Protein 8DVN (pdb70)

Radius of gyration: 29.34 Å; Cα contacts (8 Å, |Δi|>4): 1764; chains: 2; bounding box: 73×78×69 Å

Structure (mmCIF, N/CA/C/O backbone):
data_8DVN
#
_entry.id   8DVN
#
_cell.length_a   68.097
_cell.length_b   116.783
_cell.length_c   127.164
_cell.angle_alpha   90.000
_cell.angle_beta   90.000
_cell.angle_gamma   90.000
#
_symmetry.space_group_name_H-M   'P 21 21 21'
#
loop_
_entity.id
_entity.type
_entity.pdbx_description
1 polymer 'Low-density lipoprotein receptor-related protein 6'
2 polymer 'E3.10 Disulfide constrained peptide'
3 branched beta-D-mannopyranose-(1-4)-2-acetamido-2-deoxy-beta-D-glucopyranose-(1-4)-2-acetamido-2-deoxy-beta-D-glucopyranose
4 branched 2-acetamido-2-deoxy-beta-D-glucopyranose-(1-4)-[alpha-L-fucopyranose-(1-6)]2-acetamido-2-deoxy-beta-D-glucopyranose
5 branched 2-acetamido-2-deoxy-beta-D-glucopyranose-(1-4)-2-acetamido-2-deoxy-beta-D-glucopyranose
6 branched 2-acetamido-2-deoxy-beta-D-glucopyranose-(1-6)-2-acetamido-2-deoxy-beta-D-glucopyranose
7 non-polymer 2-acetamido-2-deoxy-beta-D-glucopyranose
8 non-polymer 'CALCIUM ION'
9 water water
#
loop_
_atom_site.group_PDB
_atom_site.id
_atom_site.type_symbol
_atom_site.label_atom_id
_atom_site.label_alt_id
_atom_site.label_comp_id
_atom_site.label_asym_id
_atom_site.label_entity_id
_atom_site.label_seq_id
_atom_site.pdbx_PDB_ins_code
_atom_site.Cartn_x
_atom_site.Cartn_y
_atom_site.Cartn_z
_atom_site.occupancy
_atom_site.B_iso_or_equiv
_atom_site.auth_seq_id
_atom_site.auth_comp_id
_atom_site.auth_asym_id
_atom_site.auth_atom_id
_atom_site.pdbx_PDB_model_num
ATOM 1 N N . SER A 1 1 ? 14.214 29.764 39.041 1.00 111.42 630 SER A N 1
ATOM 2 C CA . SER A 1 1 ? 15.414 29.906 38.222 1.00 128.66 630 SER A CA 1
ATOM 3 C C . SER A 1 1 ? 15.219 30.958 37.128 1.00 123.77 630 SER A C 1
ATOM 4 O O . SER A 1 1 ? 14.104 31.186 36.655 1.00 114.23 630 SER A O 1
ATOM 7 N N . GLU A 1 2 ? 16.325 31.582 36.730 1.00 123.55 631 GLU A N 1
ATOM 8 C CA . GLU A 1 2 ? 16.284 32.726 35.830 1.00 111.29 631 GLU A CA 1
ATOM 9 C C . GLU A 1 2 ? 15.944 32.297 34.405 1.00 114.60 631 GLU A C 1
ATOM 10 O O . GLU A 1 2 ? 16.310 31.208 33.952 1.00 116.78 631 GLU A O 1
ATOM 16 N N . ALA A 1 3 ? 15.235 33.174 33.696 1.00 110.03 632 ALA A N 1
ATOM 17 C CA . ALA A 1 3 ? 14.830 32.931 32.319 1.00 99.19 632 ALA A CA 1
ATOM 18 C C . ALA A 1 3 ? 15.715 33.726 31.376 1.00 91.71 632 ALA A C 1
ATOM 19 O O . ALA A 1 3 ? 15.935 34.924 31.577 1.00 99.77 632 ALA A O 1
ATOM 21 N N . PHE A 1 4 ? 16.201 33.057 30.340 1.00 89.57 633 PHE A N 1
ATOM 22 C CA . PHE A 1 4 ? 17.113 33.649 29.378 1.00 91.55 633 PHE A CA 1
ATOM 23 C C . PHE A 1 4 ? 16.595 33.477 27.963 1.00 87.98 633 PHE A C 1
ATOM 24 O O . PHE A 1 4 ? 15.933 32.490 27.644 1.00 85.49 633 PHE A O 1
ATOM 32 N N . LEU A 1 5 ? 16.900 34.456 27.119 1.00 81.54 634 LEU A N 1
ATOM 33 C CA . LEU A 1 5 ? 16.543 34.405 25.714 1.00 81.36 634 LEU A CA 1
ATOM 34 C C . LEU A 1 5 ? 17.813 34.200 24.904 1.00 82.92 634 LEU A C 1
ATOM 35 O O . LEU A 1 5 ? 18.794 34.929 25.085 1.00 85.15 634 LEU A O 1
ATOM 40 N N . LEU A 1 6 ? 17.800 33.195 24.036 1.00 79.13 635 LEU A N 1
ATOM 41 C CA . LEU A 1 6 ? 18.902 32.926 23.126 1.00 83.81 635 LEU A CA 1
ATOM 42 C C . LEU A 1 6 ? 18.457 33.236 21.706 1.00 72.10 635 LEU A C 1
ATOM 43 O O . LEU A 1 6 ? 17.395 32.779 21.267 1.00 66.72 635 LEU A O 1
ATOM 48 N N . PHE A 1 7 ? 19.259 34.019 20.997 1.00 69.07 636 PHE A N 1
ATOM 49 C CA . PHE A 1 7 ? 19.011 34.285 19.593 1.00 76.27 636 PHE A CA 1
ATOM 50 C C . PHE A 1 7 ? 20.287 34.020 18.811 1.00 74.21 636 PHE A C 1
ATOM 51 O O . PHE A 1 7 ? 21.397 34.242 19.310 1.00 72.69 636 PHE A O 1
ATOM 59 N N . SER A 1 8 ? 20.114 33.509 17.591 1.00 62.45 637 SER A N 1
ATOM 60 C CA . SER A 1 8 ? 21.209 33.316 16.651 1.00 69.87 637 SER A CA 1
ATOM 61 C C . SER A 1 8 ? 21.201 34.438 15.623 1.00 64.93 637 SER A C 1
ATOM 62 O O . SER A 1 8 ? 20.139 34.894 15.190 1.00 63.13 637 SER A O 1
ATOM 65 N N . ARG A 1 9 ? 22.393 34.888 15.247 1.00 61.53 638 ARG A N 1
ATOM 66 C CA . ARG A 1 9 ? 22.526 35.943 14.255 1.00 65.76 638 ARG A CA 1
ATOM 67 C C . ARG A 1 9 ? 23.895 35.801 13.623 1.00 74.50 638 ARG A C 1
ATOM 68 O O . ARG A 1 9 ? 24.898 35.725 14.341 1.00 70.50 638 ARG A O 1
ATOM 76 N N . ARG A 1 10 ? 23.929 35.753 12.291 1.00 73.80 639 ARG A N 1
ATOM 77 C CA . ARG A 1 10 ? 25.167 35.497 11.568 1.00 77.31 639 ARG A CA 1
ATOM 78 C C . ARG A 1 10 ? 25.859 34.258 12.120 1.00 81.92 639 ARG A C 1
ATOM 79 O O . ARG A 1 10 ? 25.312 33.150 12.061 1.00 80.41 639 ARG A O 1
ATOM 87 N N . ALA A 1 11 ? 27.052 34.448 12.686 1.00 79.13 640 ALA A N 1
ATOM 88 C CA . ALA A 1 11 ? 27.863 33.357 13.208 1.00 81.89 640 ALA A CA 1
ATOM 89 C C . ALA A 1 11 ? 27.992 33.398 14.727 1.00 82.71 640 ALA A C 1
ATOM 90 O O . ALA A 1 11 ? 28.952 32.848 15.277 1.00 86.93 640 ALA A O 1
ATOM 92 N N . ASP A 1 12 ? 27.052 34.039 15.418 1.00 81.84 641 ASP A N 1
ATOM 93 C CA . ASP A 1 12 ? 27.107 34.152 16.867 1.00 79.74 641 ASP A CA 1
ATOM 94 C C . ASP A 1 12 ? 25.802 33.676 17.484 1.00 81.41 641 ASP A C 1
ATOM 95 O O . ASP A 1 12 ? 24.740 33.703 16.854 1.00 79.66 641 ASP A O 1
ATOM 100 N N . ILE A 1 13 ? 25.904 33.229 18.730 1.00 83.46 642 ILE A N 1
ATOM 101 C CA . ILE A 1 13 ? 24.755 32.866 19.547 1.00 81.12 642 ILE A CA 1
ATOM 102 C C . ILE A 1 13 ? 24.831 33.699 20.816 1.00 79.44 642 ILE A C 1
ATOM 103 O O . ILE A 1 13 ? 25.830 33.638 21.547 1.00 74.99 642 ILE A O 1
ATOM 108 N N . ARG A 1 14 ? 23.787 34.477 21.073 1.00 75.68 643 ARG A N 1
ATOM 109 C CA . ARG A 1 14 ? 23.810 35.454 22.146 1.00 83.59 643 ARG A CA 1
ATOM 110 C C . ARG A 1 14 ? 22.699 35.173 23.147 1.00 81.99 643 ARG A C 1
ATOM 111 O O . ARG A 1 14 ? 21.660 34.594 22.813 1.00 71.96 643 ARG A O 1
ATOM 119 N N . ARG A 1 15 ? 22.941 35.584 24.387 1.00 87.51 644 ARG A N 1
ATOM 120 C CA . ARG A 1 15 ? 22.042 35.331 25.504 1.00 87.08 644 ARG A CA 1
ATOM 121 C C . ARG A 1 15 ? 21.631 36.655 26.129 1.00 87.69 644 ARG A C 1
ATOM 122 O O . ARG A 1 15 ? 22.486 37.494 26.429 1.00 93.52 644 ARG A O 1
ATOM 130 N N . ILE A 1 16 ? 20.324 36.850 26.295 1.00 83.60 645 ILE A N 1
ATOM 131 C CA . ILE A 1 16 ? 19.764 38.087 26.833 1.00 94.82 645 ILE A CA 1
ATOM 132 C C . ILE A 1 16 ? 19.029 37.756 28.125 1.00 101.48 645 ILE A C 1
ATOM 133 O O . ILE A 1 16 ? 18.047 37.004 28.109 1.00 97.15 645 ILE A O 1
ATOM 138 N N . SER A 1 17 ? 19.492 38.325 29.236 1.00 100.41 646 SER A N 1
ATOM 139 C CA . SER A 1 17 ? 18.857 38.087 30.525 1.00 100.88 646 SER A CA 1
ATOM 140 C C . SER A 1 17 ? 17.580 38.911 30.607 1.00 103.72 646 SER A C 1
ATOM 141 O O . SER A 1 17 ? 17.626 40.143 30.544 1.00 116.14 646 SER A O 1
ATOM 144 N N . LEU A 1 18 ? 16.442 38.230 30.733 1.00 103.71 647 LEU A N 1
ATOM 145 C CA . LEU A 1 18 ? 15.160 38.924 30.777 1.00 99.28 647 LEU A CA 1
ATOM 146 C C . LEU A 1 18 ? 14.860 39.461 32.169 1.00 109.06 647 LEU A C 1
ATOM 147 O O . LEU A 1 18 ? 14.389 40.594 32.309 1.00 113.93 647 LEU A O 1
ATOM 152 N N . GLU A 1 19 ? 15.125 38.664 33.206 1.00 113.04 648 GLU A N 1
ATOM 153 C CA . GLU A 1 19 ? 14.685 39.023 34.550 1.00 117.93 648 GLU A CA 1
ATOM 154 C C . GLU A 1 19 ? 15.549 40.113 35.172 1.00 123.06 648 GLU A C 1
ATOM 155 O O . GLU A 1 19 ? 15.071 40.854 36.038 1.00 136.06 648 GLU A O 1
ATOM 161 N N . THR A 1 20 ? 16.809 40.225 34.762 1.00 126.33 649 THR A N 1
ATOM 162 C CA . THR A 1 20 ? 17.641 41.353 35.151 1.00 135.06 649 THR A CA 1
ATOM 163 C C . THR A 1 20 ? 17.527 42.440 34.081 1.00 124.64 649 THR A C 1
ATOM 164 O O . THR A 1 20 ? 16.639 42.407 33.225 1.00 117.35 649 THR A O 1
ATOM 168 N N . ASN A 1 21 ? 18.406 43.435 34.133 1.00 128.94 650 ASN A N 1
ATOM 169 C CA . ASN A 1 21 ? 18.515 44.368 33.022 1.00 134.09 650 ASN A CA 1
ATOM 170 C C . ASN A 1 21 ? 18.933 43.608 31.770 1.00 136.44 650 ASN A C 1
ATOM 171 O O . ASN A 1 21 ? 19.686 42.633 31.848 1.00 141.66 650 ASN A O 1
ATOM 176 N N . ASN A 1 22 ? 18.421 44.034 30.612 1.00 137.16 651 ASN A N 1
ATOM 177 C CA . ASN A 1 22 ? 18.784 43.365 29.367 1.00 127.30 651 ASN A CA 1
ATOM 178 C C . ASN A 1 22 ? 20.296 43.416 29.194 1.00 135.55 651 ASN A C 1
ATOM 179 O O . ASN A 1 22 ? 20.867 44.484 28.942 1.00 136.74 651 ASN A O 1
ATOM 184 N N . ASN A 1 23 ? 20.949 42.264 29.334 1.00 132.79 652 ASN A N 1
ATOM 185 C CA . ASN A 1 23 ? 22.405 42.165 29.314 1.00 133.34 652 ASN A CA 1
ATOM 186 C C . ASN A 1 23 ? 22.790 41.185 28.217 1.00 121.27 652 ASN A C 1
ATOM 187 O O . ASN A 1 23 ? 22.526 39.983 28.329 1.00 105.09 652 ASN A O 1
ATOM 192 N N . ASN A 1 24 ? 23.418 41.702 27.167 1.00 122.49 653 ASN A N 1
ATOM 193 C CA . ASN A 1 24 ? 23.766 40.912 25.996 1.00 109.76 653 ASN A CA 1
ATOM 194 C C . ASN A 1 24 ? 25.164 40.330 26.168 1.00 114.95 653 ASN A C 1
ATOM 195 O O . ASN A 1 24 ? 26.144 41.075 26.284 1.00 119.12 653 ASN A O 1
ATOM 200 N N . VAL A 1 25 ? 25.252 39.003 26.192 1.00 115.79 654 VAL A N 1
ATOM 201 C CA . VAL A 1 25 ? 26.521 38.294 26.298 1.00 107.71 654 VAL A CA 1
ATOM 202 C C . VAL A 1 25 ? 26.481 37.111 25.339 1.00 102.18 654 VAL A C 1
ATOM 203 O O . VAL A 1 25 ? 25.469 36.407 25.244 1.00 97.38 654 VAL A O 1
ATOM 207 N N . ALA A 1 26 ? 27.570 36.914 24.603 1.00 101.44 655 ALA A N 1
ATOM 208 C CA . ALA A 1 26 ? 27.635 35.847 23.619 1.00 88.29 655 ALA A CA 1
ATOM 209 C C . ALA A 1 26 ? 28.027 34.532 24.276 1.00 90.99 655 ALA A C 1
ATOM 210 O O . ALA A 1 26 ? 28.804 34.499 25.236 1.00 98.81 655 ALA A O 1
ATOM 212 N N . ILE A 1 27 ? 27.484 33.440 23.748 1.00 85.49 656 ILE A N 1
ATOM 213 C CA . ILE A 1 27 ? 27.873 32.112 24.207 1.00 88.12 656 ILE A CA 1
ATOM 214 C C . ILE A 1 27 ? 29.276 31.835 23.682 1.00 90.25 656 ILE A C 1
ATOM 215 O O . ILE A 1 27 ? 29.488 31.850 22.460 1.00 94.95 656 ILE A O 1
ATOM 220 N N . PRO A 1 28 ? 30.258 31.559 24.554 1.00 91.29 657 PRO A N 1
ATOM 221 C CA . PRO A 1 28 ? 31.654 31.482 24.094 1.00 86.97 657 PRO A CA 1
ATOM 222 C C . PRO A 1 28 ? 31.950 30.263 23.230 1.00 91.41 657 PRO A C 1
ATOM 223 O O . PRO A 1 28 ? 32.766 29.413 23.600 1.00 97.00 657 PRO A O 1
ATOM 227 N N . LEU A 1 29 ? 31.298 30.175 22.072 1.00 91.56 658 LEU A N 1
ATOM 228 C CA . LEU A 1 29 ? 31.560 29.119 21.107 1.00 81.61 658 LEU A CA 1
ATOM 229 C C . LEU A 1 29 ? 32.680 29.529 20.156 1.00 90.18 658 LEU A C 1
ATOM 230 O O . LEU A 1 29 ? 33.099 30.687 20.096 1.00 94.47 658 LEU A O 1
ATOM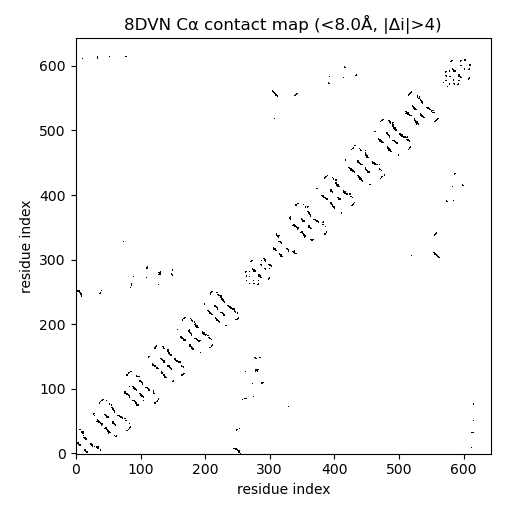 235 N N . THR A 1 30 ? 33.117 28.559 19.368 1.00 94.19 659 THR A N 1
ATOM 236 C CA . THR A 1 30 ? 34.152 28.797 18.384 1.00 92.61 659 THR A CA 1
ATOM 237 C C . THR A 1 30 ? 33.837 28.012 17.145 1.00 83.35 659 THR A C 1
ATOM 238 O O . THR A 1 30 ? 33.195 26.993 17.218 1.00 85.11 659 THR A O 1
ATOM 242 N N . GLY A 1 31 ? 34.290 28.478 16.002 1.00 85.80 660 GLY A N 1
ATOM 243 C CA . GLY A 1 31 ? 34.116 27.750 14.761 1.00 82.03 660 GLY A CA 1
ATOM 244 C C . GLY A 1 31 ? 32.705 27.697 14.223 1.00 79.66 660 GLY A C 1
ATOM 245 O O . GLY A 1 31 ? 32.397 26.818 13.416 1.00 84.09 660 GLY A O 1
ATOM 246 N N . VAL A 1 32 ? 31.834 28.605 14.645 1.00 83.52 661 VAL A N 1
ATOM 247 C CA . VAL A 1 32 ? 30.493 28.715 14.080 1.00 78.88 661 VAL A CA 1
ATOM 248 C C . VAL A 1 32 ? 30.558 29.624 12.860 1.00 81.81 661 VAL A C 1
ATOM 249 O O . VAL A 1 32 ? 31.096 30.735 12.933 1.00 85.73 661 VAL A O 1
ATOM 253 N N . LYS A 1 33 ? 30.014 29.158 11.735 1.00 78.39 662 LYS A N 1
ATOM 254 C CA . LYS A 1 33 ? 30.004 29.948 10.511 1.00 75.46 662 LYS A CA 1
ATOM 255 C C . LYS A 1 33 ? 28.648 30.552 10.169 1.00 82.34 662 LYS A C 1
ATOM 256 O O . LYS A 1 33 ? 28.605 31.647 9.605 1.00 92.67 662 LYS A O 1
ATOM 262 N N . GLU A 1 34 ? 27.538 29.880 10.477 1.00 73.32 663 GLU A N 1
ATOM 263 C CA . GLU A 1 34 ? 26.227 30.511 10.326 1.00 74.79 663 GLU A CA 1
ATOM 264 C C . GLU A 1 34 ? 25.246 29.779 11.243 1.00 74.53 663 GLU A C 1
ATOM 265 O O . GLU A 1 34 ? 24.704 28.739 10.863 1.00 77.14 663 GLU A O 1
ATOM 271 N N . ALA A 1 35 ? 25.003 30.344 12.421 1.00 68.60 664 ALA A N 1
ATOM 272 C CA . ALA A 1 35 ? 24.130 29.711 13.402 1.00 65.18 664 ALA A CA 1
ATOM 273 C C . ALA A 1 35 ? 22.679 29.973 13.028 1.00 67.25 664 ALA A C 1
ATOM 274 O O . ALA A 1 35 ? 22.281 31.133 12.872 1.00 72.42 664 ALA A O 1
ATOM 276 N N . SER A 1 36 ? 21.885 28.905 12.872 1.00 68.89 665 SER A N 1
ATOM 277 C CA . SER A 1 36 ? 20.493 29.065 12.457 1.00 69.63 665 SER A CA 1
ATOM 278 C C . SER A 1 36 ? 19.495 28.602 13.514 1.00 67.01 665 SER A C 1
ATOM 279 O O . SER A 1 36 ? 18.878 29.444 14.168 1.00 67.62 665 SER A O 1
ATOM 282 N N . ALA A 1 37 ? 19.393 27.305 13.785 1.00 68.41 666 ALA A N 1
ATOM 283 C CA . ALA A 1 37 ? 18.303 26.775 14.594 1.00 63.09 666 ALA A CA 1
ATOM 284 C C . ALA A 1 37 ? 18.825 26.448 15.982 1.00 70.00 666 ALA A C 1
ATOM 285 O O . ALA A 1 37 ? 19.956 25.980 16.132 1.00 65.56 666 ALA A O 1
ATOM 287 N N . LEU A 1 38 ? 18.001 26.701 16.995 1.00 68.82 667 LEU A N 1
ATOM 288 C CA . LEU A 1 38 ? 18.444 26.616 18.378 1.00 61.16 667 LEU A CA 1
ATOM 289 C C . LEU A 1 38 ? 17.508 25.742 19.197 1.00 59.25 667 LEU A C 1
ATOM 290 O O . LEU A 1 38 ? 16.295 25.712 18.969 1.00 63.01 667 LEU A O 1
ATOM 295 N N . ASP A 1 39 ? 18.091 25.026 20.151 1.00 63.90 668 ASP A N 1
ATOM 296 C CA . ASP A 1 39 ? 17.330 24.401 21.223 1.00 64.63 668 ASP A CA 1
ATOM 297 C C . ASP A 1 39 ? 18.264 24.203 22.407 1.00 60.14 668 ASP A C 1
ATOM 298 O O . ASP A 1 39 ? 19.430 24.605 22.376 1.00 62.43 668 ASP A O 1
ATOM 303 N N . PHE A 1 40 ? 17.743 23.586 23.465 1.00 64.56 669 PHE A N 1
ATOM 304 C CA . PHE A 1 40 ? 18.553 23.367 24.653 1.00 73.59 669 PHE A CA 1
ATOM 305 C C . PHE A 1 40 ? 18.078 22.122 25.386 1.00 72.32 669 PHE A C 1
ATOM 306 O O . PHE A 1 40 ? 16.958 21.641 25.192 1.00 70.83 669 PHE A O 1
ATOM 314 N N . ASP A 1 41 ? 18.967 21.595 26.219 1.00 72.70 670 ASP A N 1
ATOM 315 C CA . ASP A 1 41 ? 18.695 20.461 27.093 1.00 82.41 670 ASP A CA 1
ATOM 316 C C . ASP A 1 41 ? 18.760 20.993 28.517 1.00 85.49 670 ASP A C 1
ATOM 317 O O . ASP A 1 41 ? 19.841 21.337 29.006 1.00 85.57 670 ASP A O 1
ATOM 322 N N . VAL A 1 42 ? 17.604 21.076 29.177 1.00 86.16 671 VAL A N 1
ATOM 323 C CA . VAL A 1 42 ? 17.565 21.696 30.499 1.00 95.75 671 VAL A CA 1
ATOM 324 C C . VAL A 1 42 ? 18.378 20.880 31.497 1.00 93.59 671 VAL A C 1
ATOM 325 O O . VAL A 1 42 ? 19.036 21.437 32.382 1.00 86.31 671 VAL A O 1
ATOM 329 N N . THR A 1 43 ? 18.357 19.552 31.360 1.00 101.70 672 THR A N 1
ATOM 330 C CA . THR A 1 43 ? 19.156 18.684 32.220 1.00 98.50 672 THR A CA 1
ATOM 331 C C . THR A 1 43 ? 20.632 19.040 32.137 1.00 99.47 672 THR A C 1
ATOM 332 O O . THR A 1 43 ? 21.292 19.278 33.154 1.00 102.29 672 THR A O 1
ATOM 336 N N . ASP A 1 44 ? 21.215 19.059 30.965 1.00 102.33 673 ASP A N 1
ATOM 337 C CA . ASP A 1 44 ? 22.650 19.231 30.872 1.00 103.69 673 ASP A CA 1
ATOM 338 C C . ASP A 1 44 ? 23.154 20.612 30.771 1.00 93.03 673 ASP A C 1
ATOM 339 O O . ASP A 1 44 ? 24.334 20.790 30.594 1.00 92.23 673 ASP A O 1
ATOM 344 N N . ASN A 1 45 ? 22.297 21.594 30.864 1.00 93.12 674 ASN A N 1
ATOM 345 C CA . ASN A 1 45 ? 22.725 22.970 30.612 1.00 90.30 674 ASN A CA 1
ATOM 346 C C . ASN A 1 45 ? 23.432 23.052 29.260 1.00 90.79 674 ASN A C 1
ATOM 347 O O . ASN A 1 45 ? 24.434 23.749 29.092 1.00 87.05 674 ASN A O 1
ATOM 352 N N . ARG A 1 46 ? 22.906 22.313 28.286 1.00 82.05 675 ARG A N 1
ATOM 353 C CA . ARG A 1 46 ? 23.528 22.171 26.980 1.00 83.33 675 ARG A CA 1
ATOM 354 C C . ARG A 1 46 ? 22.716 22.912 25.926 1.00 71.43 675 ARG A C 1
ATOM 355 O O . ARG A 1 46 ? 21.483 22.835 25.905 1.00 71.99 675 ARG A O 1
ATOM 363 N N . ILE A 1 47 ? 23.414 23.630 25.055 1.00 72.50 676 ILE A N 1
ATOM 364 C CA . ILE A 1 47 ? 22.800 24.331 23.935 1.00 73.29 676 ILE A CA 1
ATOM 365 C C . ILE A 1 47 ? 23.055 23.535 22.660 1.00 61.90 676 ILE A C 1
ATOM 366 O O . ILE A 1 47 ? 24.102 22.891 22.512 1.00 63.23 676 ILE A O 1
ATOM 371 N N . TYR A 1 48 ? 22.079 23.547 21.751 1.00 69.02 677 TYR A N 1
ATOM 372 C CA . TYR A 1 48 ? 22.149 22.838 20.476 1.00 61.07 677 TYR A CA 1
ATOM 373 C C . TYR A 1 48 ? 21.858 23.811 19.338 1.00 64.33 677 TYR A C 1
ATOM 374 O O . TYR A 1 48 ? 20.940 24.633 19.437 1.00 64.06 677 TYR A O 1
ATOM 383 N N . TRP A 1 49 ? 22.630 23.717 18.254 1.00 62.40 678 TRP A N 1
ATOM 384 C CA . TRP A 1 49 ? 22.366 24.557 17.093 1.00 65.48 678 TRP A CA 1
ATOM 385 C C . TRP A 1 49 ? 22.749 23.856 15.797 1.00 66.76 678 TRP A C 1
ATOM 386 O O . TRP A 1 49 ? 23.664 23.027 15.765 1.00 65.77 678 TRP A O 1
ATOM 397 N N . THR A 1 50 ? 22.041 24.215 14.724 1.00 65.54 679 THR A N 1
ATOM 398 C CA . THR A 1 50 ? 22.407 23.839 13.367 1.00 66.33 679 THR A CA 1
ATOM 399 C C . THR A 1 50 ? 23.171 24.979 12.704 1.00 64.83 679 THR A C 1
ATOM 400 O O . THR A 1 50 ? 23.051 26.147 13.082 1.00 65.90 679 THR A O 1
ATOM 404 N N . ASP A 1 51 ? 23.967 24.620 11.703 1.00 64.10 680 ASP A N 1
ATOM 405 C CA . ASP A 1 51 ? 24.838 25.558 10.996 1.00 63.89 680 ASP A CA 1
ATOM 406 C C . ASP A 1 51 ? 24.661 25.295 9.503 1.00 70.27 680 ASP A C 1
ATOM 407 O O . ASP A 1 51 ? 25.194 24.313 8.977 1.00 71.98 680 ASP A O 1
ATOM 412 N N . ILE A 1 52 ? 23.922 26.182 8.826 1.00 69.23 681 ILE A N 1
ATOM 413 C CA . ILE A 1 52 ? 23.578 25.981 7.423 1.00 68.77 681 ILE A CA 1
ATOM 414 C C . ILE A 1 52 ? 24.780 26.137 6.501 1.00 67.00 681 ILE A C 1
ATOM 415 O O . ILE A 1 52 ? 24.759 25.630 5.373 1.00 70.19 681 ILE A O 1
ATOM 420 N N . SER A 1 53 ? 25.831 26.827 6.931 1.00 61.87 682 SER A N 1
ATOM 421 C CA . SER A 1 53 ? 26.978 26.977 6.047 1.00 66.86 682 SER A CA 1
ATOM 422 C C . SER A 1 53 ? 27.920 25.785 6.133 1.00 64.37 682 SER A C 1
ATOM 423 O O . SER A 1 53 ? 28.582 25.454 5.144 1.00 71.45 682 SER A O 1
ATOM 426 N N . LEU A 1 54 ? 27.993 25.131 7.291 1.00 66.57 683 LEU A N 1
ATOM 427 C CA . LEU A 1 54 ? 28.776 23.915 7.451 1.00 67.78 683 LEU A CA 1
ATOM 428 C C . LEU A 1 54 ? 27.947 22.646 7.305 1.00 67.72 683 LEU A C 1
ATOM 429 O O . LEU A 1 54 ? 28.521 21.551 7.273 1.00 65.70 683 LEU A O 1
ATOM 434 N N . LYS A 1 55 ? 26.624 22.766 7.208 1.00 61.58 684 LYS A N 1
ATOM 435 C CA . LYS A 1 55 ? 25.733 21.613 7.132 1.00 72.60 684 LYS A CA 1
ATOM 436 C C . LYS A 1 55 ? 25.987 20.650 8.292 1.00 75.51 684 LYS A C 1
ATOM 437 O O . LYS A 1 55 ? 26.163 19.443 8.108 1.00 78.31 684 LYS A O 1
ATOM 443 N N . THR A 1 56 ? 26.032 21.199 9.504 1.00 72.28 685 THR A N 1
ATOM 444 C CA . THR A 1 56 ? 26.230 20.398 10.702 1.00 68.34 685 THR A CA 1
ATOM 445 C C . THR A 1 56 ? 25.236 20.806 11.775 1.00 65.63 685 THR A C 1
ATOM 446 O O . THR A 1 56 ? 24.630 21.879 11.722 1.00 68.40 685 THR A O 1
ATOM 450 N N . ILE A 1 57 ? 25.076 19.921 12.752 1.00 61.37 686 ILE A N 1
ATOM 451 C CA . ILE A 1 57 ? 24.356 20.214 13.982 1.00 66.10 686 ILE A CA 1
ATOM 452 C C . ILE A 1 57 ? 25.310 19.971 15.142 1.00 68.64 686 ILE A C 1
ATOM 453 O O . ILE A 1 57 ? 25.919 18.897 15.236 1.00 69.33 686 ILE A O 1
ATOM 458 N N . SER A 1 58 ? 25.455 20.966 16.014 1.00 62.12 687 SER A N 1
ATOM 459 C CA . SER A 1 58 ? 26.430 20.877 17.087 1.00 65.74 687 SER A CA 1
ATOM 460 C C . SER A 1 58 ? 25.771 21.158 18.427 1.00 66.59 687 SER A C 1
ATOM 461 O O . SER A 1 58 ? 24.600 21.536 18.509 1.00 68.88 687 SER A O 1
ATOM 464 N N . ARG A 1 59 ? 26.544 20.944 19.488 1.00 67.59 688 ARG A N 1
ATOM 465 C CA . ARG A 1 59 ? 26.076 21.170 20.845 1.00 68.62 688 ARG A CA 1
ATOM 466 C C . ARG A 1 59 ? 27.267 21.540 21.715 1.00 74.51 688 ARG A C 1
ATOM 467 O O . ARG A 1 59 ? 28.405 21.147 21.434 1.00 76.00 688 ARG A O 1
ATOM 475 N N . ALA A 1 60 ? 26.998 22.310 22.768 1.00 73.25 689 ALA A N 1
ATOM 476 C CA . ALA A 1 60 ? 28.021 22.612 23.759 1.00 74.43 689 ALA A CA 1
ATOM 477 C C . ALA A 1 60 ? 27.330 23.021 25.044 1.00 81.46 689 ALA A C 1
ATOM 478 O O . ALA A 1 60 ? 26.129 23.304 25.056 1.00 84.74 689 ALA A O 1
ATOM 480 N N . PHE A 1 61 ? 28.100 23.031 26.128 1.00 86.19 690 PHE A N 1
ATOM 481 C CA . PHE A 1 61 ? 27.616 23.615 27.368 1.00 83.96 690 PHE A CA 1
ATOM 482 C C . PHE A 1 61 ? 27.544 25.130 27.237 1.00 87.22 690 PHE A C 1
ATOM 483 O O . PHE A 1 61 ? 28.225 25.739 26.409 1.00 96.94 690 PHE A O 1
ATOM 491 N N . MET A 1 62 ? 26.716 25.743 28.083 1.00 86.73 691 MET A N 1
ATOM 492 C CA . MET A 1 62 ? 26.485 27.178 27.987 1.00 89.61 691 MET A CA 1
ATOM 493 C C . MET A 1 62 ? 27.772 27.982 28.137 1.00 95.55 691 MET A C 1
ATOM 494 O O . MET A 1 62 ? 27.828 29.136 27.693 1.00 91.52 691 MET A O 1
ATOM 499 N N . ASN A 1 63 ? 28.807 27.328 28.657 1.00 92.53 692 ASN A N 1
ATOM 500 C CA . ASN A 1 63 ? 30.096 27.974 28.871 1.00 100.81 692 ASN A CA 1
ATOM 501 C C . ASN A 1 63 ? 31.078 27.672 27.786 1.00 106.92 692 ASN A C 1
ATOM 502 O O . ASN A 1 63 ? 32.261 27.934 27.924 1.00 107.27 692 ASN A O 1
ATOM 507 N N . GLY A 1 64 ? 30.605 27.074 26.724 1.00 97.86 693 GLY A N 1
ATOM 508 C CA . GLY A 1 64 ? 31.424 26.793 25.570 1.00 98.05 693 GLY A CA 1
ATOM 509 C C . GLY A 1 64 ? 32.185 25.485 25.616 1.00 98.51 693 GLY A C 1
ATOM 510 O O . GLY A 1 64 ? 32.672 25.035 24.574 1.00 101.49 693 GLY A O 1
ATOM 511 N N . SER A 1 65 ? 32.300 24.857 26.782 1.00 96.76 694 SER A N 1
ATOM 512 C CA . SER A 1 65 ? 33.036 23.606 26.878 1.00 98.93 694 SER A CA 1
ATOM 513 C C . SER A 1 65 ? 32.246 22.459 26.246 1.00 98.86 694 SER A C 1
ATOM 514 O O . SER A 1 65 ? 31.028 22.540 26.043 1.00 91.30 694 SER A O 1
ATOM 517 N N . ALA A 1 66 ? 32.971 21.381 25.929 1.00 90.49 695 ALA A N 1
ATOM 518 C CA . ALA A 1 66 ? 32.399 20.173 25.329 1.00 86.27 695 ALA A CA 1
ATOM 519 C C . ALA A 1 66 ? 31.705 20.468 24.001 1.00 88.05 695 ALA A C 1
ATOM 520 O O . ALA A 1 66 ? 30.602 19.980 23.736 1.00 84.90 695 ALA A O 1
ATOM 522 N N . LEU A 1 67 ? 32.356 21.279 23.164 1.00 92.12 696 LEU A N 1
ATOM 523 C CA . LEU A 1 67 ? 31.881 21.518 21.804 1.00 84.67 696 LEU A CA 1
ATOM 524 C C . LEU A 1 67 ? 31.856 20.200 21.040 1.00 86.09 696 LEU A C 1
ATOM 525 O O . LEU A 1 67 ? 32.888 19.536 20.903 1.00 87.13 696 LEU A O 1
ATOM 530 N N . GLU A 1 68 ? 30.679 19.817 20.548 1.00 80.32 697 GLU A N 1
ATOM 531 C CA . GLU A 1 68 ? 30.509 18.533 19.880 1.00 74.85 697 GLU A CA 1
ATOM 532 C C . GLU A 1 68 ? 29.637 18.696 18.645 1.00 77.13 697 GLU A C 1
ATOM 533 O O . GLU A 1 68 ? 28.523 19.220 18.730 1.00 72.78 697 GLU A O 1
ATOM 539 N N . HIS A 1 69 ? 30.136 18.232 17.505 1.00 77.21 698 HIS A N 1
ATOM 540 C CA . HIS A 1 69 ? 29.339 18.155 16.286 1.00 75.56 698 HIS A CA 1
ATOM 541 C C . HIS A 1 69 ? 28.658 16.796 16.267 1.00 69.31 698 HIS A C 1
ATOM 542 O O . HIS A 1 69 ? 29.318 15.769 16.096 1.00 75.42 698 HIS A O 1
ATOM 549 N N . VAL A 1 70 ? 27.339 16.788 16.457 1.00 69.53 699 VAL A N 1
ATOM 550 C CA . VAL A 1 70 ? 26.620 15.530 16.624 1.00 69.33 699 VAL A CA 1
ATOM 551 C C . VAL A 1 70 ? 26.038 14.998 15.319 1.00 67.82 699 VAL A C 1
ATOM 552 O O . VAL A 1 70 ? 25.775 13.793 15.220 1.00 66.00 699 VAL A O 1
ATOM 556 N N . VAL A 1 71 ? 25.808 15.857 14.328 1.00 71.38 700 VAL A N 1
ATOM 557 C CA . VAL A 1 71 ? 25.443 15.436 12.978 1.00 65.70 700 VAL A CA 1
ATOM 558 C C . VAL A 1 71 ? 26.319 16.211 12.005 1.00 65.65 700 VAL A C 1
ATOM 559 O O . VAL A 1 71 ? 26.352 17.445 12.041 1.00 68.33 700 VAL A O 1
ATOM 563 N N . GLU A 1 72 ? 27.010 15.506 11.133 1.00 71.56 701 GLU A N 1
ATOM 564 C CA . GLU A 1 72 ? 27.908 16.143 10.197 1.00 75.11 701 GLU A CA 1
ATOM 565 C C . GLU A 1 72 ? 27.866 15.580 8.781 1.00 75.50 701 GLU A C 1
ATOM 566 O O . GLU A 1 72 ? 28.585 16.045 7.922 1.00 72.07 701 GLU A O 1
ATOM 572 N N . PHE A 1 73 ? 27.022 14.597 8.537 1.00 70.14 702 PHE A N 1
ATOM 573 C CA . PHE A 1 73 ? 26.933 13.965 7.232 1.00 66.88 702 PHE A CA 1
ATOM 574 C C . PHE A 1 73 ? 25.502 14.033 6.727 1.00 71.02 702 PHE A C 1
ATOM 575 O O . PHE A 1 73 ? 24.549 13.894 7.504 1.00 60.53 702 PHE A O 1
ATOM 583 N N . GLY A 1 74 ? 25.364 14.228 5.418 1.00 67.04 703 GLY A N 1
ATOM 584 C CA . GLY A 1 74 ? 24.069 14.147 4.779 1.00 52.53 703 GLY A CA 1
ATOM 585 C C . GLY A 1 74 ? 23.084 15.211 5.189 1.00 56.58 703 GLY A C 1
ATOM 586 O O . GLY A 1 74 ? 21.877 14.952 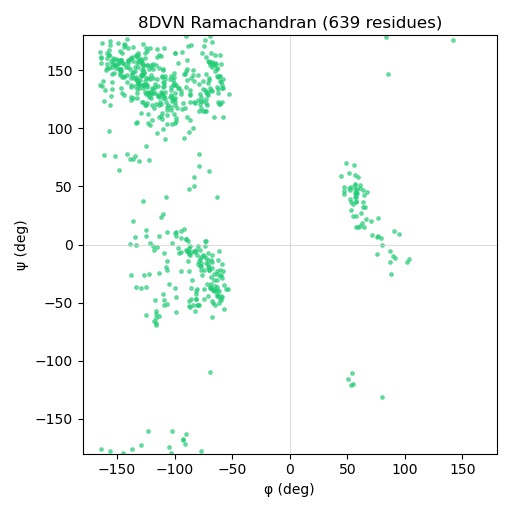5.205 1.00 65.07 703 GLY A O 1
ATOM 587 N N . LEU A 1 75 ? 23.554 16.409 5.510 1.00 54.54 704 LEU A N 1
ATOM 588 C CA . LEU A 1 75 ? 22.667 17.544 5.704 1.00 60.36 704 LEU A CA 1
ATOM 589 C C . LEU A 1 75 ? 22.838 18.494 4.532 1.00 61.85 704 LEU A C 1
ATOM 590 O O . LEU A 1 75 ? 23.950 18.668 4.024 1.00 65.63 704 LEU A O 1
ATOM 595 N N . ASP A 1 76 ? 21.733 19.091 4.094 1.00 61.33 705 ASP A N 1
ATOM 596 C CA . ASP A 1 76 ? 21.777 20.132 3.081 1.00 62.79 705 ASP A CA 1
ATOM 597 C C . ASP A 1 76 ? 21.348 21.487 3.634 1.00 61.48 705 ASP A C 1
ATOM 598 O O . ASP A 1 76 ? 22.157 22.418 3.683 1.00 60.61 705 ASP A O 1
ATOM 603 N N . TYR A 1 77 ? 20.109 21.603 4.111 1.00 59.82 706 TYR A N 1
ATOM 604 C CA . TYR A 1 77 ? 19.584 22.836 4.700 1.00 61.36 706 TYR A CA 1
ATOM 605 C C . TYR A 1 77 ? 18.853 22.470 5.981 1.00 58.78 706 TYR A C 1
ATOM 606 O O . TYR A 1 77 ? 17.615 22.435 6.017 1.00 58.13 706 TYR A O 1
ATOM 615 N N . PRO A 1 78 ? 19.590 22.174 7.054 1.00 62.46 707 PRO A N 1
ATOM 616 C CA . PRO A 1 78 ? 18.960 21.804 8.343 1.00 59.36 707 PRO A CA 1
ATOM 617 C C . PRO A 1 78 ? 18.460 23.029 9.105 1.00 61.41 707 PRO A C 1
ATOM 618 O O . PRO A 1 78 ? 19.068 23.529 10.057 1.00 63.03 707 PRO A O 1
ATOM 622 N N . GLU A 1 79 ? 17.317 23.550 8.668 1.00 54.80 708 GLU A N 1
ATOM 623 C CA . GLU A 1 79 ? 16.785 24.775 9.242 1.00 62.66 708 GLU A CA 1
ATOM 624 C C . GLU A 1 79 ? 15.783 24.525 10.364 1.00 59.11 708 GLU A C 1
ATOM 625 O O . GLU A 1 79 ? 15.352 25.483 11.021 1.00 57.11 708 GLU A O 1
ATOM 631 N N . GLY A 1 80 ? 15.414 23.277 10.598 1.00 49.90 709 GLY A N 1
ATOM 632 C CA . GLY A 1 80 ? 14.552 22.913 11.713 1.00 58.98 709 GLY A CA 1
ATOM 633 C C . GLY A 1 80 ? 15.218 21.874 12.593 1.00 61.19 709 GLY A C 1
ATOM 634 O O . GLY A 1 80 ? 15.800 20.912 12.092 1.00 57.67 709 GLY A O 1
ATOM 635 N N . MET A 1 81 ? 15.124 22.076 13.904 1.00 55.38 710 MET A N 1
ATOM 636 C CA . MET A 1 81 ? 15.804 21.213 14.856 1.00 56.41 710 MET A CA 1
ATOM 637 C C . MET A 1 81 ? 15.193 21.416 16.235 1.00 58.53 710 MET A C 1
ATOM 638 O O . MET A 1 81 ? 14.956 22.551 16.647 1.00 71.23 710 MET A O 1
ATOM 643 N N . ALA A 1 82 ? 14.957 20.318 16.949 1.00 58.05 711 ALA A N 1
ATOM 644 C CA . ALA A 1 82 ? 14.399 20.400 18.293 1.00 63.58 711 ALA A CA 1
ATOM 645 C C . ALA A 1 82 ? 14.953 19.275 19.161 1.00 62.11 711 ALA A C 1
ATOM 646 O O . ALA A 1 82 ? 15.281 18.189 18.667 1.00 60.26 711 ALA A O 1
ATOM 648 N N . VAL A 1 83 ? 15.038 19.542 20.463 1.00 57.30 712 VAL A N 1
ATOM 649 C CA . VAL A 1 83 ? 15.577 18.596 21.437 1.00 58.74 712 VAL A CA 1
ATOM 650 C C . VAL A 1 83 ? 14.412 17.904 22.137 1.00 58.22 712 VAL A C 1
ATOM 651 O O . VAL A 1 83 ? 13.551 18.566 22.728 1.00 63.30 712 VAL A O 1
ATOM 655 N N . ASP A 1 84 ? 14.380 16.573 22.069 1.00 55.07 713 ASP A N 1
ATOM 656 C CA . ASP A 1 84 ? 13.432 15.768 22.840 1.00 69.07 713 ASP A CA 1
ATOM 657 C C . ASP A 1 84 ? 14.069 15.492 24.201 1.00 71.96 713 ASP A C 1
ATOM 658 O O . ASP A 1 84 ? 14.879 14.571 24.346 1.00 65.89 713 ASP A O 1
ATOM 663 N N . TRP A 1 85 ? 13.704 16.298 25.204 1.00 59.32 714 TRP A N 1
ATOM 664 C CA . TRP A 1 85 ? 14.386 16.261 26.490 1.00 72.74 714 TRP A CA 1
ATOM 665 C C . TRP A 1 85 ? 13.951 15.087 27.358 1.00 75.74 714 TRP A C 1
ATOM 666 O O . TRP A 1 85 ? 14.674 14.729 28.295 1.00 80.24 714 TRP A O 1
ATOM 677 N N . LEU A 1 86 ? 12.800 14.476 27.074 1.00 72.88 715 LEU A N 1
ATOM 678 C CA . LEU A 1 86 ? 12.397 13.302 27.842 1.00 71.68 715 LEU A CA 1
ATOM 679 C C . LEU A 1 86 ? 13.137 12.059 27.371 1.00 69.06 715 LEU A C 1
ATOM 680 O O . LEU A 1 86 ? 13.745 11.349 28.181 1.00 77.07 715 LEU A O 1
ATOM 685 N N . GLY A 1 87 ? 13.108 11.792 26.061 1.00 76.54 716 GLY A N 1
ATOM 686 C CA . GLY A 1 87 ? 13.814 10.661 25.482 1.00 72.02 716 GLY A CA 1
ATOM 687 C C . GLY A 1 87 ? 15.289 10.886 25.216 1.00 68.58 716 GLY A C 1
ATOM 688 O O . GLY A 1 87 ? 15.985 9.936 24.850 1.00 67.33 716 GLY A O 1
ATOM 689 N N . LYS A 1 88 ? 15.776 12.114 25.410 1.00 79.93 717 LYS A N 1
ATOM 690 C CA . LYS A 1 88 ? 17.148 12.499 25.077 1.00 71.69 717 LYS A CA 1
ATOM 691 C C . LYS A 1 88 ? 17.450 12.253 23.596 1.00 70.92 717 LYS A C 1
ATOM 692 O O . LYS A 1 88 ? 18.502 11.727 23.229 1.00 74.14 717 LYS A O 1
ATOM 698 N N . ASN A 1 89 ? 16.516 12.661 22.739 1.00 73.49 718 ASN A N 1
ATOM 699 C CA . ASN A 1 89 ? 16.634 12.509 21.295 1.00 69.59 718 ASN A CA 1
ATOM 700 C C . ASN A 1 89 ? 16.815 13.863 20.623 1.00 66.48 718 ASN A C 1
ATOM 701 O O . ASN A 1 89 ? 16.238 14.866 21.055 1.00 68.42 718 ASN A O 1
ATOM 706 N N . LEU A 1 90 ? 17.618 13.886 19.561 1.00 65.13 719 LEU A N 1
ATOM 707 C CA . LEU A 1 90 ? 17.761 15.058 18.710 1.00 60.04 719 LEU A CA 1
ATOM 708 C C . LEU A 1 90 ? 16.906 14.846 17.471 1.00 57.49 719 LEU A C 1
ATOM 709 O O . LEU A 1 90 ? 17.044 13.825 16.791 1.00 60.45 719 LEU A O 1
ATOM 714 N N . TYR A 1 91 ? 16.011 15.792 17.196 1.00 60.98 720 TYR A N 1
ATOM 715 C CA . TYR A 1 91 ? 15.180 15.786 15.999 1.00 54.13 720 TYR A CA 1
ATOM 716 C C . TYR A 1 91 ? 15.614 16.924 15.089 1.00 61.92 720 TYR A C 1
ATOM 717 O O . TYR A 1 91 ? 15.990 17.998 15.569 1.00 62.07 720 TYR A O 1
ATOM 726 N N . TRP A 1 92 ? 15.551 16.706 13.777 1.00 59.58 721 TRP A N 1
ATOM 727 C CA . TRP A 1 92 ? 15.786 17.824 12.878 1.00 57.50 721 TRP A CA 1
ATOM 728 C C . TRP A 1 92 ? 15.048 17.620 11.569 1.00 58.13 721 TRP A C 1
ATOM 729 O O . TRP A 1 92 ? 14.738 16.491 11.177 1.00 56.24 721 TRP A O 1
ATOM 740 N N . ALA A 1 93 ? 14.754 18.742 10.912 1.00 56.71 722 ALA A N 1
ATOM 741 C CA . ALA A 1 93 ? 14.115 18.772 9.605 1.00 58.09 722 ALA A CA 1
ATOM 742 C C . ALA A 1 93 ? 15.076 19.417 8.621 1.00 59.02 722 ALA A C 1
ATOM 743 O O . ALA A 1 93 ? 15.631 20.483 8.908 1.00 56.35 722 ALA A O 1
ATOM 745 N N . ASP A 1 94 ? 15.291 18.769 7.474 1.00 53.68 723 ASP A N 1
ATOM 746 C CA . ASP A 1 94 ? 16.209 19.280 6.460 1.00 56.80 723 ASP A CA 1
ATOM 747 C C . ASP A 1 94 ? 15.408 19.712 5.237 1.00 59.58 723 ASP A C 1
ATOM 748 O O . ASP A 1 94 ? 14.856 18.877 4.514 1.00 63.59 723 ASP A O 1
ATOM 753 N N . THR A 1 95 ? 15.356 21.023 5.011 1.00 64.84 724 THR A N 1
ATOM 754 C CA . THR A 1 95 ? 14.567 21.577 3.922 1.00 66.01 724 THR A CA 1
ATOM 755 C C . THR A 1 95 ? 15.107 21.172 2.563 1.00 60.23 724 THR A C 1
ATOM 756 O O . THR A 1 95 ? 14.346 21.133 1.595 1.00 66.42 724 THR A O 1
ATOM 760 N N . GLY A 1 96 ? 16.396 20.868 2.476 1.00 67.11 725 GLY A N 1
ATOM 761 C CA . GLY A 1 96 ? 17.015 20.468 1.230 1.00 59.78 725 GLY A CA 1
ATOM 762 C C . GLY A 1 96 ? 16.756 19.017 0.892 1.00 66.05 725 GLY A C 1
ATOM 763 O O . GLY A 1 96 ? 16.276 18.719 -0.205 1.00 72.39 725 GLY A O 1
ATOM 764 N N . THR A 1 97 ? 17.043 18.106 1.828 1.00 65.84 726 THR A N 1
ATOM 765 C CA . THR A 1 97 ? 16.869 16.677 1.587 1.00 55.65 726 THR A CA 1
ATOM 766 C C . THR A 1 97 ? 15.433 16.199 1.773 1.00 57.33 726 THR A C 1
ATOM 767 O O . THR A 1 97 ? 15.158 15.025 1.512 1.00 61.84 726 THR A O 1
ATOM 771 N N . ASN A 1 98 ? 14.517 17.061 2.212 1.00 60.11 727 ASN A N 1
ATOM 772 C CA . ASN A 1 98 ? 13.118 16.681 2.424 1.00 64.19 727 ASN A CA 1
ATOM 773 C C . ASN A 1 98 ? 12.992 15.504 3.396 1.00 65.26 727 ASN A C 1
ATOM 774 O O . ASN A 1 98 ? 12.270 14.535 3.150 1.00 65.05 727 ASN A O 1
ATOM 779 N N . ARG A 1 99 ? 13.699 15.596 4.519 1.00 59.70 728 ARG A N 1
ATOM 780 C CA . ARG A 1 99 ? 13.698 14.548 5.528 1.00 63.84 728 ARG A CA 1
ATOM 781 C C . ARG A 1 99 ? 13.505 15.139 6.918 1.00 60.10 728 ARG A C 1
ATOM 782 O O . ARG A 1 99 ? 14.001 16.232 7.216 1.00 52.59 728 ARG A O 1
ATOM 790 N N . ILE A 1 100 ? 12.782 14.409 7.765 1.00 58.91 729 ILE A N 1
ATOM 791 C CA . ILE A 1 100 ? 12.741 14.649 9.202 1.00 56.30 729 ILE A CA 1
ATOM 792 C C . ILE A 1 100 ? 13.434 13.470 9.865 1.00 50.41 729 ILE A C 1
ATOM 793 O O . ILE A 1 100 ? 13.019 12.319 9.684 1.00 63.07 729 ILE A O 1
ATOM 798 N N . GLU A 1 101 ? 14.491 13.747 10.618 1.00 50.44 730 GLU A N 1
ATOM 799 C CA . GLU A 1 101 ? 15.340 12.706 11.183 1.00 57.87 730 GLU A CA 1
ATOM 800 C C . GLU A 1 101 ? 15.392 12.798 12.707 1.00 55.34 730 GLU A C 1
ATOM 801 O O . GLU A 1 101 ? 14.948 13.773 13.316 1.00 57.11 730 GLU A O 1
ATOM 807 N N . VAL A 1 102 ? 15.953 11.757 13.323 1.00 60.32 731 VAL A N 1
ATOM 808 C CA . VAL A 1 102 ? 16.110 11.704 14.771 1.00 58.24 731 VAL A CA 1
ATOM 809 C C . VAL A 1 102 ? 17.375 10.926 15.107 1.00 61.78 731 VAL A C 1
ATOM 810 O O . VAL A 1 102 ? 17.800 10.039 14.363 1.00 61.66 731 VAL A O 1
ATOM 814 N N . SER A 1 103 ? 17.985 11.275 16.236 1.00 63.65 732 SER A N 1
ATOM 815 C CA . SER A 1 103 ? 19.083 10.498 16.796 1.00 64.64 732 SER A CA 1
ATOM 816 C C . SER A 1 103 ? 19.143 10.786 18.286 1.00 64.54 732 SER A C 1
ATOM 817 O O . SER A 1 103 ? 18.405 11.625 18.803 1.00 65.91 732 SER A O 1
ATOM 820 N N . LYS A 1 104 ? 20.032 10.075 18.978 1.00 71.35 733 LYS A N 1
ATOM 821 C CA . LYS A 1 104 ? 20.332 10.449 20.352 1.00 68.08 733 LYS A CA 1
ATOM 822 C C . LYS A 1 104 ? 20.988 11.825 20.368 1.00 71.04 733 LYS A C 1
ATOM 823 O O . LYS A 1 104 ? 21.579 12.270 19.380 1.00 68.80 733 LYS A O 1
ATOM 829 N N . LEU A 1 105 ? 20.876 12.510 21.510 1.00 67.41 734 LEU A N 1
ATOM 830 C CA . LEU A 1 105 ? 21.443 13.851 21.618 1.00 65.17 734 LEU A CA 1
ATOM 831 C C . LEU A 1 105 ? 22.947 13.868 21.392 1.00 67.42 734 LEU A C 1
ATOM 832 O O . LEU A 1 105 ? 23.498 14.922 21.060 1.00 69.16 734 LEU A O 1
ATOM 837 N N . ASP A 1 106 ? 23.625 12.738 21.565 1.00 72.63 735 ASP A N 1
ATOM 838 C CA . ASP A 1 106 ? 25.041 12.646 21.248 1.00 78.30 735 ASP A CA 1
ATOM 839 C C . ASP A 1 106 ? 25.292 12.271 19.793 1.00 76.50 735 ASP A C 1
ATOM 840 O O . ASP A 1 106 ? 26.455 12.215 19.377 1.00 80.21 735 ASP A O 1
ATOM 845 N N . GLY A 1 107 ? 24.236 12.010 19.016 1.00 79.14 736 GLY A N 1
ATOM 846 C CA . GLY A 1 107 ? 24.346 11.720 17.598 1.00 74.40 736 GLY A CA 1
ATOM 847 C C . GLY A 1 107 ? 24.198 10.260 17.211 1.00 79.16 736 GLY A C 1
ATOM 848 O O . GLY A 1 107 ? 24.045 9.967 16.016 1.00 79.47 736 GLY A O 1
ATOM 849 N N . GLN A 1 108 ? 24.234 9.341 18.174 1.00 78.93 737 GLN A N 1
ATOM 850 C CA . GLN A 1 108 ? 24.182 7.918 17.863 1.00 68.89 737 GLN A CA 1
ATOM 851 C C . GLN A 1 108 ? 22.806 7.511 17.340 1.00 74.97 737 GLN A C 1
ATOM 852 O O . GLN A 1 108 ? 21.791 8.166 17.612 1.00 72.71 737 GLN A O 1
ATOM 858 N N . HIS A 1 109 ? 22.792 6.425 16.557 1.00 73.44 738 HIS A N 1
ATOM 859 C CA . HIS A 1 109 ? 21.565 5.744 16.130 1.00 68.60 738 HIS A CA 1
ATOM 860 C C . HIS A 1 109 ? 20.684 6.621 15.239 1.00 62.05 738 HIS A C 1
ATOM 861 O O . HIS A 1 109 ? 19.458 6.622 15.365 1.00 61.90 738 HIS A O 1
ATOM 868 N N . ARG A 1 110 ? 21.311 7.338 14.305 1.00 57.96 739 ARG A N 1
ATOM 869 C CA . ARG A 1 110 ? 20.583 8.204 13.381 1.00 54.80 739 ARG A CA 1
ATOM 870 C C . ARG A 1 110 ? 19.553 7.424 12.564 1.00 58.61 739 ARG A C 1
ATOM 871 O O . ARG A 1 110 ? 19.848 6.352 12.020 1.00 63.56 739 ARG A O 1
ATOM 879 N N . GLN A 1 111 ? 18.348 7.988 12.455 1.00 58.49 740 GLN A N 1
ATOM 880 C CA . GLN A 1 111 ? 17.232 7.341 11.774 1.00 57.09 740 GLN A CA 1
ATOM 881 C C . GLN A 1 111 ? 16.375 8.409 11.097 1.00 61.84 740 GLN A C 1
ATOM 882 O O . GLN A 1 111 ? 16.292 9.550 11.566 1.00 54.86 740 GLN A O 1
ATOM 888 N N . VAL A 1 112 ? 15.754 8.034 9.977 1.00 59.12 741 VAL A N 1
ATOM 889 C CA . VAL A 1 112 ? 14.853 8.907 9.231 1.00 57.66 741 VAL A CA 1
ATOM 890 C C . VAL A 1 112 ? 13.419 8.550 9.597 1.00 57.96 741 VAL A C 1
ATOM 891 O O . VAL A 1 112 ? 13.012 7.389 9.478 1.00 61.07 741 VAL A O 1
ATOM 895 N N . LEU A 1 113 ? 12.642 9.542 10.026 1.00 61.52 742 LEU A N 1
ATOM 896 C CA . LEU A 1 113 ? 11.267 9.284 10.440 1.00 64.42 742 LEU A CA 1
ATOM 897 C C . LEU A 1 113 ? 10.254 9.608 9.352 1.00 70.96 742 LEU A C 1
ATOM 898 O O . LEU A 1 113 ? 9.340 8.814 9.110 1.00 70.41 742 LEU A O 1
ATOM 903 N N . VAL A 1 114 ? 10.392 10.758 8.692 1.00 65.41 743 VAL A N 1
ATOM 904 C CA . VAL A 1 114 ? 9.480 11.181 7.633 1.00 68.32 743 VAL A CA 1
ATOM 905 C C . VAL A 1 114 ? 10.302 11.469 6.381 1.00 67.75 743 VAL A C 1
ATOM 906 O O . VAL A 1 114 ? 11.209 12.309 6.409 1.00 72.39 743 VAL A O 1
ATOM 910 N N . TRP A 1 115 ? 10.022 10.747 5.299 1.00 65.37 744 TRP A N 1
ATOM 911 C CA . TRP A 1 115 ? 10.656 11.085 4.028 1.00 63.84 744 TRP A CA 1
ATOM 912 C C . TRP A 1 115 ? 9.730 11.028 2.817 1.00 68.69 744 TRP A C 1
ATOM 913 O O . TRP A 1 115 ? 9.983 11.743 1.843 1.00 70.61 744 TRP A O 1
ATOM 924 N N . LYS A 1 116 ? 8.666 10.236 2.838 1.00 60.32 745 LYS A N 1
ATOM 925 C CA . LYS A 1 116 ? 7.772 10.150 1.699 1.00 60.19 745 LYS A CA 1
ATOM 926 C C . LYS A 1 116 ? 6.816 11.329 1.686 1.00 71.51 745 LYS A C 1
ATOM 927 O O . LYS A 1 116 ? 6.384 11.814 2.737 1.00 70.74 745 LYS A O 1
ATOM 933 N N . ASP A 1 117 ? 6.482 11.777 0.474 1.00 78.32 746 ASP A N 1
ATOM 934 C CA . ASP A 1 117 ? 5.500 12.835 0.255 1.00 65.87 746 ASP A CA 1
ATOM 935 C C . ASP A 1 117 ? 5.758 14.008 1.187 1.00 68.16 746 ASP A C 1
ATOM 936 O O . ASP A 1 117 ? 4.850 14.527 1.839 1.00 74.58 746 ASP A O 1
ATOM 941 N N . LEU A 1 118 ? 7.028 14.405 1.266 1.00 64.39 747 LEU A N 1
ATOM 942 C CA . LEU A 1 118 ? 7.472 15.475 2.150 1.00 72.95 747 LEU A CA 1
ATOM 943 C C . LEU A 1 118 ? 8.211 16.515 1.322 1.00 70.66 747 LEU A C 1
ATOM 944 O O . LEU A 1 118 ? 9.229 16.198 0.698 1.00 71.05 747 LEU A O 1
ATOM 949 N N . ASP A 1 119 ? 7.711 17.752 1.330 1.00 69.76 748 ASP A N 1
ATOM 950 C CA . ASP A 1 119 ? 8.266 18.845 0.529 1.00 63.23 748 ASP A CA 1
ATOM 951 C C . ASP A 1 119 ? 8.698 19.988 1.443 1.00 66.51 748 ASP A C 1
ATOM 952 O O . ASP A 1 119 ? 7.860 20.758 1.923 1.00 64.65 748 ASP A O 1
ATOM 957 N N . SER A 1 120 ? 10.009 20.093 1.669 1.00 61.19 749 SER A N 1
ATOM 958 C CA . SER A 1 120 ? 10.663 21.205 2.357 1.00 67.80 749 SER A CA 1
ATOM 959 C C . SER A 1 120 ? 10.106 21.457 3.757 1.00 67.13 749 SER A C 1
ATOM 960 O O . SER A 1 120 ? 9.468 22.495 3.987 1.00 58.79 749 SER A O 1
ATOM 963 N N . PRO A 1 121 ? 10.321 20.548 4.713 1.00 68.60 750 PRO A N 1
ATOM 964 C CA . PRO A 1 121 ? 9.975 20.857 6.109 1.00 61.88 750 PRO A CA 1
ATOM 965 C C . PRO A 1 121 ? 10.936 21.884 6.683 1.00 60.93 750 PRO A C 1
ATOM 966 O O . PRO A 1 121 ? 12.148 21.815 6.463 1.00 59.98 750 PRO A O 1
ATOM 970 N N . ARG A 1 122 ? 10.439 22.826 7.438 1.00 54.30 751 ARG A N 1
ATOM 971 C CA . ARG A 1 122 ? 11.296 23.849 7.965 1.00 61.39 751 ARG A CA 1
ATOM 972 C C . ARG A 1 122 ? 11.260 24.012 9.457 1.00 61.08 751 ARG A C 1
ATOM 973 O O . ARG A 1 122 ? 12.263 23.870 10.079 1.00 58.48 751 ARG A O 1
ATOM 981 N N . ALA A 1 123 ? 10.112 24.330 10.025 1.00 60.11 752 ALA A N 1
ATOM 982 C CA . ALA A 1 123 ? 10.025 24.602 11.453 1.00 56.27 752 ALA A CA 1
ATOM 983 C C . ALA A 1 123 ? 9.525 23.352 12.158 1.00 60.00 752 ALA A C 1
ATOM 984 O O . ALA A 1 123 ? 8.613 22.691 11.664 1.00 61.47 752 ALA A O 1
ATOM 986 N N . LEU A 1 124 ? 10.127 23.022 13.306 1.00 55.43 753 LEU A N 1
ATOM 987 C CA . LEU A 1 124 ? 9.822 21.779 14.013 1.00 48.64 753 LEU A CA 1
ATOM 988 C C . LEU A 1 124 ? 9.563 22.055 15.490 1.00 54.85 753 LEU A C 1
ATOM 989 O O . LEU A 1 124 ? 10.323 22.786 16.132 1.00 54.43 753 LEU A O 1
ATOM 994 N N . ALA A 1 125 ? 8.504 21.461 16.035 1.00 56.35 754 ALA A N 1
ATOM 995 C CA . ALA A 1 125 ? 8.211 21.575 17.458 1.00 62.55 754 ALA A CA 1
ATOM 996 C C . ALA A 1 125 ? 7.839 20.207 18.013 1.00 62.07 754 ALA A C 1
ATOM 997 O O . ALA A 1 125 ? 7.168 19.421 17.337 1.00 61.73 754 ALA A O 1
ATOM 999 N N . LEU A 1 126 ? 8.256 19.930 19.252 1.00 61.61 755 LEU A N 1
ATOM 1000 C CA . LEU A 1 126 ? 8.093 18.608 19.854 1.00 64.39 755 LEU A CA 1
ATOM 1001 C C . LEU A 1 126 ? 7.228 18.662 21.110 1.00 63.00 755 LEU A C 1
ATOM 1002 O O . LEU A 1 126 ? 7.303 19.613 21.895 1.00 65.20 755 LEU A O 1
ATOM 1007 N N . ASP A 1 127 ? 6.410 17.630 21.297 1.00 62.08 756 ASP A N 1
ATOM 1008 C CA . ASP A 1 127 ? 5.610 17.453 22.509 1.00 64.32 756 ASP A CA 1
ATOM 1009 C C . ASP A 1 127 ? 5.798 16.022 23.016 1.00 65.24 756 ASP A C 1
ATOM 1010 O O . ASP A 1 127 ? 4.890 15.186 22.915 1.00 62.56 756 ASP A O 1
ATOM 1015 N N . PRO A 1 128 ? 6.980 15.706 23.562 1.00 64.24 757 PRO A N 1
ATOM 1016 C CA . PRO A 1 128 ? 7.255 14.314 23.976 1.00 71.22 757 PRO A CA 1
ATOM 1017 C C . PRO A 1 128 ? 6.356 13.800 25.086 1.00 70.58 757 PRO A C 1
ATOM 1018 O O . PRO A 1 128 ? 6.208 12.579 25.221 1.00 76.10 757 PRO A O 1
ATOM 1022 N N . ALA A 1 129 ? 5.763 14.674 25.898 1.00 62.57 758 ALA A N 1
ATOM 1023 C CA . ALA A 1 129 ? 4.844 14.185 26.915 1.00 67.71 758 ALA A CA 1
ATOM 1024 C C . ALA A 1 129 ? 3.544 13.682 26.309 1.00 72.13 758 ALA A C 1
ATOM 1025 O O . ALA A 1 129 ? 2.824 12.916 26.958 1.00 88.23 758 ALA A O 1
ATOM 1027 N N . GLU A 1 130 ? 3.232 14.093 25.082 1.00 73.95 759 GLU A N 1
ATOM 1028 C CA . GLU A 1 130 ? 2.025 13.663 24.396 1.00 75.29 759 GLU A CA 1
ATOM 1029 C C . GLU A 1 130 ? 2.281 12.674 23.272 1.00 78.22 759 GLU A C 1
ATOM 1030 O O . GLU A 1 130 ? 1.361 11.939 22.901 1.00 82.77 759 GLU A O 1
ATOM 1036 N N . GLY A 1 131 ? 3.497 12.631 22.733 1.00 70.29 760 GLY A N 1
ATOM 1037 C CA . GLY A 1 131 ? 3.831 11.747 21.636 1.00 73.62 760 GLY A CA 1
ATOM 1038 C C . GLY A 1 131 ? 3.733 12.361 20.255 1.00 76.20 760 GLY A C 1
ATOM 1039 O O . GLY A 1 131 ? 3.854 11.631 19.262 1.00 68.44 760 GLY A O 1
ATOM 1040 N N . PHE A 1 132 ? 3.539 13.674 20.158 1.00 73.10 761 PHE A N 1
ATOM 1041 C CA . PHE A 1 132 ? 3.295 14.346 18.892 1.00 64.28 761 PHE A CA 1
ATOM 1042 C C . PHE A 1 132 ? 4.437 15.299 18.565 1.00 67.91 761 PHE A C 1
ATOM 1043 O O . PHE A 1 132 ? 4.992 15.953 19.453 1.00 70.73 761 PHE A O 1
ATOM 1051 N N . MET A 1 133 ? 4.785 15.378 17.289 1.00 64.90 762 MET A N 1
ATOM 1052 C CA . MET A 1 133 ? 5.652 16.429 16.792 1.00 59.29 762 MET A CA 1
ATOM 1053 C C . MET A 1 133 ? 4.936 17.150 15.663 1.00 61.66 762 MET A C 1
ATOM 1054 O O . MET A 1 133 ? 4.060 16.587 14.999 1.00 61.85 762 MET A O 1
ATOM 1059 N N . TYR A 1 134 ? 5.316 18.409 15.465 1.00 59.19 763 TYR A N 1
ATOM 1060 C CA . TYR A 1 134 ? 4.641 19.313 14.551 1.00 57.33 763 TYR A CA 1
ATOM 1061 C C . TYR A 1 134 ? 5.691 19.995 13.699 1.00 61.53 763 TYR A C 1
ATOM 1062 O O . TYR A 1 134 ? 6.780 20.315 14.188 1.00 63.54 763 TYR A O 1
ATOM 1071 N N . TRP A 1 135 ? 5.377 20.214 12.426 1.00 56.54 764 TRP A N 1
ATOM 1072 C CA . TRP A 1 135 ? 6.346 20.877 11.572 1.00 57.52 764 TRP A CA 1
ATOM 1073 C C . TRP A 1 135 ? 5.638 21.611 10.444 1.00 57.82 764 TRP A C 1
ATOM 1074 O O . TRP A 1 135 ? 4.518 21.268 10.054 1.00 62.44 764 TRP A O 1
ATOM 1085 N N . THR A 1 136 ? 6.311 22.636 9.927 1.00 54.98 765 THR A N 1
ATOM 1086 C CA . THR A 1 136 ? 5.810 23.418 8.804 1.00 61.73 765 THR A CA 1
ATOM 1087 C C . THR A 1 136 ? 6.475 22.944 7.516 1.00 58.03 765 THR A C 1
ATOM 1088 O O . THR A 1 136 ? 7.683 22.677 7.486 1.00 53.96 765 THR A O 1
ATOM 1092 N N . GLU A 1 137 ? 5.673 22.815 6.463 1.00 56.42 766 GLU A N 1
ATOM 1093 C CA . GLU A 1 137 ? 6.146 22.427 5.140 1.00 57.11 766 GLU A CA 1
ATOM 1094 C C . GLU A 1 137 ? 6.017 23.619 4.202 1.00 63.93 766 GLU A C 1
ATOM 1095 O O . GLU A 1 137 ? 4.950 24.237 4.127 1.00 67.76 766 GLU A O 1
ATOM 1101 N N . TRP A 1 138 ? 7.093 23.937 3.480 1.00 66.98 767 TRP A N 1
ATOM 1102 C CA . TRP A 1 138 ? 7.115 25.114 2.611 1.00 65.43 767 TRP A CA 1
ATOM 1103 C C . TRP A 1 138 ? 6.841 24.775 1.149 1.00 73.62 767 TRP A C 1
ATOM 1104 O O . TRP A 1 138 ? 5.898 25.305 0.555 1.00 92.90 767 TRP A O 1
ATOM 1115 N N . GLY A 1 139 ? 7.650 23.902 0.556 1.00 74.46 768 GLY A N 1
ATOM 1116 C CA . GLY A 1 139 ? 7.570 23.693 -0.878 1.00 84.07 768 GLY A CA 1
ATOM 1117 C C . GLY A 1 139 ? 6.232 23.123 -1.309 1.00 86.36 768 GLY A C 1
ATOM 1118 O O . GLY A 1 139 ? 5.612 22.319 -0.608 1.00 86.38 768 GLY A O 1
ATOM 1119 N N . GLY A 1 140 ? 5.789 23.543 -2.488 1.00 84.30 769 GLY A N 1
ATOM 1120 C CA . GLY A 1 140 ? 4.522 23.056 -3.012 1.00 82.89 769 GLY A CA 1
ATOM 1121 C C . GLY A 1 140 ? 3.376 23.794 -2.369 1.00 86.45 769 GLY A C 1
ATOM 1122 O O . GLY A 1 140 ? 3.384 25.022 -2.296 1.00 97.05 769 GLY A O 1
ATOM 1123 N N . LYS A 1 141 ? 2.381 23.046 -1.894 1.00 83.54 770 LYS A N 1
ATOM 1124 C CA . LYS A 1 141 ? 1.286 23.628 -1.132 1.00 78.54 770 LYS A CA 1
ATOM 1125 C C . LYS A 1 141 ? 1.707 23.676 0.329 1.00 81.46 770 LYS A C 1
ATOM 1126 O O . LYS A 1 141 ? 1.763 22.620 0.981 1.00 77.88 770 LYS A O 1
ATOM 1132 N N . PRO A 1 142 ? 2.018 24.848 0.878 1.00 80.64 771 PRO A N 1
ATOM 1133 C CA . PRO A 1 142 ? 2.495 24.911 2.261 1.00 74.26 771 PRO A CA 1
ATOM 1134 C C . PRO A 1 142 ? 1.421 24.475 3.241 1.00 71.42 771 PRO A C 1
ATOM 1135 O O . PRO A 1 142 ? 0.222 24.649 3.008 1.00 74.58 771 PRO A O 1
ATOM 1139 N N . LYS A 1 143 ? 1.873 23.895 4.348 1.00 61.23 772 LYS A N 1
ATOM 1140 C CA . LYS A 1 143 ? 0.968 23.362 5.355 1.00 65.91 772 LYS A CA 1
ATOM 1141 C C . LYS A 1 143 ? 1.756 23.112 6.631 1.00 61.81 772 LYS A C 1
ATOM 1142 O O . LYS A 1 143 ? 2.991 23.112 6.637 1.00 57.88 772 LYS A O 1
ATOM 1148 N N . ILE A 1 144 ? 1.020 22.909 7.720 1.00 63.90 773 ILE A N 1
ATOM 1149 C CA . ILE A 1 144 ? 1.589 22.509 9.004 1.00 67.18 773 ILE A CA 1
ATOM 1150 C C . ILE A 1 144 ? 1.097 21.099 9.305 1.00 70.39 773 ILE A C 1
ATOM 1151 O O . ILE A 1 144 ? -0.115 20.860 9.397 1.00 70.68 773 ILE A O 1
ATOM 1156 N N . ASP A 1 145 ? 2.032 20.166 9.449 1.00 67.54 774 ASP A N 1
ATOM 1157 C CA . ASP A 1 145 ? 1.708 18.758 9.610 1.00 69.30 774 ASP A CA 1
ATOM 1158 C C . ASP A 1 145 ? 2.056 18.281 11.014 1.00 71.60 774 ASP A C 1
ATOM 1159 O O . ASP A 1 145 ? 2.820 18.916 11.750 1.00 69.68 774 ASP A O 1
ATOM 1164 N N . ARG A 1 146 ? 1.468 17.147 11.382 1.00 75.11 775 ARG A N 1
ATOM 1165 C CA . ARG A 1 146 ? 1.702 16.529 12.678 1.00 73.01 775 ARG A CA 1
ATOM 1166 C C . ARG A 1 146 ? 1.857 15.028 12.499 1.00 74.87 775 ARG A C 1
ATOM 1167 O O . ARG A 1 146 ? 1.183 14.421 11.662 1.00 74.87 775 ARG A O 1
ATOM 1175 N N . ALA A 1 147 ? 2.745 14.437 13.295 1.00 68.23 776 ALA A N 1
ATOM 1176 C CA . ALA A 1 147 ? 2.944 12.998 13.308 1.00 71.40 776 ALA A CA 1
ATOM 1177 C C . ALA A 1 147 ? 3.236 12.562 14.737 1.00 71.26 776 ALA A C 1
ATOM 1178 O O . ALA A 1 147 ? 3.445 13.388 15.629 1.00 70.95 776 ALA A O 1
ATOM 1180 N N . ALA A 1 148 ? 3.232 11.253 14.964 1.00 67.24 777 ALA A N 1
ATOM 1181 C CA . ALA A 1 148 ? 3.813 10.754 16.197 1.00 69.55 777 ALA A CA 1
ATOM 1182 C C . ALA A 1 148 ? 5.319 10.990 16.173 1.00 69.39 777 ALA A C 1
ATOM 1183 O O . ALA A 1 148 ? 5.929 11.138 15.112 1.00 64.72 777 ALA A O 1
ATOM 1185 N N . MET A 1 149 ? 5.924 11.042 17.360 1.00 72.45 778 MET A N 1
ATOM 1186 C CA . MET A 1 149 ? 7.355 11.325 17.375 1.00 65.73 778 MET A CA 1
ATOM 1187 C C . MET A 1 149 ? 8.199 10.149 16.902 1.00 67.82 778 MET A C 1
ATOM 1188 O O . MET A 1 149 ? 9.428 10.255 16.944 1.00 64.00 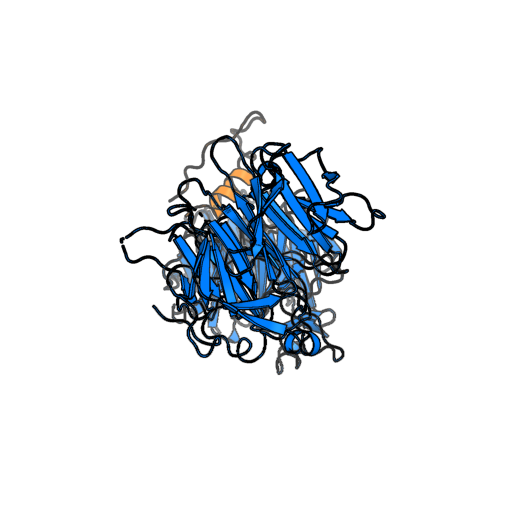778 MET A O 1
ATOM 1193 N N . ASP A 1 150 ? 7.589 9.040 16.480 1.00 66.15 779 ASP A N 1
ATOM 1194 C CA . ASP A 1 150 ? 8.273 8.038 15.671 1.00 66.92 779 ASP A CA 1
ATOM 1195 C C . ASP A 1 150 ? 7.967 8.184 14.182 1.00 66.95 779 ASP A C 1
ATOM 1196 O O . ASP A 1 150 ? 8.355 7.320 13.394 1.00 75.35 779 ASP A O 1
ATOM 1201 N N . GLY A 1 151 ? 7.265 9.249 13.786 1.00 70.42 780 GLY A N 1
ATOM 1202 C CA . GLY A 1 151 ? 6.913 9.484 12.402 1.00 64.85 780 GLY A CA 1
ATOM 1203 C C . GLY A 1 151 ? 5.577 8.918 11.965 1.00 67.61 780 GLY A C 1
ATOM 1204 O O . GLY A 1 151 ? 5.096 9.284 10.885 1.00 76.76 780 GLY A O 1
ATOM 1205 N N . SER A 1 152 ? 4.949 8.063 12.771 1.00 65.25 781 SER A N 1
ATOM 1206 C CA . SER A 1 152 ? 3.739 7.372 12.353 1.00 70.86 781 SER A CA 1
ATOM 1207 C C . SER A 1 152 ? 2.522 8.300 12.394 1.00 68.71 781 SER A C 1
ATOM 1208 O O . SER A 1 152 ? 2.539 9.378 12.990 1.00 72.79 781 SER A O 1
ATOM 1211 N N . GLU A 1 153 ? 1.458 7.850 11.730 1.00 74.86 782 GLU A N 1
ATOM 1212 C CA . GLU A 1 153 ? 0.165 8.536 11.663 1.00 78.53 782 GLU A CA 1
ATOM 1213 C C . GLU A 1 153 ? 0.323 10.026 11.343 1.00 75.23 782 GLU A C 1
ATOM 1214 O O . GLU A 1 153 ? -0.266 10.906 11.976 1.00 79.74 782 GLU A O 1
ATOM 1220 N N . ARG A 1 154 ? 1.104 10.305 10.301 1.00 76.61 783 ARG A N 1
ATOM 1221 C CA . ARG A 1 154 ? 1.227 11.672 9.818 1.00 67.11 783 ARG A CA 1
ATOM 1222 C C . ARG A 1 154 ? -0.131 12.201 9.376 1.00 69.92 783 ARG A C 1
ATOM 1223 O O . ARG A 1 154 ? -0.943 11.477 8.795 1.00 76.12 783 ARG A O 1
ATOM 1231 N N . THR A 1 155 ? -0.384 13.468 9.683 1.00 79.41 784 THR A N 1
ATOM 1232 C CA . THR A 1 155 ? -1.644 14.111 9.348 1.00 78.66 784 THR A CA 1
ATOM 1233 C C . THR A 1 155 ? -1.372 15.590 9.120 1.00 80.64 784 THR A C 1
ATOM 1234 O O . THR A 1 155 ? -0.365 16.135 9.580 1.00 78.93 784 THR A O 1
ATOM 1238 N N . THR A 1 156 ? -2.274 16.238 8.390 1.00 82.72 785 THR A N 1
ATOM 1239 C CA . THR A 1 156 ? -2.159 17.662 8.109 1.00 78.95 785 THR A CA 1
ATOM 1240 C C . THR A 1 156 ? -3.062 18.428 9.067 1.00 72.15 785 THR A C 1
ATOM 1241 O O . THR A 1 156 ? -4.278 18.220 9.086 1.00 76.54 785 THR A O 1
ATOM 1245 N N . LEU A 1 157 ? -2.461 19.308 9.859 1.00 71.45 786 LEU A N 1
ATOM 1246 C CA . LEU A 1 157 ? -3.188 20.065 10.868 1.00 76.61 786 LEU A CA 1
ATOM 1247 C C . LEU A 1 157 ? -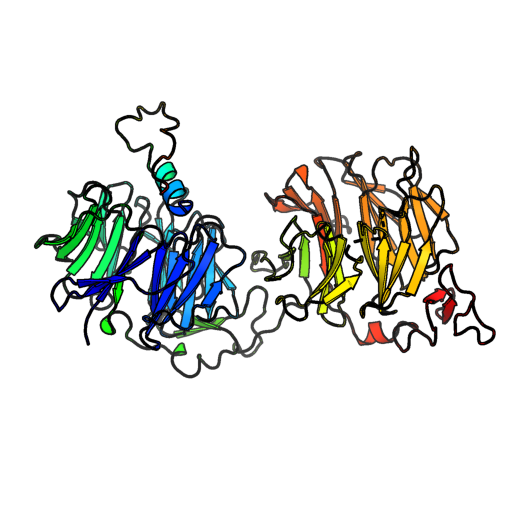3.780 21.350 10.299 1.00 82.54 786 LEU A C 1
ATOM 1248 O O . LEU A 1 157 ? -4.982 21.606 10.448 1.00 77.38 786 LEU A O 1
ATOM 1253 N N . VAL A 1 158 ? -2.950 22.163 9.658 1.00 77.58 787 VAL A N 1
ATOM 1254 C CA . VAL A 1 158 ? -3.365 23.417 9.045 1.00 76.09 787 VAL A CA 1
ATOM 1255 C C . VAL A 1 158 ? -2.993 23.375 7.567 1.00 78.51 787 VAL A C 1
ATOM 1256 O O . VAL A 1 158 ? -1.822 23.507 7.207 1.00 75.44 787 VAL A O 1
ATOM 1260 N N . PRO A 1 159 ? -3.969 23.180 6.678 1.00 78.88 788 PRO A N 1
ATOM 1261 C CA . PRO A 1 159 ? -3.652 23.037 5.251 1.00 79.11 788 PRO A CA 1
ATOM 1262 C C . PRO A 1 159 ? -3.592 24.357 4.500 1.00 78.94 788 PRO A C 1
ATOM 1263 O O . PRO A 1 159 ? -2.945 24.444 3.452 1.00 87.67 788 PRO A O 1
ATOM 1267 N N . ASN A 1 160 ? -4.257 25.386 5.015 1.00 77.58 789 ASN A N 1
ATOM 1268 C CA . ASN A 1 160 ? -4.328 26.686 4.351 1.00 80.93 789 ASN A CA 1
ATOM 1269 C C . ASN A 1 160 ? -3.466 27.670 5.138 1.00 73.01 789 ASN A C 1
ATOM 1270 O O . ASN A 1 160 ? -3.940 28.350 6.047 1.00 72.80 789 ASN A O 1
ATOM 1275 N N . VAL A 1 161 ? -2.221 27.760 4.772 1.00 66.93 790 VAL A N 1
ATOM 1276 C CA . VAL A 1 161 ? -1.346 28.653 5.442 1.00 71.94 790 VAL A CA 1
ATOM 1277 C C . VAL A 1 161 ? -0.230 28.883 4.479 1.00 71.96 790 VAL A C 1
ATOM 1278 O O . VAL A 1 161 ? -0.066 28.152 3.526 1.00 73.66 790 VAL A O 1
ATOM 1282 N N . GLY A 1 162 ? 0.504 29.941 4.677 1.00 65.38 791 GLY A N 1
ATOM 1283 C CA . GLY A 1 162 ? 1.651 30.179 3.868 1.00 58.15 791 GLY A CA 1
ATOM 1284 C C . GLY A 1 162 ? 2.823 29.563 4.535 1.00 67.34 791 GLY A C 1
ATOM 1285 O O . GLY A 1 162 ? 2.698 28.850 5.496 1.00 70.10 791 GLY A O 1
ATOM 1286 N N . ARG A 1 163 ? 3.982 29.829 4.005 1.00 63.09 792 ARG A N 1
ATOM 1287 C CA . ARG A 1 163 ? 5.152 29.268 4.568 1.00 64.26 792 ARG A CA 1
ATOM 1288 C C . ARG A 1 163 ? 5.306 29.777 5.961 1.00 67.24 792 ARG A C 1
ATOM 1289 O O . ARG A 1 163 ? 5.285 30.960 6.183 1.00 65.96 792 ARG A O 1
ATOM 1297 N N . ALA A 1 164 ? 5.535 28.883 6.902 1.00 69.44 793 ALA A N 1
ATOM 1298 C CA . ALA A 1 164 ? 5.564 29.256 8.287 1.00 57.01 793 ALA A CA 1
ATOM 1299 C C . ALA A 1 164 ? 6.804 28.957 9.032 1.00 58.62 793 ALA A C 1
ATOM 1300 O O . ALA A 1 164 ? 7.515 28.038 8.712 1.00 56.57 793 ALA A O 1
ATOM 1302 N N . ASN A 1 165 ? 7.066 29.764 10.032 1.00 54.42 794 ASN A N 1
ATOM 1303 C CA . ASN A 1 165 ? 8.261 29.623 10.810 1.00 56.34 794 ASN A CA 1
ATOM 1304 C C . ASN A 1 165 ? 7.924 29.880 12.256 1.00 57.88 794 ASN A C 1
ATOM 1305 O O . ASN A 1 165 ? 6.840 30.303 12.566 1.00 47.74 794 ASN A O 1
ATOM 1310 N N . GLY A 1 166 ? 8.848 29.585 13.140 1.00 54.07 795 GLY A N 1
ATOM 1311 C CA . GLY A 1 166 ? 8.626 29.751 14.545 1.00 58.38 795 GLY A CA 1
ATOM 1312 C C . GLY A 1 166 ? 7.567 28.925 15.183 1.00 58.28 795 GLY A C 1
ATOM 1313 O O . GLY A 1 166 ? 6.889 29.387 16.059 1.00 62.22 795 GLY A O 1
ATOM 1314 N N . LEU A 1 167 ? 7.422 27.698 14.742 1.00 53.91 796 LEU A N 1
ATOM 1315 C CA . LEU A 1 167 ? 6.456 26.845 15.338 1.00 57.33 796 LEU A CA 1
ATOM 1316 C C . LEU A 1 167 ? 6.858 26.682 16.754 1.00 58.20 796 LEU A C 1
ATOM 1317 O O . LEU A 1 167 ? 7.953 26.253 17.050 1.00 58.26 796 LEU A O 1
ATOM 1322 N N . THR A 1 168 ? 5.961 27.027 17.631 1.00 52.25 797 THR A N 1
ATOM 1323 C CA . THR A 1 168 ? 6.237 27.045 19.058 1.00 61.27 797 THR A CA 1
ATOM 1324 C C . THR A 1 168 ? 5.005 26.547 19.794 1.00 62.14 797 THR A C 1
ATOM 1325 O O . THR A 1 168 ? 3.878 26.892 19.428 1.00 59.56 797 THR A O 1
ATOM 1329 N N . ILE A 1 169 ? 5.219 25.738 20.831 1.00 65.97 798 ILE A N 1
ATOM 1330 C CA . ILE A 1 169 ? 4.134 25.129 21.593 1.00 68.12 798 ILE A CA 1
ATOM 1331 C C . ILE A 1 169 ? 4.052 25.783 22.967 1.00 65.91 798 ILE A C 1
ATOM 1332 O O . ILE A 1 169 ? 5.050 25.841 23.699 1.00 66.20 798 ILE A O 1
ATOM 1337 N N . ASP A 1 170 ? 2.858 26.270 23.314 1.00 62.76 799 ASP A N 1
ATOM 1338 C CA . ASP A 1 170 ? 2.547 26.728 24.667 1.00 70.44 799 ASP A CA 1
ATOM 1339 C C . ASP A 1 170 ? 1.968 25.528 25.398 1.00 72.72 799 ASP A C 1
ATOM 1340 O O . ASP A 1 170 ? 0.763 25.277 25.369 1.00 77.66 799 ASP A O 1
ATOM 1345 N N . TYR A 1 171 ? 2.845 24.771 26.062 1.00 68.65 800 TYR A N 1
ATOM 1346 C CA . TYR A 1 171 ? 2.419 23.523 26.689 1.00 76.11 800 TYR A CA 1
ATOM 1347 C C . TYR A 1 171 ? 1.396 23.770 27.787 1.00 71.82 800 TYR A C 1
ATOM 1348 O O . TYR A 1 171 ? 0.455 22.986 27.951 1.00 71.39 800 TYR A O 1
ATOM 1357 N N . ALA A 1 172 ? 1.556 24.862 28.538 1.00 74.57 801 ALA A N 1
ATOM 1358 C CA . ALA A 1 172 ? 0.632 25.155 29.628 1.00 75.43 801 ALA A CA 1
ATOM 1359 C C . ALA A 1 172 ? -0.780 25.392 29.112 1.00 79.50 801 ALA A C 1
ATOM 1360 O O . ALA A 1 172 ? -1.753 24.912 29.703 1.00 83.11 801 ALA A O 1
ATOM 1362 N N . LYS A 1 173 ? -0.916 26.128 28.013 1.00 82.46 802 LYS A N 1
ATOM 1363 C CA . LYS A 1 173 ? -2.229 26.491 27.499 1.00 87.10 802 LYS A CA 1
ATOM 1364 C C . LYS A 1 173 ? -2.662 25.651 26.303 1.00 83.69 802 LYS A C 1
ATOM 1365 O O . LYS A 1 173 ? -3.756 25.878 25.774 1.00 81.59 802 LYS A O 1
ATOM 1371 N N . ARG A 1 174 ? -1.843 24.685 25.876 1.00 82.22 803 ARG A N 1
ATOM 1372 C CA . ARG A 1 174 ? -2.171 23.778 24.773 1.00 76.28 803 ARG A CA 1
ATOM 1373 C C . ARG A 1 174 ? -2.497 24.551 23.493 1.00 75.76 803 ARG A C 1
ATOM 1374 O O . ARG A 1 174 ? -3.591 24.436 22.936 1.00 78.63 803 ARG A O 1
ATOM 1382 N N . ARG A 1 175 ? -1.525 25.343 23.029 1.00 75.43 804 ARG A N 1
ATOM 1383 C CA . ARG A 1 175 ? -1.711 26.189 21.854 1.00 75.39 804 ARG A CA 1
ATOM 1384 C C . ARG A 1 175 ? -0.451 26.223 20.996 1.00 71.86 804 ARG A C 1
ATOM 1385 O O . ARG A 1 175 ? 0.674 26.196 21.504 1.00 72.94 804 ARG A O 1
ATOM 1393 N N . LEU A 1 176 ? -0.663 26.308 19.684 1.00 71.89 805 LEU A N 1
ATOM 1394 C CA . LEU A 1 176 ? 0.401 26.398 18.693 1.00 67.21 805 LEU A CA 1
ATOM 1395 C C . LEU A 1 176 ? 0.517 27.830 18.196 1.00 69.76 805 LEU A C 1
ATOM 1396 O O . LEU A 1 176 ? -0.496 28.464 17.901 1.00 66.65 805 LEU A O 1
ATOM 1401 N N . TYR A 1 177 ? 1.751 28.330 18.095 1.00 69.37 806 TYR A N 1
ATOM 1402 C CA . TYR A 1 177 ? 2.037 29.658 17.563 1.00 65.31 806 TYR A CA 1
ATOM 1403 C C . TYR A 1 177 ? 2.999 29.552 16.387 1.00 64.36 806 TYR A C 1
ATOM 1404 O O . TYR A 1 177 ? 3.919 28.728 16.396 1.00 63.11 806 TYR A O 1
ATOM 1413 N N . TRP A 1 178 ? 2.798 30.398 15.378 1.00 64.90 807 TRP A N 1
ATOM 1414 C CA . TRP A 1 178 ? 3.726 30.447 14.253 1.00 69.17 807 TRP A CA 1
ATOM 1415 C C . TRP A 1 178 ? 3.652 31.818 13.597 1.00 65.03 807 TRP A C 1
ATOM 1416 O O . TRP A 1 178 ? 2.661 32.541 13.736 1.00 70.84 807 TRP A O 1
ATOM 1427 N N . THR A 1 179 ? 4.722 32.173 12.889 1.00 56.27 808 THR A N 1
ATOM 1428 C CA . THR A 1 179 ? 4.705 33.320 11.992 1.00 62.65 808 THR A CA 1
ATOM 1429 C C . THR A 1 179 ? 4.536 32.825 10.563 1.00 60.05 808 THR A C 1
ATOM 1430 O O . THR A 1 179 ? 5.118 31.807 10.177 1.00 55.13 808 THR A O 1
ATOM 1434 N N . ASP A 1 180 ? 3.716 33.542 9.791 1.00 63.99 809 ASP A N 1
ATOM 1435 C CA . ASP A 1 180 ? 3.456 33.241 8.385 1.00 59.96 809 ASP A CA 1
ATOM 1436 C C . ASP A 1 180 ? 4.323 34.155 7.521 1.00 61.47 809 ASP A C 1
ATOM 1437 O O . ASP A 1 180 ? 4.028 35.345 7.378 1.00 69.29 809 ASP A O 1
ATOM 1442 N N . LEU A 1 181 ? 5.376 33.596 6.924 1.00 62.29 810 LEU A N 1
ATOM 1443 C CA . LEU A 1 181 ? 6.325 34.406 6.166 1.00 62.41 810 LEU A CA 1
ATOM 1444 C C . LEU A 1 181 ? 5.781 34.889 4.821 1.00 65.74 810 LEU A C 1
ATOM 1445 O O . LEU A 1 181 ? 6.499 35.603 4.110 1.00 63.89 810 LEU A O 1
ATOM 1450 N N . ASP A 1 182 ? 4.556 34.528 4.448 1.00 62.16 811 ASP A N 1
ATOM 1451 C CA . ASP A 1 182 ? 3.940 35.000 3.212 1.00 65.05 811 ASP A CA 1
ATOM 1452 C C . ASP A 1 182 ? 2.798 35.977 3.441 1.00 72.44 811 ASP A C 1
ATOM 1453 O O . ASP A 1 182 ? 2.701 36.981 2.730 1.00 75.19 811 ASP A O 1
ATOM 1458 N N . THR A 1 183 ? 1.927 35.719 4.413 1.00 70.74 812 THR A N 1
ATOM 1459 C CA . THR A 1 183 ? 0.890 36.674 4.781 1.00 71.51 812 THR A CA 1
ATOM 1460 C C . THR A 1 183 ? 1.360 37.668 5.836 1.00 67.49 812 THR A C 1
ATOM 1461 O O . THR A 1 183 ? 0.615 38.595 6.169 1.00 73.28 812 THR A O 1
ATOM 1465 N N . ASN A 1 184 ? 2.575 37.491 6.363 1.00 65.93 813 ASN A N 1
ATOM 1466 C CA . ASN A 1 184 ? 3.216 38.460 7.249 1.00 67.43 813 ASN A CA 1
ATOM 1467 C C . ASN A 1 184 ? 2.355 38.770 8.472 1.00 74.66 813 ASN A C 1
ATOM 1468 O O . ASN A 1 184 ? 2.094 39.930 8.803 1.00 77.11 813 ASN A O 1
ATOM 1473 N N . LEU A 1 185 ? 1.907 37.718 9.150 1.00 69.40 814 LEU A N 1
ATOM 1474 C CA . LEU A 1 185 ? 1.212 37.890 10.416 1.00 81.93 814 LEU A CA 1
ATOM 1475 C C . LEU A 1 185 ? 1.604 36.765 11.366 1.00 65.64 814 LEU A C 1
ATOM 1476 O O . LEU A 1 185 ? 2.327 35.836 11.000 1.00 63.09 814 LEU A O 1
ATOM 1481 N N . ILE A 1 186 ? 1.166 36.897 12.617 1.00 74.31 815 ILE A N 1
ATOM 1482 C CA . ILE A 1 186 ? 1.451 35.939 13.680 1.00 70.30 815 ILE A CA 1
ATOM 1483 C C . ILE A 1 186 ? 0.127 35.406 14.196 1.00 72.94 815 ILE A C 1
ATOM 1484 O O . ILE A 1 186 ? -0.748 36.187 14.591 1.00 72.65 815 ILE A O 1
ATOM 1489 N N . GLU A 1 187 ? -0.017 34.084 14.207 1.00 72.56 816 GLU A N 1
ATOM 1490 C CA . GLU A 1 187 ? -1.293 33.486 14.569 1.00 74.51 816 GLU A CA 1
ATOM 1491 C C . GLU A 1 187 ? -1.075 32.307 15.503 1.00 72.69 816 GLU A C 1
ATOM 1492 O O . GLU A 1 187 ? 0.047 31.825 15.688 1.00 73.99 816 GLU A O 1
ATOM 1498 N N . SER A 1 188 ? -2.183 31.833 16.057 1.00 72.52 817 SER A N 1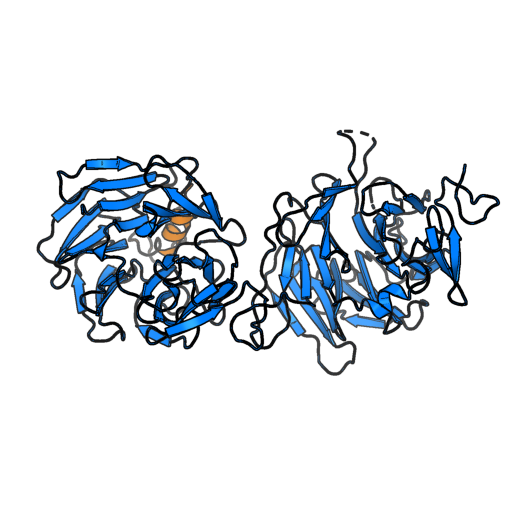
ATOM 1499 C CA . SER A 1 188 ? -2.160 30.705 16.950 1.00 68.96 817 SER A CA 1
ATOM 1500 C C . SER A 1 188 ? -3.386 29.860 16.833 1.00 77.71 817 SER A C 1
ATOM 1501 O O . SER A 1 188 ? -4.400 30.325 16.373 1.00 75.80 817 SER A O 1
ATOM 1504 N N . SER A 1 189 ? -3.302 28.617 17.259 1.00 77.87 818 SER A N 1
ATOM 1505 C CA . SER A 1 189 ? -4.429 27.689 17.252 1.00 79.69 818 SER A CA 1
ATOM 1506 C C . SER A 1 189 ? -4.275 26.718 18.415 1.00 76.71 818 SER A C 1
ATOM 1507 O O . SER A 1 189 ? -3.252 26.702 19.103 1.00 77.87 818 SER A O 1
ATOM 1510 N N . ASN A 1 190 ? -5.298 25.889 18.624 1.00 75.33 819 ASN A N 1
ATOM 1511 C CA . ASN A 1 190 ? -5.145 24.785 19.560 1.00 78.24 819 ASN A CA 1
ATOM 1512 C C . ASN A 1 190 ? -4.339 23.662 18.902 1.00 81.38 819 ASN A C 1
ATOM 1513 O O . ASN A 1 190 ? -3.881 23.777 17.761 1.00 82.80 819 ASN A O 1
ATOM 1518 N N . MET A 1 191 ? -4.153 22.556 19.627 1.00 77.67 820 MET A N 1
ATOM 1519 C CA . MET A 1 191 ? -3.250 21.513 19.145 1.00 77.26 820 MET A CA 1
ATOM 1520 C C . MET A 1 191 ? -3.820 20.721 17.978 1.00 80.75 820 MET A C 1
ATOM 1521 O O . MET A 1 191 ? -3.060 20.037 17.281 1.00 73.40 820 MET A O 1
ATOM 1526 N N . LEU A 1 192 ? -5.125 20.811 17.737 1.00 79.85 821 LEU A N 1
ATOM 1527 C CA . LEU A 1 192 ? -5.743 20.163 16.589 1.00 79.43 821 LEU A CA 1
ATOM 1528 C C . LEU A 1 192 ? -5.735 21.037 15.340 1.00 80.15 821 LEU A C 1
ATOM 1529 O O . LEU A 1 192 ? -6.283 20.628 14.310 1.00 80.87 821 LEU A O 1
ATOM 1534 N N . GLY A 1 193 ? -5.127 22.221 15.407 1.00 81.02 822 GLY A N 1
ATOM 1535 C CA . GLY A 1 193 ? -5.168 23.172 14.315 1.00 76.94 822 GLY A CA 1
ATOM 1536 C C . GLY A 1 193 ? -6.445 23.976 14.221 1.00 78.84 822 GLY A C 1
ATOM 1537 O O . GLY A 1 193 ? -6.618 24.723 13.253 1.00 83.53 822 GLY A O 1
ATOM 1538 N N . LEU A 1 194 ? -7.350 23.837 15.186 1.00 81.96 823 LEU A N 1
ATOM 1539 C CA . LEU A 1 194 ? -8.616 24.546 15.196 1.00 78.71 823 LEU A CA 1
ATOM 1540 C C . LEU A 1 194 ? -8.559 25.708 16.187 1.00 86.42 823 LEU A C 1
ATOM 1541 O O . LEU A 1 194 ? -7.540 25.958 16.839 1.00 83.60 823 LEU A O 1
ATOM 1546 N N . ASN A 1 195 ? -9.681 26.423 16.298 1.00 101.01 824 ASN A N 1
ATOM 1547 C CA . ASN A 1 195 ? -9.774 27.651 17.091 1.00 96.84 824 ASN A CA 1
ATOM 1548 C C . ASN A 1 195 ? -8.653 28.622 16.720 1.00 88.89 824 ASN A C 1
ATOM 1549 O O . ASN A 1 195 ? -7.946 29.163 17.574 1.00 88.81 824 ASN A O 1
ATOM 1554 N N . ARG A 1 196 ? -8.483 28.824 15.419 1.00 83.51 825 ARG A N 1
ATOM 1555 C CA . ARG A 1 196 ? -7.410 29.673 14.927 1.00 79.99 825 ARG A CA 1
ATOM 1556 C C . ARG A 1 196 ? -7.680 31.136 15.251 1.00 80.14 825 ARG A C 1
ATOM 1557 O O . ARG A 1 196 ? -8.823 31.600 15.202 1.00 82.64 825 ARG A O 1
ATOM 1565 N N . GLU A 1 197 ? -6.615 31.865 15.579 1.00 76.92 826 GLU A N 1
ATOM 1566 C CA . GLU A 1 197 ? -6.703 33.288 15.869 1.00 79.10 826 GLU A CA 1
ATOM 1567 C C . GLU A 1 197 ? -5.431 33.966 15.388 1.00 76.77 826 GLU A C 1
ATOM 1568 O O . GLU A 1 197 ? -4.346 33.392 15.489 1.00 75.01 826 GLU A O 1
ATOM 1574 N N . VAL A 1 198 ? -5.567 35.191 14.878 1.00 80.68 827 VAL A N 1
ATOM 1575 C CA . VAL A 1 198 ? -4.415 35.986 14.457 1.00 77.82 827 VAL A CA 1
ATOM 1576 C C . VAL A 1 198 ? -3.989 36.856 15.628 1.00 73.68 827 VAL A C 1
ATOM 1577 O O . VAL A 1 198 ? -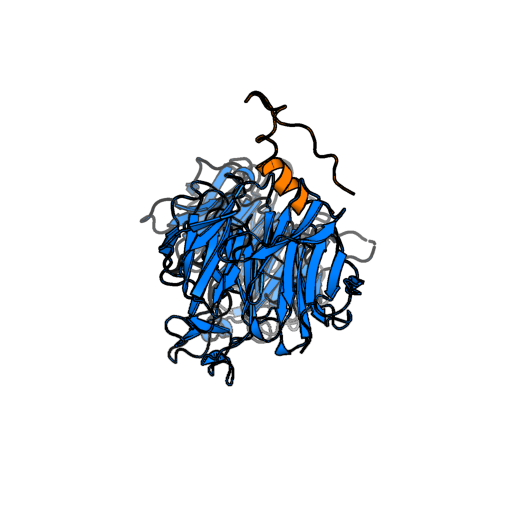4.779 37.664 16.127 1.00 76.93 827 VAL A O 1
ATOM 1581 N N . ILE A 1 199 ? -2.736 36.698 16.057 1.00 67.85 828 ILE A N 1
ATOM 1582 C CA . ILE A 1 199 ? -2.271 37.368 17.267 1.00 75.38 828 ILE A CA 1
ATOM 1583 C C . ILE A 1 199 ? -1.889 38.813 16.973 1.00 73.32 828 ILE A C 1
ATOM 1584 O O . ILE A 1 199 ? -2.275 39.738 17.696 1.00 73.91 828 ILE A O 1
ATOM 1589 N N . ALA A 1 200 ? -1.126 39.019 15.907 1.00 74.94 829 ALA A N 1
ATOM 1590 C CA . ALA A 1 200 ? -0.643 40.328 15.506 1.00 72.35 829 ALA A CA 1
ATOM 1591 C C . ALA A 1 200 ? -0.634 40.363 13.985 1.00 73.80 829 ALA A C 1
ATOM 1592 O O . ALA A 1 200 ? -0.082 39.457 13.356 1.00 71.93 829 ALA A O 1
ATOM 1594 N N . ASP A 1 201 ? -1.248 41.396 13.395 1.00 80.90 830 ASP A N 1
ATOM 1595 C CA . ASP A 1 201 ? -1.409 41.466 11.945 1.00 75.12 830 ASP A CA 1
ATOM 1596 C C . ASP A 1 201 ? -0.779 42.689 11.289 1.00 72.39 830 ASP A C 1
ATOM 1597 O O . ASP A 1 201 ? -0.898 42.841 10.069 1.00 77.02 830 ASP A O 1
ATOM 1602 N N . ASP A 1 202 ? -0.121 43.566 12.042 1.00 73.75 831 ASP A N 1
ATOM 1603 C CA . ASP A 1 202 ? 0.396 44.814 11.494 1.00 75.43 831 ASP A CA 1
ATOM 1604 C C . ASP A 1 202 ? 1.918 44.826 11.426 1.00 74.88 831 ASP A C 1
ATOM 1605 O O . ASP A 1 202 ? 2.535 45.895 11.448 1.00 81.68 831 ASP A O 1
ATOM 1610 N N . LEU A 1 203 ? 2.531 43.652 11.328 1.00 64.62 832 LEU A N 1
ATOM 1611 C CA . LEU A 1 203 ? 3.986 43.604 11.354 1.00 67.27 832 LEU A CA 1
ATOM 1612 C C . LEU A 1 203 ? 4.550 43.430 9.950 1.00 67.63 832 LEU A C 1
ATOM 1613 O O . LEU A 1 203 ? 4.032 42.628 9.167 1.00 73.06 832 LEU A O 1
ATOM 1618 N N . PRO A 1 204 ? 5.617 44.156 9.603 1.00 69.58 833 PRO A N 1
ATOM 1619 C CA . PRO A 1 204 ? 6.073 44.142 8.202 1.00 69.68 833 PRO A CA 1
ATOM 1620 C C . PRO A 1 204 ? 6.706 42.830 7.788 1.00 71.46 833 PRO A C 1
ATOM 1621 O O . PRO A 1 204 ? 6.416 42.318 6.699 1.00 72.65 833 PRO A O 1
ATOM 1625 N N . HIS A 1 205 ? 7.561 42.273 8.630 1.00 74.07 834 HIS A N 1
ATOM 1626 C CA . HIS A 1 205 ? 8.374 41.121 8.280 1.00 67.63 834 HIS A CA 1
ATOM 1627 C C . HIS A 1 205 ? 8.620 40.260 9.521 1.00 66.11 834 HIS A C 1
ATOM 1628 O O . HIS A 1 205 ? 9.771 40.131 9.966 1.00 65.25 834 HIS A O 1
ATOM 1635 N N . PRO A 1 206 ? 7.577 39.666 10.111 1.00 62.86 835 PRO A N 1
ATOM 1636 C CA . PRO A 1 206 ? 7.774 38.821 11.300 1.00 63.57 835 PRO A CA 1
ATOM 1637 C C . PRO A 1 206 ? 8.371 37.481 10.899 1.00 65.07 835 PRO A C 1
ATOM 1638 O O . PRO A 1 206 ? 7.807 36.772 10.065 1.00 62.51 835 PRO A O 1
ATOM 1642 N N . PHE A 1 207 ? 9.518 37.133 11.485 1.00 60.82 836 PHE A N 1
ATOM 1643 C CA . PHE A 1 207 ? 10.244 35.944 11.053 1.00 62.71 836 PHE A CA 1
ATOM 1644 C C . PHE A 1 207 ? 10.343 34.876 12.134 1.00 67.60 836 PHE A C 1
ATOM 1645 O O . PHE A 1 207 ? 9.846 33.761 11.937 1.00 57.35 836 PHE A O 1
ATOM 1653 N N . GLY A 1 208 ? 10.953 35.189 13.281 1.00 65.14 837 GLY A N 1
ATOM 1654 C CA . GLY A 1 208 ? 11.144 34.227 14.341 1.00 60.24 837 GLY A CA 1
ATOM 1655 C C . GLY A 1 208 ? 10.104 34.384 15.429 1.00 68.46 837 GLY A C 1
ATOM 1656 O O . GLY A 1 208 ? 9.410 35.396 15.511 1.00 64.82 837 GLY A O 1
ATOM 1657 N N . LEU A 1 209 ? 9.996 33.365 16.277 1.00 66.86 838 LEU A N 1
ATOM 1658 C CA . LEU A 1 209 ? 8.975 33.395 17.308 1.00 65.10 838 LEU A CA 1
ATOM 1659 C C . LEU A 1 209 ? 9.341 32.429 18.423 1.00 69.27 838 LEU A C 1
ATOM 1660 O O . LEU A 1 209 ? 10.014 31.423 18.194 1.00 67.56 838 LEU A O 1
ATOM 1665 N N . THR A 1 210 ? 8.897 32.763 19.632 1.00 68.30 839 THR A N 1
ATOM 1666 C CA . THR A 1 210 ? 8.986 31.876 20.781 1.00 62.73 839 THR A CA 1
ATOM 1667 C C . THR A 1 210 ? 7.897 32.294 21.763 1.00 66.92 839 THR A C 1
ATOM 1668 O O . THR A 1 210 ? 7.205 33.294 21.555 1.00 64.80 839 THR A O 1
ATOM 1672 N N . GLN A 1 211 ? 7.710 31.491 22.815 1.00 66.31 840 GLN A N 1
ATOM 1673 C CA . GLN A 1 211 ? 6.647 31.753 23.777 1.00 68.46 840 GLN A CA 1
ATOM 1674 C C . GLN A 1 211 ? 7.174 31.544 25.188 1.00 74.78 840 GLN A C 1
ATOM 1675 O O . GLN A 1 211 ? 8.018 30.678 25.425 1.00 75.68 840 GLN A O 1
ATOM 1681 N N . TYR A 1 212 ? 6.673 32.349 26.124 1.00 71.07 841 TYR A N 1
ATOM 1682 C CA . TYR A 1 212 ? 7.099 32.223 27.513 1.00 70.42 841 TYR A CA 1
ATOM 1683 C C . TYR A 1 212 ? 6.085 32.889 28.424 1.00 83.83 841 TYR A C 1
ATOM 1684 O O . TYR A 1 212 ? 5.817 34.088 28.285 1.00 90.66 841 TYR A O 1
ATOM 1693 N N . GLN A 1 213 ? 5.554 32.121 29.375 1.00 86.80 842 GLN A N 1
ATOM 1694 C CA . GLN A 1 213 ? 4.589 32.636 30.336 1.00 87.25 842 GLN A CA 1
ATOM 1695 C C . GLN A 1 213 ? 3.435 33.314 29.611 1.00 85.51 842 GLN A C 1
ATOM 1696 O O . GLN A 1 213 ? 2.763 32.691 28.784 1.00 80.62 842 GLN A O 1
ATOM 1702 N N . ASP A 1 214 ? 3.220 34.596 29.885 1.00 88.10 843 ASP A N 1
ATOM 1703 C CA . ASP A 1 214 ? 2.112 35.328 29.293 1.00 90.61 843 ASP A CA 1
ATOM 1704 C C . ASP A 1 214 ? 2.471 35.997 27.976 1.00 87.29 843 ASP A C 1
ATOM 1705 O O . ASP A 1 214 ? 1.637 36.719 27.418 1.00 89.00 843 ASP A O 1
ATOM 1710 N N . TYR A 1 215 ? 3.674 35.774 27.462 1.00 79.32 844 TYR A N 1
ATOM 1711 C CA . TYR A 1 215 ? 4.190 36.564 26.358 1.00 82.15 844 TYR A CA 1
ATOM 1712 C C . TYR A 1 215 ? 4.588 35.684 25.180 1.00 78.77 844 TYR A C 1
ATOM 1713 O O . TYR A 1 215 ? 4.908 34.502 25.337 1.00 78.08 844 TYR A O 1
ATOM 1722 N N . ILE A 1 216 ? 4.553 36.276 23.992 1.00 73.12 845 ILE A N 1
ATOM 1723 C CA . ILE A 1 216 ? 5.292 35.757 22.848 1.00 76.20 845 ILE A CA 1
ATOM 1724 C C . ILE A 1 216 ? 6.431 36.721 22.559 1.00 68.97 845 ILE A C 1
ATOM 1725 O O . ILE A 1 216 ? 6.341 37.924 22.827 1.00 72.49 845 ILE A O 1
ATOM 1730 N N . TYR A 1 217 ? 7.512 36.182 22.012 1.00 65.63 846 TYR A N 1
ATOM 1731 C CA . TYR A 1 217 ? 8.639 36.972 21.547 1.00 62.07 846 TYR A CA 1
ATOM 1732 C C . TYR A 1 217 ? 8.810 36.711 20.061 1.00 70.83 846 TYR A C 1
ATOM 1733 O O . TYR A 1 217 ? 8.744 35.559 19.619 1.00 72.96 846 TYR A O 1
ATOM 1742 N N . TRP A 1 218 ? 9.004 37.771 19.288 1.00 67.87 847 TRP A N 1
ATOM 1743 C CA . TRP A 1 218 ? 9.227 37.627 17.861 1.00 66.24 847 TRP A CA 1
ATOM 1744 C C . TRP A 1 218 ? 10.400 38.495 17.445 1.00 65.54 847 TRP A C 1
ATOM 1745 O O . TRP A 1 218 ? 10.820 39.401 18.169 1.00 70.64 847 TRP A O 1
ATOM 1756 N N . THR A 1 219 ? 10.933 38.205 16.266 1.00 59.86 848 THR A N 1
ATOM 1757 C CA . THR A 1 219 ? 11.904 39.078 15.630 1.00 65.25 848 THR A CA 1
ATOM 1758 C C . THR A 1 219 ? 11.395 39.457 14.245 1.00 64.92 848 THR A C 1
ATOM 1759 O O . THR A 1 219 ? 10.825 38.626 13.528 1.00 61.14 848 THR A O 1
ATOM 1763 N N . ASP A 1 220 ? 11.554 40.731 13.901 1.00 69.28 849 ASP A N 1
ATOM 1764 C CA . ASP A 1 220 ? 11.126 41.266 12.615 1.00 68.94 849 ASP A CA 1
ATOM 1765 C C . ASP A 1 220 ? 12.355 41.731 11.858 1.00 67.32 849 ASP A C 1
ATOM 1766 O O . ASP A 1 220 ? 13.077 42.618 12.328 1.00 71.62 849 ASP A O 1
ATOM 1771 N N . TRP A 1 221 ? 12.568 41.159 10.673 1.00 64.61 850 TRP A N 1
ATOM 1772 C CA . TRP A 1 221 ? 13.754 41.492 9.892 1.00 75.41 850 TRP A CA 1
ATOM 1773 C C . TRP A 1 221 ? 13.720 42.922 9.374 1.00 71.86 850 TRP A C 1
ATOM 1774 O O . TRP A 1 221 ? 14.779 43.521 9.147 1.00 76.21 850 TRP A O 1
ATOM 1785 N N . SER A 1 222 ? 12.528 43.476 9.157 1.00 70.85 851 SER A N 1
ATOM 1786 C CA . SER A 1 222 ? 12.437 44.861 8.715 1.00 69.00 851 SER A CA 1
ATOM 1787 C C . SER A 1 222 ? 12.583 45.827 9.884 1.00 73.07 851 SER A C 1
ATOM 1788 O O . SER A 1 222 ? 13.219 46.880 9.750 1.00 82.44 851 SER A O 1
ATOM 1791 N N . ARG A 1 223 ? 12.017 45.485 11.042 1.00 74.05 852 ARG A N 1
ATOM 1792 C CA . ARG A 1 223 ? 12.211 46.320 12.221 1.00 80.50 852 ARG A CA 1
ATOM 1793 C C . ARG A 1 223 ? 13.565 46.085 12.878 1.00 80.23 852 ARG A C 1
ATOM 1794 O O . ARG A 1 223 ? 13.995 46.915 13.689 1.00 78.36 852 ARG A O 1
ATOM 1802 N N . ARG A 1 224 ? 14.238 45.019 12.514 1.00 71.22 853 ARG A N 1
ATOM 1803 C CA . ARG A 1 224 ? 15.513 44.694 13.095 1.00 72.85 853 ARG A CA 1
ATOM 1804 C C . ARG A 1 224 ? 15.417 44.765 14.571 1.00 80.74 853 ARG A C 1
ATOM 1805 O O . ARG A 1 224 ? 16.035 45.607 15.188 1.00 84.35 853 ARG A O 1
ATOM 1813 N N . SER A 1 225 ? 14.709 43.821 15.154 1.00 69.65 854 SER A N 1
ATOM 1814 C CA . SER A 1 225 ? 14.438 43.901 16.580 1.00 78.81 854 SER A CA 1
ATOM 1815 C C . SER A 1 225 ? 13.975 42.550 17.103 1.00 81.02 854 SER A C 1
ATOM 1816 O O . SER A 1 225 ? 13.545 41.677 16.344 1.00 76.41 854 SER A O 1
ATOM 1819 N N . ILE A 1 226 ? 14.078 42.395 18.421 1.00 76.56 855 ILE A N 1
ATOM 1820 C CA . ILE A 1 226 ? 13.423 41.325 19.163 1.00 75.44 855 ILE A CA 1
ATOM 1821 C C . ILE A 1 226 ? 12.399 41.985 20.073 1.00 74.61 855 ILE A C 1
ATOM 1822 O O . ILE A 1 226 ? 12.733 42.918 20.814 1.00 74.50 855 ILE A O 1
ATOM 1827 N N . GLU A 1 227 ? 11.155 41.520 20.003 1.00 67.47 856 GLU A N 1
ATOM 1828 C CA . GLU A 1 227 ? 10.043 42.194 20.654 1.00 71.06 856 GLU A CA 1
ATOM 1829 C C . GLU A 1 227 ? 9.214 41.185 21.433 1.00 71.42 856 GLU A C 1
ATOM 1830 O O . GLU A 1 227 ? 9.285 39.978 21.193 1.00 69.24 856 GLU A O 1
ATOM 1836 N N . ARG A 1 228 ? 8.425 41.701 22.376 1.00 68.00 857 ARG A N 1
ATOM 1837 C CA . ARG A 1 228 ? 7.578 40.888 23.234 1.00 71.08 857 ARG A CA 1
ATOM 1838 C C . ARG A 1 228 ? 6.185 41.499 23.306 1.00 73.48 857 ARG A C 1
ATOM 1839 O O . ARG A 1 228 ? 6.045 42.723 23.367 1.00 71.29 857 ARG A O 1
ATOM 1847 N N . ALA A 1 229 ? 5.157 40.646 23.312 1.00 77.27 858 ALA A N 1
ATOM 1848 C CA . ALA A 1 229 ? 3.770 41.095 23.352 1.00 79.10 858 ALA A CA 1
ATOM 1849 C C . ALA A 1 229 ? 2.929 40.126 24.178 1.00 78.66 858 ALA A C 1
ATOM 1850 O O . ALA A 1 229 ? 3.414 39.098 24.654 1.00 80.69 858 ALA A O 1
ATOM 1852 N N . ASN A 1 230 ? 1.637 40.394 24.290 1.00 87.59 859 ASN A N 1
ATOM 1853 C CA . ASN A 1 230 ? 0.715 39.525 24.992 1.00 83.96 859 ASN A CA 1
ATOM 1854 C C . ASN A 1 230 ? 0.453 38.429 24.058 1.00 90.82 859 ASN A C 1
ATOM 1855 O O . ASN A 1 230 ? 0.050 38.661 22.950 1.00 95.74 859 ASN A O 1
ATOM 1860 N N . LYS A 1 231 ? 0.583 37.221 24.521 1.00 91.02 860 LYS A N 1
ATOM 1861 C CA . LYS A 1 231 ? 0.485 36.059 23.641 1.00 82.34 860 LYS A CA 1
ATOM 1862 C C . LYS A 1 231 ? -0.932 35.817 23.129 1.00 83.29 860 LYS A C 1
ATOM 1863 O O . LYS A 1 231 ? -1.100 35.125 22.117 1.00 82.18 860 LYS A O 1
ATOM 1869 N N . THR A 1 232 ? -1.952 36.365 23.789 1.00 87.78 861 THR A N 1
ATOM 1870 C CA . THR A 1 232 ? -3.329 36.164 23.351 1.00 94.99 861 THR A CA 1
ATOM 1871 C C . THR A 1 232 ? -3.877 37.333 22.548 1.00 93.93 861 THR A C 1
ATOM 1872 O O . THR A 1 232 ? -4.628 37.118 21.592 1.00 89.04 861 THR A O 1
ATOM 1876 N N . SER A 1 233 ? -3.517 38.566 22.915 1.00 98.46 862 SER A N 1
ATOM 1877 C CA . SER A 1 233 ? -4.062 39.752 22.272 1.00 97.39 862 SER A CA 1
ATOM 1878 C C . SER A 1 233 ? -3.077 40.462 21.361 1.00 90.08 862 SER A C 1
ATOM 1879 O O . SER A 1 233 ? -3.508 41.255 20.519 1.00 95.47 862 SER A O 1
ATOM 1882 N N . GLY A 1 234 ? -1.779 40.216 21.517 1.00 85.91 863 GLY A N 1
ATOM 1883 C CA . GLY A 1 234 ? -0.770 40.876 20.717 1.00 84.71 863 GLY A CA 1
ATOM 1884 C C . GLY A 1 234 ? -0.407 42.280 21.152 1.00 90.61 863 GLY A C 1
ATOM 1885 O O . GLY A 1 234 ? 0.455 42.898 20.514 1.00 87.17 863 GLY A O 1
ATOM 1886 N N . GLN A 1 235 ? -1.034 42.806 22.207 1.00 91.43 864 GLN A N 1
ATOM 1887 C CA . GLN A 1 235 ? -0.776 44.155 22.695 1.00 91.59 864 GLN A CA 1
ATOM 1888 C C . GLN A 1 235 ? 0.296 44.105 23.789 1.00 89.84 864 GLN A C 1
ATOM 1889 O O . GLN A 1 235 ? 1.018 43.112 23.911 1.00 92.56 864 GLN A O 1
ATOM 1895 N N . ASN A 1 236 ? 0.478 45.204 24.493 1.00 92.23 865 ASN A N 1
ATOM 1896 C CA . ASN A 1 236 ? 1.503 45.292 25.515 1.00 92.60 865 ASN A CA 1
ATOM 1897 C C . ASN A 1 236 ? 2.830 45.019 24.924 1.00 86.55 865 ASN A C 1
ATOM 1898 O O . ASN A 1 236 ? 3.614 44.285 25.478 1.00 92.27 865 ASN A O 1
ATOM 1903 N N . ARG A 1 237 ? 3.107 45.663 23.817 1.00 86.11 866 ARG A N 1
ATOM 1904 C CA . ARG A 1 237 ? 4.348 45.407 23.096 1.00 80.42 866 ARG A CA 1
ATOM 1905 C C . ARG A 1 237 ? 5.494 46.208 23.690 1.00 80.12 866 ARG A C 1
ATOM 1906 O O . ARG A 1 237 ? 5.323 47.358 24.104 1.00 83.93 866 ARG A O 1
ATOM 1914 N N . THR A 1 238 ? 6.663 45.574 23.757 1.00 77.71 867 THR A N 1
ATOM 1915 C CA . THR A 1 238 ? 7.912 46.226 24.128 1.00 78.96 867 THR A CA 1
ATOM 1916 C C . THR A 1 238 ? 9.020 45.676 23.239 1.00 86.09 867 THR A C 1
ATOM 1917 O O . THR A 1 238 ? 8.895 44.594 22.658 1.00 87.41 867 THR A O 1
ATOM 1921 N N . ILE A 1 239 ? 10.107 46.434 23.124 1.00 89.03 868 ILE A N 1
ATOM 1922 C CA . ILE A 1 239 ? 11.264 46.023 22.333 1.00 83.95 868 ILE A CA 1
ATOM 1923 C C . ILE A 1 239 ? 12.325 45.508 23.294 1.00 82.49 868 ILE A C 1
ATOM 1924 O O . ILE A 1 239 ? 12.733 46.219 24.221 1.00 79.00 868 ILE A O 1
ATOM 1929 N N . ILE A 1 240 ? 12.770 44.272 23.075 1.00 83.01 869 ILE A N 1
ATOM 1930 C CA . ILE A 1 240 ? 13.758 43.666 23.961 1.00 82.47 869 ILE A CA 1
ATOM 1931 C C . ILE A 1 240 ? 15.165 44.136 23.609 1.00 86.82 869 ILE A C 1
ATOM 1932 O O . ILE A 1 240 ? 15.947 44.515 24.489 1.00 92.12 869 ILE A O 1
ATOM 1937 N N . GLN A 1 241 ? 15.509 44.117 22.322 1.00 87.06 870 GLN A N 1
ATOM 1938 C CA . GLN A 1 241 ? 16.756 44.709 21.848 1.00 82.29 870 GLN A CA 1
ATOM 1939 C C . GLN A 1 241 ? 16.631 44.958 20.353 1.00 88.43 870 GLN A C 1
ATOM 1940 O O . GLN A 1 241 ? 16.176 44.080 19.613 1.00 86.24 870 GLN A O 1
ATOM 1946 N N . GLY A 1 242 ? 17.027 46.155 19.916 1.00 89.43 871 GLY A N 1
ATOM 1947 C CA . GLY A 1 242 ? 16.927 46.553 18.534 1.00 78.85 871 GLY A CA 1
ATOM 1948 C C . GLY A 1 242 ? 18.265 46.539 17.817 1.00 82.97 871 GLY A C 1
ATOM 1949 O O . GLY A 1 242 ? 19.293 46.121 18.355 1.00 79.59 871 GLY A O 1
ATOM 1950 N N . HIS A 1 243 ? 18.230 47.016 16.569 1.00 79.76 872 HIS A N 1
ATOM 1951 C CA . HIS A 1 243 ? 19.410 47.075 15.706 1.00 80.26 872 HIS A CA 1
ATOM 1952 C C . HIS A 1 243 ? 20.040 45.698 15.526 1.00 80.94 872 HIS A C 1
ATOM 1953 O O . HIS A 1 243 ? 21.262 45.557 15.462 1.00 88.60 872 HIS A O 1
ATOM 1960 N N . LEU A 1 244 ? 19.194 44.674 15.446 1.00 80.54 873 LEU A N 1
ATOM 1961 C CA . LEU A 1 244 ? 19.613 43.301 15.187 1.00 81.46 873 LEU A CA 1
ATOM 1962 C C . LEU A 1 244 ? 18.947 42.846 13.900 1.00 77.52 873 LEU A C 1
ATOM 1963 O O . LEU A 1 244 ? 17.740 42.588 13.886 1.00 80.74 873 LEU A O 1
ATOM 1968 N N . ASP A 1 245 ? 19.719 42.735 12.830 1.00 76.84 874 ASP A N 1
ATOM 1969 C CA . ASP A 1 245 ? 19.184 42.309 11.547 1.00 80.86 874 ASP A CA 1
ATOM 1970 C C . ASP A 1 245 ? 19.495 40.835 11.308 1.00 77.76 874 ASP A C 1
ATOM 1971 O O . ASP A 1 245 ? 20.558 40.340 11.696 1.00 73.79 874 ASP A O 1
ATOM 1976 N N . TYR A 1 246 ? 18.549 40.140 10.673 1.00 82.37 875 TYR A N 1
ATOM 1977 C CA . TYR A 1 246 ? 18.717 38.745 10.253 1.00 81.51 875 TYR A CA 1
ATOM 1978 C C . TYR A 1 246 ? 18.968 37.831 11.448 1.00 73.30 875 TYR A C 1
ATOM 1979 O O . TYR A 1 246 ? 19.888 37.009 11.457 1.00 70.22 875 TYR A O 1
ATOM 1988 N N . VAL A 1 247 ? 18.129 37.990 12.468 1.00 71.72 876 VAL A N 1
ATOM 1989 C CA . VAL A 1 247 ? 18.100 37.053 13.582 1.00 68.13 876 VAL A CA 1
ATOM 1990 C C . VAL A 1 247 ? 17.454 35.759 13.105 1.00 67.02 876 VAL A C 1
ATOM 1991 O O . VAL A 1 247 ? 16.263 35.726 12.768 1.00 63.45 876 VAL A O 1
ATOM 1995 N N . MET A 1 248 ? 18.242 34.683 13.087 1.00 68.41 877 MET A N 1
ATOM 1996 C CA . MET A 1 248 ? 17.813 33.422 12.503 1.00 62.01 877 MET A CA 1
ATOM 1997 C C . MET A 1 248 ? 16.799 32.688 13.391 1.00 61.99 877 MET A C 1
ATOM 1998 O O . MET A 1 248 ? 15.859 32.071 12.880 1.00 57.89 877 MET A O 1
ATOM 2003 N N . ASP A 1 249 ? 16.971 32.727 14.712 1.00 64.13 878 ASP A N 1
ATOM 2004 C CA . ASP A 1 249 ? 16.026 32.072 15.606 1.00 63.77 878 ASP A CA 1
ATOM 2005 C C . ASP A 1 249 ? 16.113 32.708 16.982 1.00 63.69 878 ASP A C 1
ATOM 2006 O O . ASP A 1 249 ? 17.163 33.223 17.373 1.00 62.14 878 ASP A O 1
ATOM 2011 N N . ILE A 1 250 ? 14.999 32.656 17.710 1.00 61.46 879 ILE A N 1
ATOM 2012 C CA . ILE A 1 250 ? 14.960 33.065 19.102 1.00 68.06 879 ILE A CA 1
ATOM 2013 C C . ILE A 1 250 ? 14.323 31.941 19.906 1.00 67.02 879 ILE A C 1
ATOM 2014 O O . ILE A 1 250 ? 13.584 31.106 19.380 1.00 68.66 879 ILE A O 1
ATOM 2019 N N . LEU A 1 251 ? 14.622 31.927 21.205 1.00 71.60 880 LEU A N 1
ATOM 2020 C CA . LEU A 1 251 ? 14.248 30.818 22.070 1.00 69.19 880 LEU A CA 1
ATOM 2021 C C . LEU A 1 251 ? 14.387 31.249 23.521 1.00 77.50 880 LEU A C 1
ATOM 2022 O O . LEU A 1 251 ? 15.374 31.891 23.884 1.00 83.54 880 LEU A O 1
ATOM 2027 N N . VAL A 1 252 ? 13.408 30.891 24.347 1.00 76.22 881 VAL A N 1
ATOM 2028 C CA . VAL A 1 252 ? 13.476 31.168 25.778 1.00 85.45 881 VAL A CA 1
ATOM 2029 C C . VAL A 1 252 ? 14.045 29.945 26.489 1.00 82.56 881 VAL A C 1
ATOM 2030 O O . VAL A 1 252 ? 13.576 28.817 26.293 1.00 85.38 881 VAL A O 1
ATOM 2034 N N . PHE A 1 253 ? 15.053 30.158 27.332 1.00 81.70 882 PHE A N 1
ATOM 2035 C CA . PHE A 1 253 ? 15.691 29.101 28.092 1.00 77.84 882 PHE A CA 1
ATOM 2036 C C . PHE A 1 253 ? 15.211 29.128 29.502 1.00 82.46 882 PHE A C 1
ATOM 2037 O O . PHE A 1 253 ? 15.609 29.979 30.260 1.00 83.87 882 PHE A O 1
ATOM 2045 N N . HIS A 1 254 ? 14.345 28.215 29.857 1.00 85.40 883 HIS A N 1
ATOM 2046 C CA . HIS A 1 254 ? 13.918 28.075 31.243 1.00 90.17 883 HIS A CA 1
ATOM 2047 C C . HIS A 1 254 ? 13.358 26.677 31.469 1.00 84.24 883 HIS A C 1
ATOM 2048 O O . HIS A 1 254 ? 12.815 26.056 30.553 1.00 82.47 883 HIS A O 1
ATOM 2055 N N . SER A 1 255 ? 13.478 26.204 32.716 1.00 89.90 884 SER A N 1
ATOM 2056 C CA . SER A 1 255 ? 13.057 24.847 33.058 1.00 83.02 884 SER A CA 1
ATOM 2057 C C . SER A 1 255 ? 11.580 24.608 32.763 1.00 86.48 884 SER A C 1
ATOM 2058 O O . SER A 1 255 ? 11.182 23.473 32.476 1.00 82.39 884 SER A O 1
ATOM 2061 N N . SER A 1 256 ? 10.753 25.654 32.825 1.00 88.05 885 SER A N 1
ATOM 2062 C CA . SER A 1 256 ? 9.324 25.491 32.578 1.00 88.85 885 SER A CA 1
ATOM 2063 C C . SER A 1 256 ? 9.001 25.206 31.112 1.00 85.35 885 SER A C 1
ATOM 2064 O O . SER A 1 256 ? 7.890 24.750 30.815 1.00 82.70 885 SER A O 1
ATOM 2067 N N . ARG A 1 257 ? 9.924 25.470 30.185 1.00 77.00 886 ARG A N 1
ATOM 2068 C CA . ARG A 1 257 ? 9.688 25.077 28.800 1.00 75.08 886 ARG A CA 1
ATOM 2069 C C . ARG A 1 257 ? 9.854 23.575 28.586 1.00 80.94 886 ARG A C 1
ATOM 2070 O O . ARG A 1 257 ? 9.300 23.032 27.625 1.00 79.49 886 ARG A O 1
ATOM 2078 N N . GLN A 1 258 ? 10.589 22.887 29.456 1.00 80.39 887 GLN A N 1
ATOM 2079 C CA . GLN A 1 258 ? 10.871 21.464 29.279 1.00 74.87 887 GLN A CA 1
ATOM 2080 C C . GLN A 1 258 ? 10.432 20.726 30.539 1.00 73.20 887 GLN A C 1
ATOM 2081 O O . GLN A 1 258 ? 11.240 20.457 31.431 1.00 84.99 887 GLN A O 1
ATOM 2087 N N . SER A 1 259 ? 9.151 20.374 30.594 1.00 67.68 888 SER A N 1
ATOM 2088 C CA . SER A 1 259 ? 8.604 19.701 31.762 1.00 70.95 888 SER A CA 1
ATOM 2089 C C . SER A 1 259 ? 7.849 18.442 31.349 1.00 74.66 888 SER A C 1
ATOM 2090 O O . SER A 1 259 ? 7.903 18.038 30.185 1.00 72.67 888 SER A O 1
ATOM 2093 N N . GLY A 1 260 ? 7.163 17.802 32.298 1.00 80.40 889 GLY A N 1
ATOM 2094 C CA . GLY A 1 260 ? 6.400 16.606 32.002 1.00 68.61 889 GLY A CA 1
ATOM 2095 C C . GLY A 1 260 ? 7.251 15.353 32.021 1.00 68.88 889 GLY A C 1
ATOM 2096 O O . GLY A 1 260 ? 8.467 15.379 32.224 1.00 74.84 889 GLY A O 1
ATOM 2097 N N . TRP A 1 261 ? 6.586 14.223 31.787 1.00 70.18 890 TRP A N 1
ATOM 2098 C CA . TRP A 1 261 ? 7.237 12.925 31.893 1.00 76.83 890 TRP A CA 1
ATOM 2099 C C . TRP A 1 261 ? 6.633 11.958 30.885 1.00 82.06 890 TRP A C 1
ATOM 2100 O O . TRP A 1 261 ? 5.437 12.019 30.582 1.00 88.28 890 TRP A O 1
ATOM 2111 N N . ASN A 1 262 ? 7.474 11.065 30.364 1.00 77.76 891 ASN A N 1
ATOM 2112 C CA . ASN A 1 262 ? 7.010 9.917 29.600 1.00 79.74 891 ASN A CA 1
ATOM 2113 C C . ASN A 1 262 ? 7.888 8.725 29.955 1.00 80.85 891 ASN A C 1
ATOM 2114 O O . ASN A 1 262 ? 8.858 8.844 30.710 1.00 77.70 891 ASN A O 1
ATOM 2119 N N . GLU A 1 263 ? 7.556 7.570 29.382 1.00 77.67 892 GLU A N 1
ATOM 2120 C CA . GLU A 1 263 ? 8.232 6.331 29.738 1.00 74.05 892 GLU A CA 1
ATOM 2121 C C . GLU A 1 263 ? 9.673 6.256 29.238 1.00 70.39 892 GLU A C 1
ATOM 2122 O O . GLU A 1 263 ? 10.416 5.371 29.678 1.00 77.69 892 GLU A O 1
ATOM 2128 N N . CYS A 1 264 ? 10.088 7.148 28.339 1.00 74.49 893 CYS A N 1
ATOM 2129 C CA . CYS A 1 264 ? 11.479 7.183 27.899 1.00 70.53 893 CYS A CA 1
ATOM 2130 C C . CYS A 1 264 ? 12.401 7.827 28.921 1.00 79.38 893 CYS A C 1
ATOM 2131 O O . CYS A 1 264 ? 13.613 7.583 28.883 1.00 82.77 893 CYS A O 1
ATOM 2134 N N . ALA A 1 265 ? 11.860 8.647 29.825 1.00 78.02 894 ALA A N 1
ATOM 2135 C CA . ALA A 1 265 ? 12.695 9.336 30.797 1.00 75.04 894 ALA A CA 1
ATOM 2136 C C . ALA A 1 265 ? 13.326 8.378 31.798 1.00 86.10 894 ALA A C 1
ATOM 2137 O O . ALA A 1 265 ? 14.332 8.731 32.419 1.00 90.97 894 ALA A O 1
ATOM 2139 N N . SER A 1 266 ? 12.768 7.180 31.960 1.00 85.55 895 SER A N 1
ATOM 2140 C CA . SER A 1 266 ? 13.303 6.171 32.863 1.00 86.69 895 SER A CA 1
ATOM 2141 C C . SER A 1 266 ? 13.967 5.066 32.051 1.00 90.86 895 SER A C 1
ATOM 2142 O O . SER A 1 266 ? 13.294 4.360 31.289 1.00 83.51 895 SER A O 1
ATOM 2145 N N . SER A 1 267 ? 15.286 4.926 32.223 1.00 95.95 896 SER A N 1
ATOM 2146 C CA . SER A 1 267 ? 16.073 3.823 31.657 1.00 94.44 896 SER A CA 1
ATOM 2147 C C . SER A 1 267 ? 15.861 3.677 30.150 1.00 87.28 896 SER A C 1
ATOM 2148 O O . SER A 1 267 ? 15.965 2.577 29.596 1.00 83.63 896 SER A O 1
ATOM 2151 N N . ASN A 1 268 ? 15.574 4.795 29.482 1.00 80.67 897 ASN A N 1
ATOM 2152 C CA . ASN A 1 268 ? 15.390 4.826 28.032 1.00 80.47 897 ASN A CA 1
ATOM 2153 C C . ASN A 1 268 ? 14.361 3.800 27.570 1.00 82.11 897 ASN A C 1
ATOM 2154 O O . ASN A 1 268 ? 14.506 3.179 26.518 1.00 83.92 897 ASN A O 1
ATOM 2159 N N . GLY A 1 269 ? 13.316 3.611 28.371 1.00 77.06 898 GLY A N 1
ATOM 2160 C CA . GLY A 1 269 ? 12.272 2.665 28.022 1.00 74.96 898 GLY A CA 1
ATOM 2161 C C . GLY A 1 269 ? 12.722 1.226 27.880 1.00 92.33 898 GLY A C 1
ATOM 2162 O O . GLY A 1 269 ? 11.987 0.412 27.315 1.00 96.95 898 GLY A O 1
ATOM 2163 N N . HIS A 1 270 ? 13.910 0.883 28.395 1.00 88.49 899 HIS A N 1
ATOM 2164 C CA . HIS A 1 270 ? 14.537 -0.421 28.140 1.00 94.01 899 HIS A CA 1
ATOM 2165 C C . HIS A 1 270 ? 14.668 -0.701 26.640 1.00 96.21 899 HIS A C 1
ATOM 2166 O O . HIS A 1 270 ? 14.726 -1.857 26.211 1.00 95.40 899 HIS A O 1
ATOM 2173 N N . CYS A 1 271 ? 14.708 0.366 25.839 1.00 88.26 900 CYS A N 1
ATOM 2174 C CA . CYS A 1 271 ? 14.988 0.275 24.412 1.00 78.21 900 CYS A CA 1
ATOM 2175 C C . CYS A 1 271 ? 16.496 0.300 24.200 1.00 80.21 900 CYS A C 1
ATOM 2176 O O . CYS A 1 271 ? 17.195 1.147 24.768 1.00 81.77 900 CYS A O 1
ATOM 2179 N N . SER A 1 272 ? 16.988 -0.621 23.367 1.00 75.33 901 SER A N 1
ATOM 2180 C CA . SER A 1 272 ? 18.428 -0.761 23.172 1.00 70.28 901 SER A CA 1
ATOM 2181 C C . SER A 1 272 ? 19.027 0.430 22.430 1.00 72.68 901 SER A C 1
ATOM 2182 O O . SER A 1 272 ? 20.175 0.809 22.697 1.00 69.76 901 SER A O 1
ATOM 2185 N N . HIS A 1 273 ? 18.303 1.007 21.463 1.00 66.09 902 HIS A N 1
ATOM 2186 C CA . HIS A 1 273 ? 18.872 2.122 20.706 1.00 73.38 902 HIS A CA 1
ATOM 2187 C C . HIS A 1 273 ? 18.119 3.432 20.893 1.00 73.90 902 HIS A C 1
ATOM 2188 O O . HIS A 1 273 ? 18.679 4.373 21.464 1.00 81.06 902 HIS A O 1
ATOM 2195 N N . LEU A 1 274 ? 16.853 3.509 20.487 1.00 71.30 903 LEU A N 1
ATOM 2196 C CA . LEU A 1 274 ? 16.106 4.760 20.475 1.00 65.89 903 LEU A CA 1
ATOM 2197 C C . LEU A 1 274 ? 14.807 4.565 21.225 1.00 74.42 903 LEU A C 1
ATOM 2198 O O . LEU A 1 274 ? 14.124 3.551 21.052 1.00 71.03 903 LEU A O 1
ATOM 2203 N N . CYS A 1 275 ? 14.456 5.542 22.042 1.00 67.92 904 CYS A N 1
ATOM 2204 C CA . CYS A 1 275 ? 13.155 5.556 22.681 1.00 68.54 904 CYS A CA 1
ATOM 2205 C C . CYS A 1 275 ? 12.382 6.723 22.091 1.00 62.81 904 CYS A C 1
ATOM 2206 O O . CYS A 1 275 ? 12.853 7.864 22.131 1.00 64.67 904 CYS A O 1
ATOM 2209 N N . LEU A 1 276 ? 11.217 6.433 21.518 1.00 61.50 905 LEU A N 1
ATOM 2210 C CA . LEU A 1 276 ? 10.489 7.398 20.699 1.00 70.57 905 LEU A CA 1
ATOM 2211 C C . LEU A 1 276 ? 9.062 7.512 21.208 1.00 68.86 905 LEU A C 1
ATOM 2212 O O . LEU A 1 276 ? 8.334 6.513 21.251 1.00 68.54 905 LEU A O 1
ATOM 2217 N N . ALA A 1 277 ? 8.665 8.729 21.568 1.00 66.62 906 ALA A N 1
ATOM 2218 C CA . ALA A 1 277 ? 7.335 8.963 22.112 1.00 72.97 906 ALA A CA 1
ATOM 2219 C C . ALA A 1 277 ? 6.268 8.798 21.036 1.00 72.47 906 ALA A C 1
ATOM 2220 O O . ALA A 1 277 ? 6.465 9.170 19.876 1.00 75.42 906 ALA A O 1
ATOM 2222 N N . VAL A 1 278 ? 5.140 8.212 21.424 1.00 72.41 907 VAL A N 1
ATOM 2223 C CA . VAL A 1 278 ? 3.956 8.118 20.570 1.00 69.02 907 VAL A CA 1
ATOM 2224 C C . VAL A 1 278 ? 2.720 8.347 21.425 1.00 78.08 907 VAL A C 1
ATOM 2225 O O . VAL A 1 278 ? 2.750 8.173 22.651 1.00 80.75 907 VAL A O 1
ATOM 2229 N N . PRO A 1 279 ? 1.613 8.752 20.802 1.00 79.81 908 PRO A N 1
ATOM 2230 C CA . PRO A 1 279 ? 0.381 8.977 21.569 1.00 80.99 908 PRO A CA 1
ATOM 2231 C C . PRO A 1 279 ? -0.086 7.709 22.270 1.00 86.43 908 PRO A C 1
ATOM 2232 O O . PRO A 1 279 ? 0.069 6.599 21.755 1.00 90.81 908 PRO A O 1
ATOM 2236 N N . VAL A 1 280 ? -0.651 7.882 23.465 1.00 90.07 909 VAL A N 1
ATOM 2237 C CA . VAL A 1 280 ? -0.768 9.143 24.197 1.00 93.50 909 VAL A CA 1
ATOM 2238 C C . VAL A 1 280 ? 0.153 9.111 25.415 1.00 95.09 909 VAL A C 1
ATOM 2239 O O . VAL A 1 280 ? -0.192 8.529 26.453 1.00 95.53 909 VAL A O 1
ATOM 2243 N N . GLY A 1 281 ? 1.326 9.732 25.292 1.00 83.90 910 GLY A N 1
ATOM 2244 C CA . GLY A 1 281 ? 2.304 9.634 26.357 1.00 97.14 910 GLY A CA 1
ATOM 2245 C C . GLY A 1 281 ? 2.957 8.277 26.492 1.00 110.37 910 GLY A C 1
ATOM 2246 O O . GLY A 1 281 ? 3.673 8.040 27.473 1.00 101.44 910 GLY A O 1
ATOM 2247 N N . GLY A 1 282 ? 2.708 7.370 25.550 1.00 101.57 911 GLY A N 1
ATOM 2248 C CA . GLY A 1 282 ? 3.419 6.113 25.461 1.00 78.92 911 GLY A CA 1
ATOM 2249 C C . GLY A 1 282 ? 4.644 6.248 24.582 1.00 84.96 911 GLY A C 1
ATOM 2250 O O . GLY A 1 282 ? 5.106 7.351 24.273 1.00 76.07 911 GLY A O 1
ATOM 2251 N N . PHE A 1 283 ? 5.167 5.101 24.157 1.00 83.79 912 PHE A N 1
ATOM 2252 C CA . PHE A 1 283 ? 6.411 5.089 23.400 1.00 74.17 912 PHE A CA 1
ATOM 2253 C C . PHE A 1 283 ? 6.485 3.818 22.569 1.00 69.97 912 PHE A C 1
ATOM 2254 O O . PHE A 1 283 ? 5.696 2.887 22.740 1.00 73.48 912 PHE A O 1
ATOM 2262 N N . VAL A 1 284 ? 7.445 3.806 21.646 1.00 72.31 913 VAL A N 1
ATOM 2263 C CA . VAL A 1 284 ? 7.878 2.597 20.960 1.00 69.01 913 VAL A CA 1
ATOM 2264 C C . VAL A 1 284 ? 9.397 2.646 20.891 1.00 64.97 913 VAL A C 1
ATOM 2265 O O . VAL A 1 284 ? 10.013 3.699 21.056 1.00 70.60 913 VAL A O 1
ATOM 2269 N N . CYS A 1 285 ? 10.005 1.489 20.675 1.00 72.54 914 CYS A N 1
ATOM 2270 C CA . CYS A 1 285 ? 11.447 1.425 20.483 1.00 75.54 914 CYS A CA 1
ATOM 2271 C C . CYS A 1 285 ? 11.789 1.672 19.019 1.00 77.84 914 CYS A C 1
ATOM 2272 O O . CYS A 1 285 ? 11.061 1.245 18.116 1.00 77.47 914 CYS A O 1
ATOM 2275 N N . GLY A 1 286 ? 12.901 2.371 18.788 1.00 76.83 915 GLY A N 1
ATOM 2276 C CA . GLY A 1 286 ? 13.345 2.663 17.444 1.00 64.46 915 GLY A CA 1
ATOM 2277 C C . GLY A 1 286 ? 14.775 2.203 17.235 1.00 71.57 915 GLY A C 1
ATOM 2278 O O . GLY A 1 286 ? 15.510 1.928 18.183 1.00 71.90 915 GLY A O 1
ATOM 2279 N N . CYS A 1 287 ? 15.164 2.130 15.972 1.00 73.38 916 CYS A N 1
ATOM 2280 C CA . CYS A 1 287 ? 16.457 1.582 15.597 1.00 66.58 916 CYS A CA 1
ATOM 2281 C C . CYS A 1 287 ? 17.181 2.545 14.675 1.00 67.08 916 CYS A C 1
ATOM 2282 O O . CYS A 1 287 ? 16.550 3.397 14.040 1.00 70.21 916 CYS A O 1
ATOM 2285 N N . PRO A 1 288 ? 18.509 2.437 14.574 1.00 70.66 917 PRO A N 1
ATOM 2286 C CA . PRO A 1 288 ? 19.227 3.257 13.594 1.00 68.47 917 PRO A CA 1
ATOM 2287 C C . PRO A 1 288 ? 18.734 2.940 12.194 1.00 64.92 917 PRO A C 1
ATOM 2288 O O . PRO A 1 288 ? 18.098 1.911 11.954 1.00 65.59 917 PRO A O 1
ATOM 2292 N N . ALA A 1 289 ? 19.043 3.844 11.261 1.00 71.60 918 ALA A N 1
ATOM 2293 C CA . ALA A 1 289 ? 18.606 3.679 9.882 1.00 63.00 918 ALA A CA 1
ATOM 2294 C C . ALA A 1 289 ? 19.011 2.314 9.346 1.00 61.99 918 ALA A C 1
ATOM 2295 O O . ALA A 1 289 ? 20.167 1.900 9.477 1.00 65.50 918 ALA A O 1
ATOM 2297 N N . HIS A 1 290 ? 18.033 1.611 8.774 1.00 64.03 919 HIS A N 1
ATOM 2298 C CA . HIS A 1 290 ? 18.127 0.293 8.117 1.00 74.86 919 HIS A CA 1
ATOM 2299 C C . HIS A 1 290 ? 18.219 -0.880 9.084 1.00 68.80 919 HIS A C 1
ATOM 2300 O O . HIS A 1 290 ? 18.428 -2.009 8.622 1.00 72.11 919 HIS A O 1
ATOM 2307 N N . TYR A 1 291 ? 18.066 -0.668 10.388 1.00 69.99 920 TYR A N 1
ATOM 2308 C CA . TYR A 1 291 ? 18.043 -1.768 11.342 1.00 68.27 920 TYR A CA 1
ATOM 2309 C C . TYR A 1 291 ? 16.619 -2.279 11.518 1.00 66.99 920 TYR A C 1
ATOM 2310 O O . TYR A 1 291 ? 15.643 -1.575 11.257 1.00 82.32 920 TYR A O 1
ATOM 2319 N N . SER A 1 292 ? 16.506 -3.514 11.983 1.00 74.63 921 SER A N 1
ATOM 2320 C CA . SER A 1 292 ? 15.211 -4.140 12.199 1.00 77.46 921 SER A CA 1
ATOM 2321 C C . SER A 1 292 ? 14.941 -4.309 13.689 1.00 88.15 921 SER A C 1
ATOM 2322 O O . SER A 1 292 ? 15.823 -4.717 14.452 1.00 87.80 921 SER A O 1
ATOM 2325 N N . LEU A 1 293 ? 13.718 -3.981 14.100 1.00 87.46 922 LEU A N 1
ATOM 2326 C CA . LEU A 1 293 ? 13.299 -4.211 15.474 1.00 86.55 922 LEU A CA 1
ATOM 2327 C C . LEU A 1 293 ? 13.084 -5.699 15.704 1.00 90.60 922 LEU A C 1
ATOM 2328 O O . LEU A 1 293 ? 12.343 -6.348 14.961 1.00 101.46 922 LEU A O 1
ATOM 2333 N N . ASN A 1 294 ? 13.750 -6.243 16.713 1.00 102.91 923 ASN A N 1
ATOM 2334 C CA . ASN A 1 294 ? 13.649 -7.653 17.004 1.00 94.87 923 ASN A CA 1
ATOM 2335 C C . ASN A 1 294 ? 12.303 -8.085 17.533 1.00 98.85 923 ASN A C 1
ATOM 2336 O O . ASN A 1 294 ? 11.413 -7.268 17.699 1.00 99.22 923 ASN A O 1
ATOM 2341 N N . ALA A 1 295 ? 12.141 -9.369 17.804 1.00 102.11 924 ALA A N 1
ATOM 2342 C CA . ALA A 1 295 ? 10.840 -9.909 18.191 1.00 106.21 924 ALA A CA 1
ATOM 2343 C C . ALA A 1 295 ? 10.341 -9.324 19.504 1.00 109.16 924 ALA A C 1
ATOM 2344 O O . ALA A 1 295 ? 9.127 -9.195 19.701 1.00 111.58 924 ALA A O 1
ATOM 2346 N N . ASP A 1 296 ? 11.250 -8.959 20.405 1.00 109.27 925 ASP A N 1
ATOM 2347 C CA . ASP A 1 296 ? 10.872 -8.447 21.716 1.00 112.47 925 ASP A CA 1
ATOM 2348 C C . ASP A 1 296 ? 10.420 -6.994 21.694 1.00 110.55 925 ASP A C 1
ATOM 2349 O O . ASP A 1 296 ? 10.035 -6.477 22.748 1.00 113.27 925 ASP A O 1
ATOM 2354 N N . ASN A 1 297 ? 10.514 -6.339 20.549 1.00 113.96 926 ASN A N 1
ATOM 2355 C CA . ASN A 1 297 ? 10.193 -4.936 20.436 1.00 104.19 926 ASN A CA 1
ATOM 2356 C C . ASN A 1 297 ? 11.097 -4.095 21.306 1.00 103.76 926 ASN A C 1
ATOM 2357 O O . ASN A 1 297 ? 10.699 -3.035 21.713 1.00 106.73 926 ASN A O 1
ATOM 2362 N N . ARG A 1 298 ? 12.312 -4.555 21.582 1.00 103.34 927 ARG A N 1
ATOM 2363 C CA . ARG A 1 298 ? 13.267 -3.801 22.393 1.00 103.17 927 ARG A CA 1
ATOM 2364 C C . ARG A 1 298 ? 14.646 -3.660 21.765 1.00 99.41 927 ARG A C 1
ATOM 2365 O O . ARG A 1 298 ? 15.265 -2.603 21.903 1.00 97.64 927 ARG A O 1
ATOM 2373 N N . THR A 1 299 ? 15.151 -4.689 21.085 1.00 103.28 928 THR A N 1
ATOM 2374 C CA . THR A 1 299 ? 16.501 -4.681 20.529 1.00 95.34 928 THR A CA 1
ATOM 2375 C C . THR A 1 299 ? 16.455 -4.592 19.003 1.00 92.55 928 THR A C 1
ATOM 2376 O O . THR A 1 299 ? 15.398 -4.727 18.382 1.00 101.68 928 THR A O 1
ATOM 2380 N N . CYS A 1 300 ? 17.622 -4.350 18.393 1.00 88.19 929 CYS A N 1
ATOM 2381 C CA . CYS A 1 300 ? 17.711 -4.079 16.961 1.00 84.30 929 CYS A CA 1
ATOM 2382 C C . CYS A 1 300 ? 18.772 -4.941 16.291 1.00 87.39 929 CYS A C 1
ATOM 2383 O O . CYS A 1 300 ? 19.860 -5.137 16.837 1.00 91.57 929 CYS A O 1
ATOM 2386 N N . SER A 1 301 ? 18.470 -5.407 15.079 1.00 89.10 930 SER A N 1
ATOM 2387 C CA . SER A 1 301 ? 19.398 -6.182 14.262 1.00 79.86 930 SER A CA 1
ATOM 2388 C C . SER A 1 301 ? 19.890 -5.339 13.091 1.00 82.55 930 SER A C 1
ATOM 2389 O O . SER A 1 301 ? 19.087 -4.727 12.376 1.00 80.81 930 SER A O 1
ATOM 2392 N N . ALA A 1 302 ? 21.206 -5.317 12.892 1.00 88.22 931 ALA A N 1
ATOM 2393 C CA . ALA A 1 302 ? 21.775 -4.624 11.748 1.00 75.28 931 ALA A CA 1
ATOM 2394 C C . ALA A 1 302 ? 21.358 -5.316 10.451 1.00 80.83 931 ALA A C 1
ATOM 2395 O O . ALA A 1 302 ? 21.032 -6.507 10.449 1.00 77.50 931 ALA A O 1
ATOM 2397 N N . PRO A 1 303 ? 21.331 -4.580 9.340 1.00 81.34 932 PRO A N 1
ATOM 2398 C CA . PRO A 1 303 ? 20.909 -5.182 8.070 1.00 74.57 932 PRO A CA 1
ATOM 2399 C C . PRO A 1 303 ? 21.941 -6.184 7.571 1.00 80.28 932 PRO A C 1
ATOM 2400 O O . PRO A 1 303 ? 23.145 -5.916 7.575 1.00 77.75 932 PRO A O 1
ATOM 2404 N N . THR A 1 304 ? 21.455 -7.344 7.131 1.00 75.41 933 THR A N 1
ATOM 2405 C CA . THR A 1 304 ? 22.354 -8.411 6.709 1.00 82.44 933 THR A CA 1
ATOM 2406 C C . THR A 1 304 ? 22.769 -8.256 5.248 1.00 87.19 933 THR A C 1
ATOM 2407 O O . THR A 1 304 ? 23.918 -8.541 4.889 1.00 78.95 933 THR A O 1
ATOM 2411 N N . THR A 1 305 ? 21.853 -7.806 4.396 1.00 80.73 934 THR A N 1
ATOM 2412 C CA . THR A 1 305 ? 22.111 -7.661 2.973 1.00 80.95 934 THR A CA 1
ATOM 2413 C C . THR A 1 305 ? 21.647 -6.286 2.512 1.00 77.84 934 THR A C 1
ATOM 2414 O O . THR A 1 305 ? 20.590 -5.807 2.931 1.00 80.96 934 THR A O 1
ATOM 2418 N N . PHE A 1 306 ? 22.443 -5.648 1.656 1.00 77.16 935 PHE A N 1
ATOM 2419 C CA . PHE A 1 306 ? 22.178 -4.270 1.261 1.00 74.76 935 PHE A CA 1
ATOM 2420 C C . PHE A 1 306 ? 22.963 -3.944 -0.002 1.00 76.28 935 PHE A C 1
ATOM 2421 O O . PHE A 1 306 ? 23.788 -4.734 -0.469 1.00 76.16 935 PHE A O 1
ATOM 2429 N N . LEU A 1 307 ? 22.700 -2.753 -0.541 1.00 78.01 936 LEU A N 1
ATOM 2430 C CA . LEU A 1 307 ? 23.389 -2.231 -1.715 1.00 69.57 936 LEU A CA 1
ATOM 2431 C C . LEU A 1 307 ? 24.210 -1.013 -1.322 1.00 66.08 936 LEU A C 1
ATOM 2432 O O . LEU A 1 307 ? 23.718 -0.129 -0.611 1.00 65.16 936 LEU A O 1
ATOM 2437 N N . LEU A 1 308 ? 25.421 -0.946 -1.823 1.00 65.54 937 LEU A N 1
ATOM 2438 C CA . LEU A 1 308 ? 26.266 0.169 -1.564 1.00 61.32 937 LEU A CA 1
ATOM 2439 C C . LEU A 1 308 ? 26.541 0.925 -2.845 1.00 63.33 937 LEU A C 1
ATOM 2440 O O . LEU A 1 308 ? 26.924 0.339 -3.815 1.00 69.76 937 LEU A O 1
ATOM 2445 N N . PHE A 1 309 ? 26.333 2.229 -2.855 1.00 62.93 938 PHE A N 1
ATOM 2446 C CA . PHE A 1 309 ? 26.641 3.053 -4.006 1.00 56.69 938 PHE A CA 1
ATOM 2447 C C . PHE A 1 309 ? 27.543 4.225 -3.717 1.00 62.32 938 PHE A C 1
ATOM 2448 O O . PHE A 1 309 ? 27.438 4.833 -2.696 1.00 60.93 938 PHE A O 1
ATOM 2456 N N . SER A 1 310 ? 28.453 4.520 -4.616 1.00 58.86 939 SER A N 1
ATOM 2457 C CA . SER A 1 310 ? 29.405 5.567 -4.393 1.00 55.94 939 SER A CA 1
ATOM 2458 C C . SER A 1 310 ? 29.302 6.764 -5.280 1.00 62.23 939 SER A C 1
ATOM 2459 O O . SER A 1 310 ? 28.857 6.651 -6.390 1.00 63.86 939 SER A O 1
ATOM 2462 N N . GLN A 1 311 ? 29.713 7.918 -4.788 1.00 59.29 940 GLN A N 1
ATOM 2463 C CA . GLN A 1 311 ? 29.715 9.151 -5.557 1.00 52.36 940 GLN A CA 1
ATOM 2464 C C . GLN A 1 311 ? 31.162 9.638 -5.520 1.00 57.34 940 GLN A C 1
ATOM 2465 O O . GLN A 1 311 ? 32.100 8.852 -5.348 1.00 73.14 940 GLN A O 1
ATOM 2471 N N . LYS A 1 312 ? 31.376 10.927 -5.789 1.00 60.65 941 LYS A N 1
ATOM 2472 C CA . LYS A 1 312 ? 32.724 11.482 -5.698 1.00 51.66 941 LYS A CA 1
ATOM 2473 C C . LYS A 1 312 ? 33.237 11.483 -4.255 1.00 63.20 941 LYS A C 1
ATOM 2474 O O . LYS A 1 312 ? 34.341 10.999 -3.981 1.00 63.91 941 LYS A O 1
ATOM 2480 N N . SER A 1 313 ? 32.453 12.008 -3.312 1.00 52.70 942 SER A N 1
ATOM 2481 C CA . SER A 1 313 ? 32.936 12.183 -1.943 1.00 62.76 942 SER A CA 1
ATOM 2482 C C . SER A 1 313 ? 32.054 11.512 -0.897 1.00 60.54 942 SER A C 1
ATOM 2483 O O . SER A 1 313 ? 32.223 11.775 0.297 1.00 68.32 942 SER A O 1
ATOM 2486 N N . ALA A 1 314 ? 31.132 10.650 -1.307 1.00 59.37 943 ALA A N 1
ATOM 2487 C CA . ALA A 1 314 ? 30.282 9.926 -0.380 1.00 57.56 943 ALA A CA 1
ATOM 2488 C C . ALA A 1 314 ? 30.094 8.503 -0.879 1.00 57.57 943 ALA A C 1
ATOM 2489 O O . ALA A 1 314 ? 30.183 8.228 -2.079 1.00 64.87 943 ALA A O 1
ATOM 2491 N N . ILE A 1 315 ? 29.846 7.604 0.066 1.00 54.10 944 ILE A N 1
ATOM 2492 C CA . ILE A 1 315 ? 29.444 6.231 -0.192 1.00 51.86 944 ILE A CA 1
ATOM 2493 C C . ILE A 1 315 ? 28.125 6.017 0.530 1.00 52.29 944 ILE A C 1
ATOM 2494 O O . ILE A 1 315 ? 28.005 6.351 1.710 1.00 65.10 944 ILE A O 1
ATOM 2499 N N . ASN A 1 316 ? 27.137 5.484 -0.169 1.00 61.46 945 ASN A N 1
ATOM 2500 C CA . ASN A 1 316 ? 25.788 5.409 0.367 1.00 61.95 945 ASN A CA 1
ATOM 2501 C C . ASN A 1 316 ? 25.337 3.963 0.481 1.00 64.37 945 ASN A C 1
ATOM 2502 O O . ASN A 1 316 ? 25.826 3.085 -0.232 1.00 63.65 945 ASN A O 1
ATOM 2507 N N . ARG A 1 317 ? 24.393 3.732 1.386 1.00 57.85 946 ARG A N 1
ATOM 2508 C CA . ARG A 1 317 ? 23.792 2.426 1.587 1.00 62.25 946 ARG A CA 1
ATOM 2509 C C . ARG A 1 317 ? 22.289 2.518 1.382 1.00 61.25 946 ARG A C 1
ATOM 2510 O O . ARG A 1 317 ? 21.634 3.395 1.950 1.00 66.79 946 ARG A O 1
ATOM 2518 N N . MET A 1 318 ? 21.746 1.610 0.585 1.00 66.15 947 MET A N 1
ATOM 2519 C CA . MET A 1 318 ? 20.308 1.476 0.439 1.00 68.98 947 MET A CA 1
ATOM 2520 C C . MET A 1 318 ? 19.933 0.031 0.726 1.00 75.05 947 MET A C 1
ATOM 2521 O O . MET A 1 318 ? 20.777 -0.870 0.715 1.00 68.02 947 MET A O 1
ATOM 2526 N N . VAL A 1 319 ? 18.654 -0.176 1.025 1.00 70.48 948 VAL A N 1
ATOM 2527 C CA . VAL A 1 319 ? 18.115 -1.509 1.240 1.00 69.46 948 VAL A CA 1
ATOM 2528 C C . VAL A 1 319 ? 16.789 -1.589 0.507 1.00 78.78 948 VAL A C 1
ATOM 2529 O O . VAL A 1 319 ? 16.151 -0.573 0.218 1.00 86.84 948 VAL A O 1
ATOM 2533 N N . ILE A 1 320 ? 16.375 -2.813 0.206 1.00 86.34 949 ILE A N 1
ATOM 2534 C CA . ILE A 1 320 ? 15.060 -3.077 -0.365 1.00 95.36 949 ILE A CA 1
ATOM 2535 C C . ILE A 1 320 ? 14.188 -3.624 0.754 1.00 102.82 949 ILE A C 1
ATOM 2536 O O . ILE A 1 320 ? 14.609 -4.526 1.491 1.00 101.28 949 ILE A O 1
ATOM 2541 N N . ASP A 1 321 ? 13.012 -3.032 0.938 1.00 102.77 950 ASP A N 1
ATOM 2542 C CA . ASP A 1 321 ? 12.110 -3.464 2.001 1.00 116.69 950 ASP A CA 1
ATOM 2543 C C . ASP A 1 321 ? 10.716 -2.911 1.729 1.00 130.42 950 ASP A C 1
ATOM 2544 O O . ASP A 1 321 ? 10.462 -2.286 0.694 1.00 127.88 950 ASP A O 1
ATOM 2549 N N . GLU A 1 322 ? 9.809 -3.154 2.676 1.00 134.59 951 GLU A N 1
ATOM 2550 C CA . GLU A 1 322 ? 8.420 -2.723 2.573 1.00 135.48 951 GLU A CA 1
ATOM 2551 C C . GLU A 1 322 ? 8.180 -1.326 3.129 1.00 133.68 951 GLU A C 1
ATOM 2552 O O . GLU A 1 322 ? 7.064 -0.810 3.004 1.00 137.12 951 GLU A O 1
ATOM 2558 N N . GLN A 1 323 ? 9.181 -0.716 3.753 1.00 133.16 952 GLN A N 1
ATOM 2559 C CA . GLN A 1 323 ? 9.099 0.679 4.155 1.00 121.19 952 GLN A CA 1
ATOM 2560 C C . GLN A 1 323 ? 9.605 1.626 3.080 1.00 116.93 952 GLN A C 1
ATOM 2561 O O . GLN A 1 323 ? 9.505 2.842 3.257 1.00 118.09 952 GLN A O 1
ATOM 2567 N N . GLN A 1 324 ? 10.136 1.095 1.976 1.00 115.74 953 GLN A N 1
ATOM 2568 C CA . GLN A 1 324 ? 10.860 1.897 0.990 1.00 110.24 953 GLN A CA 1
ATOM 2569 C C . GLN A 1 324 ? 11.865 2.805 1.692 1.00 105.66 953 GLN A C 1
ATOM 2570 O O . GLN A 1 324 ? 11.991 3.989 1.371 1.00 107.48 953 GLN A O 1
ATOM 2576 N N . SER A 1 325 ? 12.577 2.243 2.667 1.00 106.79 954 SER A N 1
ATOM 2577 C CA . SER A 1 325 ? 13.395 3.052 3.559 1.00 93.32 954 SER A CA 1
ATOM 2578 C C . SER A 1 325 ? 14.446 3.823 2.766 1.00 86.52 954 SER A C 1
ATOM 2579 O O . SER A 1 325 ? 15.028 3.289 1.811 1.00 89.49 954 SER A O 1
ATOM 2582 N N . PRO A 1 326 ? 14.700 5.075 3.123 1.00 76.06 955 PRO A N 1
ATOM 2583 C CA . PRO A 1 326 ? 15.601 5.902 2.322 1.00 70.24 955 PRO A CA 1
ATOM 2584 C C . PRO A 1 326 ? 17.029 5.406 2.396 1.00 69.16 955 PRO A C 1
ATOM 2585 O O . PRO A 1 326 ? 17.451 4.789 3.377 1.00 78.11 955 PRO A O 1
ATOM 2589 N N . ASP A 1 327 ? 17.776 5.692 1.340 1.00 63.49 956 ASP A N 1
ATOM 2590 C CA . ASP A 1 327 ? 19.213 5.512 1.389 1.00 67.43 956 ASP A CA 1
ATOM 2591 C C . ASP A 1 327 ? 19.800 6.459 2.426 1.00 61.01 956 ASP A C 1
ATOM 2592 O O . ASP A 1 327 ? 19.215 7.489 2.766 1.00 71.57 956 ASP A O 1
ATOM 2597 N N . ILE A 1 328 ? 20.963 6.092 2.949 1.00 56.10 957 ILE A N 1
ATOM 2598 C CA . ILE A 1 328 ? 21.690 6.964 3.854 1.00 66.83 957 ILE A CA 1
ATOM 2599 C C . ILE A 1 328 ? 23.131 7.013 3.384 1.00 62.62 957 ILE A C 1
ATOM 2600 O O . ILE A 1 328 ? 23.583 6.189 2.588 1.00 61.88 957 ILE A O 1
ATOM 2605 N N . ILE A 1 329 ? 23.842 8.016 3.863 1.00 62.45 958 ILE A N 1
ATOM 2606 C CA . ILE A 1 329 ? 25.244 8.195 3.538 1.00 66.42 958 ILE A CA 1
ATOM 2607 C C . ILE A 1 329 ? 26.051 7.660 4.712 1.00 66.62 958 ILE A C 1
ATOM 2608 O O . ILE A 1 329 ? 25.748 7.959 5.874 1.00 63.09 958 ILE A O 1
ATOM 2613 N N . LEU A 1 330 ? 27.022 6.817 4.421 1.00 65.57 959 LEU A N 1
ATOM 2614 C CA . LEU A 1 330 ? 27.808 6.223 5.483 1.00 66.47 959 LEU A CA 1
ATOM 2615 C C . LEU A 1 330 ? 28.708 7.286 6.097 1.00 66.96 959 LEU A C 1
ATOM 2616 O O . LEU A 1 330 ? 29.372 8.026 5.364 1.00 77.51 959 LEU A O 1
ATOM 2621 N N . PRO A 1 331 ? 28.747 7.406 7.420 1.00 68.02 960 PRO A N 1
ATOM 2622 C CA . PRO A 1 331 ? 29.540 8.459 8.088 1.00 69.48 960 PRO A CA 1
ATOM 2623 C C . PRO A 1 331 ? 31.021 8.115 8.143 1.00 74.42 960 PRO A C 1
ATOM 2624 O O . PRO A 1 331 ? 31.611 7.875 9.199 1.00 83.21 960 PRO A O 1
ATOM 2628 N N . ILE A 1 332 ? 31.653 8.091 6.980 1.00 75.40 961 ILE A N 1
ATOM 2629 C CA . ILE A 1 332 ? 33.047 7.690 6.864 1.00 82.53 961 ILE A CA 1
ATOM 2630 C C . ILE A 1 332 ? 33.867 8.971 6.775 1.00 87.52 961 ILE A C 1
ATOM 2631 O O . ILE A 1 332 ? 33.880 9.648 5.741 1.00 82.12 961 ILE A O 1
ATOM 2636 N N . HIS A 1 333 ? 34.528 9.321 7.876 1.00 90.90 962 HIS A N 1
ATOM 2637 C CA . HIS A 1 333 ? 35.600 10.299 7.815 1.00 90.69 962 HIS A CA 1
ATOM 2638 C C . HIS A 1 333 ? 36.773 9.701 7.050 1.00 100.07 962 HIS A C 1
ATOM 2639 O O . HIS A 1 333 ? 36.850 8.487 6.837 1.00 105.46 962 HIS A O 1
ATOM 2646 N N . SER A 1 334 ? 37.695 10.565 6.634 1.00 98.47 963 SER A N 1
ATOM 2647 C CA . SER A 1 334 ? 38.850 10.163 5.832 1.00 114.56 963 SER A CA 1
ATOM 2648 C C . SER A 1 334 ? 38.438 9.624 4.464 1.00 95.82 963 SER A C 1
ATOM 2649 O O . SER A 1 334 ? 39.239 8.981 3.774 1.00 97.75 963 SER A O 1
ATOM 2652 N N . LEU A 1 335 ? 37.197 9.862 4.057 1.00 88.62 964 LEU A N 1
ATOM 2653 C CA . LEU A 1 335 ? 36.757 9.600 2.693 1.00 94.59 964 LEU A CA 1
ATOM 2654 C C . LEU A 1 335 ? 36.745 10.932 1.957 1.00 85.97 964 LEU A C 1
ATOM 2655 O O . LEU A 1 335 ? 35.940 11.813 2.270 1.00 89.95 964 LEU A O 1
ATOM 2660 N N . ARG A 1 336 ? 37.644 11.085 0.992 1.00 88.19 965 ARG A N 1
ATOM 2661 C CA . ARG A 1 336 ? 37.734 12.305 0.205 1.00 79.92 965 ARG A CA 1
ATOM 2662 C C . ARG A 1 336 ? 37.259 12.111 -1.225 1.00 77.26 965 ARG A C 1
ATOM 2663 O O . ARG A 1 336 ? 36.449 12.900 -1.712 1.00 90.97 965 ARG A O 1
ATOM 2671 N N . ASN A 1 337 ? 37.809 11.103 -1.862 1.00 78.17 966 ASN A N 1
ATOM 2672 C CA . ASN A 1 337 ? 37.393 10.786 -3.183 1.00 79.42 966 ASN A CA 1
ATOM 2673 C C . ASN A 1 337 ? 37.242 9.321 -3.304 1.00 78.08 966 ASN A C 1
ATOM 2674 O O . ASN A 1 337 ? 38.075 8.580 -2.894 1.00 82.22 966 ASN A O 1
ATOM 2679 N N . VAL A 1 338 ? 36.110 8.875 -3.734 1.00 73.64 967 VAL A N 1
ATOM 2680 C CA . VAL A 1 338 ? 35.931 7.506 -4.083 1.00 67.88 967 VAL A CA 1
ATOM 2681 C C . VAL A 1 338 ? 35.784 7.324 -5.565 1.00 63.01 967 VAL A C 1
ATOM 2682 O O . VAL A 1 338 ? 35.143 8.106 -6.227 1.00 64.19 967 VAL A O 1
ATOM 2686 N N . ARG A 1 339 ? 36.406 6.290 -6.128 1.00 64.79 968 ARG A N 1
ATOM 2687 C CA . ARG A 1 339 ? 36.262 5.942 -7.548 1.00 66.95 968 ARG A CA 1
ATOM 2688 C C . ARG A 1 339 ? 35.751 4.535 -7.719 1.00 66.00 968 ARG A C 1
ATOM 2689 O O . ARG A 1 339 ? 35.135 4.228 -8.711 1.00 63.16 968 ARG A O 1
ATOM 2697 N N . ALA A 1 340 ? 35.991 3.684 -6.738 1.00 69.94 969 ALA A N 1
ATOM 2698 C CA . ALA A 1 340 ? 35.526 2.314 -6.773 1.00 62.90 969 ALA A CA 1
ATOM 2699 C C . ALA A 1 340 ? 35.357 1.738 -5.396 1.00 69.65 969 ALA A C 1
ATOM 2700 O O . ALA A 1 340 ? 36.064 2.106 -4.498 1.00 58.96 969 ALA A O 1
ATOM 2702 N N . ILE A 1 341 ? 34.461 0.781 -5.247 1.00 74.98 970 ILE A N 1
ATOM 2703 C CA . ILE A 1 341 ? 34.197 0.163 -3.963 1.00 64.26 970 ILE A CA 1
ATOM 2704 C C . ILE A 1 341 ? 34.101 -1.357 -3.946 1.00 66.00 970 ILE A C 1
ATOM 2705 O O . ILE A 1 341 ? 33.821 -1.952 -4.968 1.00 68.63 970 ILE A O 1
ATOM 2710 N N . ASP A 1 342 ? 34.403 -1.993 -2.825 1.00 58.79 971 ASP A N 1
ATOM 2711 C CA . ASP A 1 342 ? 34.200 -3.419 -2.629 1.00 63.89 971 ASP A CA 1
ATOM 2712 C C . ASP A 1 342 ? 34.007 -3.658 -1.134 1.00 72.95 971 ASP A C 1
ATOM 2713 O O . ASP A 1 342 ? 34.377 -2.825 -0.301 1.00 61.34 971 ASP A O 1
ATOM 2718 N N . TYR A 1 343 ? 33.425 -4.807 -0.797 1.00 78.15 972 TYR A N 1
ATOM 2719 C CA . TYR A 1 343 ? 33.060 -5.111 0.581 1.00 71.52 972 TYR A CA 1
ATOM 2720 C C . TYR A 1 343 ? 33.554 -6.496 0.965 1.00 70.20 972 TYR A C 1
ATOM 2721 O O . TYR A 1 343 ? 33.446 -7.443 0.183 1.00 75.57 972 TYR A O 1
ATOM 2730 N N . ASP A 1 344 ? 34.093 -6.610 2.175 1.00 73.11 973 ASP A N 1
ATOM 2731 C CA . ASP A 1 344 ? 34.478 -7.904 2.714 1.00 76.97 973 ASP A CA 1
ATOM 2732 C C . ASP A 1 344 ? 33.374 -8.384 3.642 1.00 76.16 973 ASP A C 1
ATOM 2733 O O . ASP A 1 344 ? 33.211 -7.823 4.735 1.00 79.61 973 ASP A O 1
ATOM 2738 N N . PRO A 1 345 ? 32.598 -9.403 3.266 1.00 70.94 974 PRO A N 1
ATOM 2739 C CA . PRO A 1 345 ? 31.462 -9.820 4.095 1.00 78.88 974 PRO A CA 1
ATOM 2740 C C . PRO A 1 345 ? 31.847 -10.687 5.284 1.00 83.34 974 PRO A C 1
ATOM 2741 O O . PRO A 1 345 ? 30.966 -11.069 6.064 1.00 70.67 974 PRO A O 1
ATOM 2745 N N . LEU A 1 346 ? 33.135 -10.999 5.440 1.00 83.34 975 LEU A N 1
ATOM 2746 C CA . LEU A 1 346 ? 33.596 -11.750 6.600 1.00 75.44 975 LEU A CA 1
ATOM 2747 C C . LEU A 1 346 ? 33.798 -10.829 7.801 1.00 81.08 975 LEU A C 1
ATOM 2748 O O . LEU A 1 346 ? 33.188 -11.024 8.858 1.00 87.82 975 LEU A O 1
ATOM 2753 N N . ASP A 1 347 ? 34.642 -9.809 7.656 1.00 83.63 976 ASP A N 1
ATOM 2754 C CA . ASP A 1 347 ? 34.909 -8.860 8.731 1.00 81.25 976 ASP A CA 1
ATOM 2755 C C . ASP A 1 347 ? 34.033 -7.612 8.659 1.00 82.20 976 ASP A C 1
ATOM 2756 O O . ASP A 1 347 ? 34.229 -6.689 9.457 1.00 82.91 976 ASP A O 1
ATOM 2761 N N . LYS A 1 348 ? 33.078 -7.566 7.727 1.00 79.79 977 LYS A N 1
ATOM 2762 C CA . LYS A 1 348 ? 32.176 -6.424 7.570 1.00 76.11 977 LYS A CA 1
ATOM 2763 C C . LYS A 1 348 ? 32.950 -5.132 7.341 1.00 80.00 977 LYS A C 1
ATOM 2764 O O . LYS A 1 348 ? 32.650 -4.095 7.937 1.00 90.12 977 LYS A O 1
ATOM 2770 N N . GLN A 1 349 ? 33.955 -5.193 6.475 1.00 79.83 978 GLN A N 1
ATOM 2771 C CA . GLN A 1 349 ? 34.812 -4.053 6.186 1.00 81.90 978 GLN A CA 1
ATOM 2772 C C . GLN A 1 349 ? 34.577 -3.584 4.757 1.00 78.71 978 GLN A C 1
ATOM 2773 O O . GLN A 1 349 ? 34.575 -4.393 3.823 1.00 75.61 978 GLN A O 1
ATOM 2779 N N . LEU A 1 350 ? 34.384 -2.279 4.597 1.00 81.69 979 LEU A N 1
ATOM 2780 C CA . LEU A 1 350 ? 34.167 -1.655 3.302 1.00 74.10 979 LEU A CA 1
ATOM 2781 C C . LEU A 1 350 ? 35.487 -1.108 2.780 1.00 70.48 979 LEU A C 1
ATOM 2782 O O . LEU A 1 350 ? 36.252 -0.496 3.530 1.00 65.39 979 LEU A O 1
ATOM 2787 N N . TYR A 1 351 ? 35.760 -1.355 1.500 1.00 67.03 980 TYR A N 1
ATOM 2788 C CA . TYR A 1 351 ? 37.019 -0.983 0.869 1.00 63.27 980 TYR A CA 1
ATOM 2789 C C . TYR A 1 351 ? 36.739 -0.042 -0.295 1.00 65.00 980 TYR A C 1
ATOM 2790 O O . TYR A 1 351 ? 35.713 -0.161 -0.970 1.00 66.04 980 TYR A O 1
ATOM 2799 N N . TRP A 1 352 ? 37.649 0.902 -0.528 1.00 66.72 981 TRP A N 1
ATOM 2800 C CA . TRP A 1 352 ? 37.438 1.841 -1.619 1.00 63.32 981 TRP A CA 1
ATOM 2801 C C . TRP A 1 352 ? 38.769 2.388 -2.117 1.00 66.48 981 TRP A C 1
ATOM 2802 O O . TRP A 1 352 ? 39.770 2.403 -1.393 1.00 59.27 981 TRP A O 1
ATOM 2813 N N . ILE A 1 353 ? 38.764 2.818 -3.385 1.00 64.45 982 ILE A N 1
ATOM 2814 C CA . ILE A 1 353 ? 39.907 3.487 -4.002 1.00 64.74 982 ILE A CA 1
ATOM 2815 C C . ILE A 1 353 ? 39.715 4.993 -3.875 1.00 62.36 982 ILE A C 1
ATOM 2816 O O . ILE A 1 353 ? 38.644 5.524 -4.192 1.00 58.13 982 ILE A O 1
ATOM 2821 N N . ASP A 1 354 ? 40.730 5.720 -3.438 1.00 64.58 983 ASP A N 1
ATOM 2822 C CA . ASP A 1 354 ? 40.679 7.175 -3.368 1.00 70.19 983 ASP A CA 1
ATOM 2823 C C . ASP A 1 354 ? 41.611 7.700 -4.386 1.00 68.71 983 ASP A C 1
ATOM 2824 O O . ASP A 1 354 ? 42.798 7.632 -4.217 1.00 65.07 983 ASP A O 1
ATOM 2829 N N . SER A 1 355 ? 41.065 8.245 -5.443 1.00 67.07 984 SER A N 1
ATOM 2830 C CA . SER A 1 355 ? 41.887 8.714 -6.553 1.00 72.46 984 SER A CA 1
ATOM 2831 C C . SER A 1 355 ? 42.505 10.081 -6.306 1.00 67.08 984 SER A C 1
ATOM 2832 O O . SER A 1 355 ? 43.356 10.498 -7.095 1.00 68.79 984 SER A O 1
ATOM 2835 N N . ARG A 1 356 ? 42.117 10.790 -5.242 1.00 72.73 985 ARG A N 1
ATOM 2836 C CA . ARG A 1 356 ? 42.838 12.015 -4.916 1.00 66.07 985 ARG A CA 1
ATOM 2837 C C . ARG A 1 356 ? 44.192 11.711 -4.295 1.00 64.50 985 ARG A C 1
ATOM 2838 O O . ARG A 1 356 ? 45.206 12.299 -4.683 1.00 70.96 985 ARG A O 1
ATOM 2846 N N . GLN A 1 357 ? 44.233 10.796 -3.333 1.00 70.04 986 GLN A N 1
ATOM 2847 C CA . GLN A 1 357 ? 45.498 10.395 -2.732 1.00 78.56 986 GLN A CA 1
ATOM 2848 C C . GLN A 1 357 ? 46.063 9.125 -3.348 1.00 74.69 986 GLN A C 1
ATOM 2849 O O . GLN A 1 357 ? 47.167 8.713 -2.974 1.00 75.50 986 GLN A O 1
ATOM 2855 N N . ASN A 1 358 ? 45.341 8.513 -4.291 1.00 67.68 987 ASN A N 1
ATOM 2856 C CA . ASN A 1 358 ? 45.795 7.331 -5.020 1.00 70.17 987 ASN A CA 1
ATOM 2857 C C . ASN A 1 358 ? 46.092 6.178 -4.057 1.00 72.72 987 ASN A C 1
ATOM 2858 O O . ASN A 1 358 ? 47.200 5.638 -3.998 1.00 74.45 987 ASN A O 1
ATOM 2863 N N . MET A 1 359 ? 45.061 5.816 -3.293 1.00 71.93 988 MET A N 1
ATOM 2864 C CA . MET A 1 359 ? 45.155 4.799 -2.255 1.00 74.77 988 MET A CA 1
ATOM 2865 C C . MET A 1 359 ? 43.942 3.886 -2.291 1.00 71.01 988 MET A C 1
ATOM 2866 O O . MET A 1 359 ? 42.887 4.233 -2.827 1.00 70.47 988 MET A O 1
ATOM 2871 N N . ILE A 1 360 ? 44.103 2.717 -1.677 1.00 70.26 989 ILE A N 1
ATOM 2872 C CA . ILE A 1 360 ? 42.995 1.840 -1.314 1.00 69.38 989 ILE A CA 1
ATOM 2873 C C . ILE A 1 360 ? 42.843 1.911 0.201 1.00 75.36 989 ILE A C 1
ATOM 2874 O O . ILE A 1 360 ? 43.800 1.638 0.937 1.00 73.28 989 ILE A O 1
ATOM 2879 N N . ARG A 1 361 ? 41.652 2.295 0.668 1.00 77.20 990 ARG A N 1
ATOM 2880 C CA . ARG A 1 361 ? 41.340 2.372 2.090 1.00 74.20 990 ARG A CA 1
ATOM 2881 C C . ARG A 1 361 ? 40.263 1.365 2.454 1.00 72.44 990 ARG A C 1
ATOM 2882 O O . ARG A 1 361 ? 39.500 0.897 1.603 1.00 71.00 990 ARG A O 1
ATOM 2890 N N . LYS A 1 362 ? 40.180 1.089 3.753 1.00 72.72 991 LYS A N 1
ATOM 2891 C CA . LYS A 1 362 ? 39.110 0.288 4.321 1.00 68.96 991 LYS A CA 1
ATOM 2892 C C . LYS A 1 362 ? 38.650 0.911 5.631 1.00 75.05 991 LYS A C 1
ATOM 2893 O O . LYS A 1 362 ? 39.423 1.573 6.330 1.00 76.10 991 LYS A O 1
ATOM 2899 N N . ALA A 1 363 ? 37.379 0.696 5.957 1.00 68.65 992 ALA A N 1
ATOM 2900 C CA . ALA A 1 363 ? 36.842 1.161 7.226 1.00 79.21 992 ALA A CA 1
ATOM 2901 C C . ALA A 1 363 ? 35.526 0.449 7.497 1.00 88.24 992 ALA A C 1
ATOM 2902 O O . ALA A 1 363 ? 34.891 -0.089 6.586 1.00 83.40 992 ALA A O 1
ATOM 2904 N N . GLN A 1 364 ? 35.129 0.451 8.769 1.00 90.65 993 GLN A N 1
ATOM 2905 C CA . GLN A 1 364 ? 33.781 0.045 9.132 1.00 86.41 993 GLN A CA 1
ATOM 2906 C C . GLN A 1 364 ? 32.768 1.019 8.540 1.00 93.84 993 GLN A C 1
ATOM 2907 O O . GLN A 1 364 ? 33.103 2.134 8.132 1.00 96.68 993 GLN A O 1
ATOM 2913 N N . GLU A 1 365 ? 31.507 0.588 8.493 1.00 95.41 994 GLU A N 1
ATOM 2914 C CA . GLU A 1 365 ? 30.469 1.471 7.975 1.00 91.79 994 GLU A CA 1
ATOM 2915 C C . GLU A 1 365 ? 30.117 2.600 8.941 1.00 93.43 994 GLU A C 1
ATOM 2916 O O . GLU A 1 365 ? 29.433 3.545 8.539 1.00 85.20 994 GLU A O 1
ATOM 2922 N N . ASP A 1 366 ? 30.575 2.534 10.190 1.00 107.77 995 ASP A N 1
ATOM 2923 C CA . ASP A 1 366 ? 30.451 3.641 11.129 1.00 109.86 995 ASP A CA 1
ATOM 2924 C C . ASP A 1 366 ? 31.662 4.566 11.098 1.00 101.54 995 ASP A C 1
ATOM 2925 O O . ASP A 1 366 ? 31.826 5.384 12.010 1.00 92.62 995 ASP A O 1
ATOM 2930 N N . GLY A 1 367 ? 32.521 4.432 10.084 1.00 97.62 996 GLY A N 1
ATOM 2931 C CA . GLY A 1 367 ? 33.691 5.263 9.902 1.00 93.13 996 GLY A CA 1
ATOM 2932 C C . GLY A 1 367 ? 34.944 4.771 10.602 1.00 97.98 996 GLY A C 1
ATOM 2933 O O . GLY A 1 367 ? 36.054 5.079 10.152 1.00 96.42 996 GLY A O 1
ATOM 2934 N N . SER A 1 368 ? 34.795 4.001 11.679 1.00 92.43 997 SER A N 1
ATOM 2935 C CA . SER A 1 368 ? 35.932 3.611 12.497 1.00 100.00 997 SER A CA 1
ATOM 2936 C C . SER A 1 368 ? 36.765 2.550 11.785 1.00 99.90 997 SER A C 1
ATOM 2937 O O . SER A 1 368 ? 36.414 2.053 10.712 1.00 98.43 997 SER A O 1
ATOM 2940 N N . GLN A 1 369 ? 37.884 2.190 12.416 1.00 108.87 998 GLN A N 1
ATOM 2941 C CA . GLN A 1 369 ? 38.806 1.188 11.884 1.00 120.58 998 GLN A CA 1
ATOM 2942 C C . GLN A 1 369 ? 39.305 1.571 10.492 1.00 110.63 998 GLN A C 1
ATOM 2943 O O . GLN A 1 369 ? 39.478 0.721 9.615 1.00 96.05 998 GLN A O 1
ATOM 2949 N N . GLY A 1 370 ? 39.539 2.866 10.292 1.00 105.72 999 GLY A N 1
ATOM 2950 C CA . GLY A 1 370 ? 40.153 3.336 9.069 1.00 100.39 999 GLY A CA 1
ATOM 2951 C C . GLY A 1 370 ? 41.549 2.778 8.897 1.00 89.15 999 GLY A C 1
ATOM 2952 O O . GLY A 1 370 ? 42.343 2.778 9.841 1.00 94.54 999 GLY A O 1
ATOM 2953 N N . PHE A 1 371 ? 41.861 2.291 7.702 1.00 84.04 1000 PHE A N 1
ATOM 2954 C CA . PHE A 1 371 ? 43.173 1.726 7.435 1.00 81.19 1000 PHE A CA 1
ATOM 2955 C C . PHE A 1 371 ? 43.482 1.875 5.951 1.00 85.88 1000 PHE A C 1
ATOM 2956 O O . PHE A 1 371 ? 42.585 1.833 5.104 1.00 82.49 1000 PHE A O 1
ATOM 2964 N N . THR A 1 372 ? 44.763 2.050 5.643 1.00 83.38 1001 THR A N 1
ATOM 2965 C CA . THR A 1 372 ? 45.226 2.253 4.275 1.00 79.75 1001 THR A CA 1
ATOM 2966 C C . THR A 1 372 ? 45.924 0.982 3.809 1.00 78.09 1001 THR A C 1
ATOM 2967 O O . THR A 1 372 ? 47.005 0.641 4.302 1.00 82.79 1001 THR A O 1
ATOM 2971 N N . VAL A 1 373 ? 45.302 0.285 2.857 1.00 78.06 1002 VAL A N 1
ATOM 2972 C CA . VAL A 1 373 ? 45.810 -1.005 2.400 1.00 77.10 1002 VAL A CA 1
ATOM 2973 C C . VAL A 1 373 ? 46.938 -0.822 1.389 1.00 89.90 1002 VAL A C 1
ATOM 2974 O O . VAL A 1 373 ? 47.920 -1.578 1.390 1.00 83.97 1002 VAL A O 1
ATOM 2978 N N . VAL A 1 374 ? 46.801 0.160 0.497 1.00 87.61 1003 VAL A N 1
ATOM 2979 C CA . VAL A 1 374 ? 47.779 0.456 -0.544 1.00 84.27 1003 VAL A CA 1
ATOM 2980 C C . VAL A 1 374 ? 48.037 1.957 -0.536 1.00 88.80 1003 VAL A C 1
ATOM 2981 O O . VAL A 1 374 ? 47.091 2.750 -0.485 1.00 84.05 1003 VAL A O 1
ATOM 2985 N N . VAL A 1 375 ? 49.311 2.345 -0.593 1.00 93.03 1004 VAL A N 1
ATOM 2986 C CA . VAL A 1 375 ? 49.691 3.752 -0.564 1.00 98.13 1004 VAL A CA 1
ATOM 2987 C C . VAL A 1 375 ? 51.008 3.918 -1.310 1.00 107.15 1004 VAL A C 1
ATOM 2988 O O . VAL A 1 375 ? 51.800 2.978 -1.425 1.00 115.26 1004 VAL A O 1
ATOM 2992 N N . SER A 1 376 ? 51.236 5.125 -1.826 1.00 112.26 1005 SER A N 1
ATOM 2993 C CA . SER A 1 376 ? 52.486 5.483 -2.480 1.00 123.32 1005 SER A CA 1
ATOM 2994 C C . SER A 1 376 ? 53.251 6.476 -1.616 1.00 130.27 1005 SER A C 1
ATOM 2995 O O . SER A 1 376 ? 52.656 7.380 -1.020 1.00 129.57 1005 SER A O 1
ATOM 2998 N N . SER A 1 377 ? 54.571 6.299 -1.548 1.00 139.11 1006 SER A N 1
ATOM 2999 C CA . SER A 1 377 ? 55.407 7.213 -0.783 1.00 144.73 1006 SER A CA 1
ATOM 3000 C C . SER A 1 377 ? 55.319 8.615 -1.373 1.00 149.01 1006 SER A C 1
ATOM 3001 O O . SER A 1 377 ? 55.203 8.788 -2.590 1.00 148.14 1006 SER A O 1
ATOM 3004 N N . VAL A 1 378 ? 55.359 9.617 -0.501 1.00 151.93 1007 VAL A N 1
ATOM 3005 C CA . VAL A 1 378 ? 55.204 11.009 -0.919 1.00 155.97 1007 VAL A CA 1
ATOM 3006 C C . VAL A 1 378 ? 56.346 11.424 -1.846 1.00 150.79 1007 VAL A C 1
ATOM 3007 O O . VAL A 1 378 ? 56.075 11.780 -3.003 1.00 149.72 1007 VAL A O 1
ATOM 3011 N N . LEU A 1 383 ? 57.874 4.664 -7.369 1.00 102.14 1012 LEU A N 1
ATOM 3012 C CA . LEU A 1 383 ? 57.501 5.918 -8.014 1.00 118.03 1012 LEU A CA 1
ATOM 3013 C C . LEU A 1 383 ? 56.033 6.276 -7.746 1.00 120.88 1012 LEU A C 1
ATOM 3014 O O . LEU A 1 383 ? 55.670 6.618 -6.619 1.00 118.62 1012 LEU A O 1
ATOM 3019 N N . GLU A 1 384 ? 55.191 6.195 -8.778 1.00 119.75 1013 GLU A N 1
ATOM 3020 C CA . GLU A 1 384 ? 53.806 6.647 -8.686 1.00 110.10 1013 GLU A CA 1
ATOM 3021 C C . GLU A 1 384 ? 52.849 5.534 -9.093 1.00 101.71 1013 GLU A C 1
ATOM 3022 O O . GLU A 1 384 ? 53.027 4.906 -10.142 1.00 84.36 1013 GLU A O 1
ATOM 3028 N N . ILE A 1 385 ? 51.831 5.302 -8.265 1.00 102.75 1014 ILE A N 1
ATOM 3029 C CA . ILE A 1 385 ? 50.773 4.345 -8.553 1.00 87.08 1014 ILE A CA 1
ATOM 3030 C C . ILE A 1 385 ? 49.462 5.108 -8.701 1.00 85.71 1014 ILE A C 1
ATOM 3031 O O . ILE A 1 385 ? 49.362 6.290 -8.370 1.00 95.77 1014 ILE A O 1
ATOM 3036 N N . GLN A 1 386 ? 48.447 4.405 -9.197 1.00 80.64 1015 GLN A N 1
ATOM 3037 C CA . GLN A 1 386 ? 47.172 5.023 -9.539 1.00 78.87 1015 GLN A CA 1
ATOM 3038 C C . GLN A 1 386 ? 46.078 3.965 -9.627 1.00 72.96 1015 GLN A C 1
ATOM 3039 O O . GLN A 1 386 ? 45.683 3.575 -10.732 1.00 74.18 1015 GLN A O 1
ATOM 3045 N N . PRO A 1 387 ? 45.570 3.475 -8.497 1.00 74.37 1016 PRO A N 1
ATOM 3046 C CA . PRO A 1 387 ? 44.586 2.384 -8.548 1.00 73.79 1016 PRO A CA 1
ATOM 3047 C C . PRO A 1 387 ? 43.364 2.778 -9.366 1.00 63.26 1016 PRO A C 1
ATOM 3048 O O . PRO A 1 387 ? 42.917 3.922 -9.329 1.00 62.71 1016 PRO A O 1
ATOM 3052 N N . TYR A 1 388 ? 42.825 1.815 -10.117 1.00 68.00 1017 TYR A N 1
ATOM 3053 C CA . TYR A 1 388 ? 41.703 2.083 -11.010 1.00 60.58 1017 TYR A CA 1
ATOM 3054 C C . TYR A 1 388 ? 40.441 1.320 -10.637 1.00 57.20 1017 TYR A C 1
ATOM 3055 O O . TYR A 1 388 ? 39.348 1.903 -10.625 1.00 50.83 1017 TYR A O 1
ATOM 3064 N N . ASP A 1 389 ? 40.549 0.020 -10.380 1.00 61.17 1018 ASP A N 1
ATOM 3065 C CA . ASP A 1 389 ? 39.422 -0.789 -9.943 1.00 62.65 1018 ASP A CA 1
ATOM 3066 C C . ASP A 1 389 ? 39.959 -1.855 -9.000 1.00 68.10 1018 ASP A C 1
ATOM 3067 O O . ASP A 1 389 ? 41.150 -2.171 -9.016 1.00 68.26 1018 ASP A O 1
ATOM 3072 N N . LEU A 1 390 ? 39.071 -2.406 -8.175 1.00 66.04 1019 LEU A N 1
ATOM 3073 C CA . LEU A 1 390 ? 39.470 -3.408 -7.200 1.00 69.68 1019 LEU A CA 1
ATOM 3074 C C . LEU A 1 390 ? 38.410 -4.496 -7.106 1.00 68.12 1019 LEU A C 1
ATOM 3075 O O . LEU A 1 390 ? 37.235 -4.293 -7.432 1.00 64.29 1019 LEU A O 1
ATOM 3080 N N . SER A 1 391 ? 38.855 -5.666 -6.659 1.00 64.16 1020 SER A N 1
ATOM 3081 C CA . SER A 1 391 ? 37.985 -6.818 -6.470 1.00 75.59 1020 SER A CA 1
ATOM 3082 C C . SER A 1 391 ? 38.613 -7.714 -5.418 1.00 67.67 1020 SER A C 1
ATOM 3083 O O . SER A 1 391 ? 39.810 -8.008 -5.485 1.00 66.24 1020 SER A O 1
ATOM 3086 N N . ILE A 1 392 ? 37.807 -8.162 -4.466 1.00 70.39 1021 ILE A N 1
ATOM 3087 C CA . ILE A 1 392 ? 38.314 -8.831 -3.275 1.00 79.25 1021 ILE A CA 1
ATOM 3088 C C . ILE A 1 392 ? 38.122 -10.334 -3.427 1.00 82.71 1021 ILE A C 1
ATOM 3089 O O . ILE A 1 392 ? 37.015 -10.800 -3.723 1.00 90.22 1021 ILE A O 1
ATOM 3094 N N . ASP A 1 393 ? 39.206 -11.089 -3.252 1.00 77.12 1022 ASP A N 1
ATOM 3095 C CA . ASP A 1 393 ? 39.131 -12.533 -3.042 1.00 80.94 1022 ASP A CA 1
ATOM 3096 C C . ASP A 1 393 ? 38.866 -12.743 -1.553 1.00 87.27 1022 ASP A C 1
ATOM 3097 O O . ASP A 1 393 ? 39.780 -12.666 -0.726 1.00 72.93 1022 ASP A O 1
ATOM 3102 N N . ILE A 1 394 ? 37.601 -12.998 -1.205 1.00 84.15 1023 ILE A N 1
ATOM 3103 C CA . ILE A 1 394 ? 37.220 -13.124 0.197 1.00 80.49 1023 ILE A CA 1
ATOM 3104 C C . ILE A 1 394 ? 37.776 -14.393 0.836 1.00 88.45 1023 ILE A C 1
ATOM 3105 O O . ILE A 1 394 ? 37.899 -14.459 2.068 1.00 82.21 1023 ILE A O 1
ATOM 3110 N N . TYR A 1 395 ? 38.118 -15.408 0.039 1.00 89.28 1024 TYR A N 1
ATOM 3111 C CA . TYR A 1 395 ? 38.607 -16.662 0.604 1.00 89.56 1024 TYR A CA 1
ATOM 3112 C C . TYR A 1 395 ? 40.106 -16.606 0.868 1.00 88.85 1024 TYR A C 1
ATOM 3113 O O . TYR A 1 395 ? 40.571 -17.007 1.940 1.00 99.71 1024 TYR A O 1
ATOM 3122 N N . SER A 1 396 ? 40.875 -16.123 -0.102 1.00 88.39 1025 SER A N 1
ATOM 3123 C CA . SER A 1 396 ? 42.320 -16.013 0.036 1.00 92.04 1025 SER A CA 1
ATOM 3124 C C . SER A 1 396 ? 42.745 -14.745 0.770 1.00 94.44 1025 SER A C 1
ATOM 3125 O O . SER A 1 396 ? 43.940 -14.580 1.046 1.00 88.76 1025 SER A O 1
ATOM 3128 N N . ARG A 1 397 ? 41.793 -13.861 1.093 1.00 97.76 1026 ARG A N 1
ATOM 3129 C CA . ARG A 1 397 ? 42.046 -12.620 1.835 1.00 90.03 1026 ARG A CA 1
ATOM 3130 C C . ARG A 1 397 ? 42.963 -11.683 1.055 1.00 94.09 1026 ARG A C 1
ATOM 3131 O O . ARG A 1 397 ? 43.917 -11.118 1.595 1.00 98.71 1026 ARG A O 1
ATOM 3139 N N . TYR A 1 398 ? 42.648 -11.507 -0.227 1.00 88.99 1027 TYR A N 1
ATOM 3140 C CA . TYR A 1 398 ? 43.457 -10.713 -1.137 1.00 88.77 1027 TYR A CA 1
ATOM 3141 C C . TYR A 1 398 ? 42.599 -9.679 -1.846 1.00 80.03 1027 TYR A C 1
ATOM 3142 O O . TYR A 1 398 ? 41.393 -9.866 -2.036 1.00 77.44 1027 TYR A O 1
ATOM 3151 N N . ILE A 1 399 ? 43.240 -8.593 -2.260 1.00 85.13 1028 ILE A N 1
ATOM 3152 C CA . ILE A 1 399 ? 42.618 -7.588 -3.112 1.00 76.93 1028 ILE A CA 1
ATOM 3153 C C . ILE A 1 399 ? 43.327 -7.631 -4.454 1.00 79.35 1028 ILE A C 1
ATOM 3154 O O . ILE A 1 399 ? 44.555 -7.486 -4.519 1.00 82.62 1028 ILE A O 1
ATOM 3159 N N . TYR A 1 400 ? 42.572 -7.765 -5.526 1.00 77.63 1029 TYR A N 1
ATOM 3160 C CA . TYR A 1 400 ? 43.164 -7.690 -6.830 1.00 70.00 1029 TYR A CA 1
ATOM 3161 C C . TYR A 1 400 ? 42.845 -6.319 -7.342 1.00 76.47 1029 TYR A C 1
ATOM 3162 O O . TYR A 1 400 ? 41.696 -5.936 -7.394 1.00 76.05 1029 TYR A O 1
ATOM 3171 N N . TRP A 1 401 ? 43.865 -5.567 -7.700 1.00 79.02 1030 TRP A N 1
ATOM 3172 C CA . TRP A 1 401 ? 43.671 -4.220 -8.160 1.00 72.01 1030 TRP A CA 1
ATOM 3173 C C . TRP A 1 401 ? 44.424 -3.808 -9.391 1.00 75.24 1030 TRP A C 1
ATOM 3174 O O . TRP A 1 401 ? 45.511 -4.266 -9.627 1.00 76.11 1030 TRP A O 1
ATOM 3185 N N . THR A 1 402 ? 43.848 -2.903 -10.159 1.00 70.80 1031 THR A N 1
ATOM 3186 C CA . THR A 1 402 ? 44.463 -2.423 -11.365 1.00 70.73 1031 THR A CA 1
ATOM 3187 C C . THR A 1 402 ? 45.075 -1.071 -11.162 1.00 72.92 1031 THR A C 1
ATOM 3188 O O . THR A 1 402 ? 44.545 -0.287 -10.433 1.00 69.96 1031 THR A O 1
ATOM 3201 N N . GLU A 1 404 ? 46.416 2.268 -13.141 1.00 82.66 1033 GLU A N 1
ATOM 3202 C CA . GLU A 1 404 ? 46.406 2.926 -14.432 1.00 81.54 1033 GLU A CA 1
ATOM 3203 C C . GLU A 1 404 ? 47.774 3.401 -14.816 1.00 86.40 1033 GLU A C 1
ATOM 3204 O O . GLU A 1 404 ? 48.139 3.376 -15.975 1.00 92.12 1033 GLU A O 1
ATOM 3210 N N . ALA A 1 405 ? 48.530 3.864 -13.854 1.00 80.82 1034 ALA A N 1
ATOM 3211 C CA . ALA A 1 405 ? 49.840 4.368 -14.138 1.00 80.25 1034 ALA A CA 1
ATOM 3212 C C . ALA A 1 405 ? 50.823 3.364 -14.625 1.00 85.25 1034 ALA A C 1
ATOM 3213 O O . ALA A 1 405 ? 51.627 3.663 -15.479 1.00 94.71 1034 ALA A O 1
ATOM 3215 N N . THR A 1 406 ? 50.801 2.179 -14.062 1.00 86.80 1035 THR A N 1
ATOM 3216 C CA . THR A 1 406 ? 51.782 1.191 -14.418 1.00 88.76 1035 THR A CA 1
ATOM 3217 C C . THR A 1 406 ? 51.184 0.077 -15.211 1.00 87.35 1035 THR A C 1
ATOM 3218 O O . THR A 1 406 ? 51.907 -0.771 -15.687 1.00 93.72 1035 THR A O 1
ATOM 3222 N N . ASN A 1 407 ? 49.873 0.065 -15.349 1.00 87.04 1036 ASN A N 1
ATOM 3223 C CA . ASN A 1 407 ? 49.222 -0.940 -16.201 1.00 83.80 1036 ASN A CA 1
ATOM 3224 C C . ASN A 1 407 ? 49.569 -2.361 -15.765 1.00 84.93 1036 ASN A C 1
ATOM 3225 O O . ASN A 1 407 ? 50.000 -3.196 -16.565 1.00 90.19 1036 ASN A O 1
ATOM 3230 N N . VAL A 1 408 ? 49.372 -2.634 -14.477 1.00 81.58 1037 VAL A N 1
ATOM 3231 C CA . VAL A 1 408 ? 49.588 -3.957 -13.917 1.00 82.43 1037 VAL A CA 1
ATOM 3232 C C . VAL A 1 408 ? 48.352 -4.347 -13.121 1.00 82.51 1037 VAL A C 1
ATOM 3233 O O . VAL A 1 408 ? 47.538 -3.503 -12.738 1.00 75.08 1037 VAL A O 1
ATOM 3237 N N . ILE A 1 409 ? 48.202 -5.652 -12.907 1.00 85.96 1038 ILE A N 1
ATOM 3238 C CA . ILE A 1 409 ? 47.277 -6.189 -11.914 1.00 83.71 1038 ILE A CA 1
ATOM 3239 C C . ILE A 1 409 ? 48.107 -6.616 -10.715 1.00 76.62 1038 ILE A C 1
ATOM 3240 O O . ILE A 1 409 ? 48.973 -7.491 -10.827 1.00 84.72 1038 ILE A O 1
ATOM 3245 N N . ASN A 1 410 ? 47.860 -5.996 -9.576 1.00 80.82 1039 ASN A N 1
ATOM 3246 C CA . ASN A 1 410 ? 48.642 -6.249 -8.393 1.00 85.13 1039 ASN A CA 1
ATOM 3247 C C . ASN A 1 410 ? 47.777 -6.838 -7.338 1.00 87.91 1039 ASN A C 1
ATOM 3248 O O . ASN A 1 410 ? 46.584 -6.631 -7.341 1.00 81.99 1039 ASN A O 1
ATOM 3253 N N . VAL A 1 411 ? 48.374 -7.585 -6.433 1.00 98.28 1040 VAL A N 1
ATOM 3254 C CA . VAL A 1 411 ? 47.656 -8.317 -5.394 1.00 90.17 1040 VAL A CA 1
ATOM 3255 C C . VAL A 1 411 ? 48.214 -7.912 -4.038 1.00 88.96 1040 VAL A C 1
ATOM 3256 O O . VAL A 1 411 ? 49.434 -7.933 -3.830 1.00 92.21 1040 VAL A O 1
ATOM 3260 N N . THR A 1 412 ? 47.319 -7.551 -3.121 1.00 87.62 1041 THR A N 1
ATOM 3261 C CA . THR A 1 412 ? 47.681 -7.120 -1.781 1.00 91.49 1041 THR A CA 1
ATOM 3262 C C . THR A 1 412 ? 46.778 -7.812 -0.769 1.00 87.82 1041 THR A C 1
ATOM 3263 O O . THR A 1 412 ? 45.567 -7.927 -0.983 1.00 81.68 1041 THR A O 1
ATOM 3267 N N . ARG A 1 413 ? 47.377 -8.290 0.322 1.00 94.12 1042 ARG A N 1
ATOM 3268 C CA . ARG A 1 413 ? 46.597 -8.798 1.442 1.00 101.20 1042 ARG A CA 1
ATOM 3269 C C . ARG A 1 413 ? 45.890 -7.645 2.148 1.00 90.07 1042 ARG A C 1
ATOM 3270 O O . ARG A 1 413 ? 46.294 -6.482 2.054 1.00 90.85 1042 ARG A O 1
ATOM 3278 N N . LEU A 1 414 ? 44.804 -7.977 2.851 1.00 83.47 1043 LEU A N 1
ATOM 3279 C CA . LEU A 1 414 ? 43.990 -6.939 3.473 1.00 87.15 1043 LEU A CA 1
ATOM 3280 C C . LEU A 1 414 ? 44.714 -6.228 4.606 1.00 87.48 1043 LEU A C 1
ATOM 3281 O O . LEU A 1 414 ? 44.262 -5.160 5.033 1.00 89.32 1043 LEU A O 1
ATOM 3286 N N . ASP A 1 415 ? 45.818 -6.784 5.099 1.00 85.25 1044 ASP A N 1
ATOM 3287 C CA . ASP A 1 415 ? 46.637 -6.115 6.100 1.00 90.54 1044 ASP A CA 1
ATOM 3288 C C . ASP A 1 415 ? 47.676 -5.181 5.487 1.00 94.23 1044 ASP A C 1
ATOM 3289 O O . ASP A 1 415 ? 48.425 -4.542 6.233 1.00 99.95 1044 ASP A O 1
ATOM 3294 N N . GLY A 1 416 ? 47.747 -5.100 4.157 1.00 87.52 1045 GLY A N 1
ATOM 3295 C CA . GLY A 1 416 ? 48.655 -4.200 3.481 1.00 84.96 1045 GLY A CA 1
ATOM 3296 C C . GLY A 1 416 ? 49.910 -4.838 2.923 1.00 87.72 1045 GLY A C 1
ATOM 3297 O O . GLY A 1 416 ? 50.595 -4.202 2.113 1.00 94.56 1045 GLY A O 1
ATOM 3298 N N . ARG A 1 417 ? 50.240 -6.062 3.330 1.00 98.30 1046 ARG A N 1
ATOM 3299 C CA . ARG A 1 417 ? 51.425 -6.726 2.800 1.00 97.20 1046 ARG A CA 1
ATOM 3300 C C . ARG A 1 417 ? 51.229 -7.056 1.326 1.00 98.49 1046 ARG A C 1
ATOM 3301 O O . ARG A 1 417 ? 50.190 -7.591 0.930 1.00 94.45 1046 ARG A O 1
ATOM 3309 N N . SER A 1 418 ? 52.226 -6.726 0.512 1.00 102.34 1047 SER A N 1
ATOM 3310 C CA . SER A 1 418 ? 52.123 -6.968 -0.920 1.00 96.23 1047 SER A CA 1
ATOM 3311 C C . SER A 1 418 ? 52.262 -8.452 -1.215 1.00 94.14 1047 SER A C 1
ATOM 3312 O O . SER A 1 418 ? 53.158 -9.116 -0.687 1.00 101.45 1047 SER A O 1
ATOM 3315 N N . VAL A 1 419 ? 51.370 -8.974 -2.051 1.00 99.05 1048 VAL A N 1
ATOM 3316 C CA . VAL A 1 419 ? 51.526 -10.323 -2.585 1.00 94.84 1048 VAL A CA 1
ATOM 3317 C C . VAL A 1 419 ? 52.368 -10.312 -3.847 1.00 95.93 1048 VAL A C 1
ATOM 3318 O O . VAL A 1 419 ? 53.310 -11.096 -3.991 1.00 98.61 1048 VAL A O 1
ATOM 3322 N N . GLY A 1 420 ? 52.041 -9.422 -4.777 1.00 93.58 1049 GLY A N 1
ATOM 3323 C CA . GLY A 1 420 ? 52.774 -9.342 -6.021 1.00 95.42 1049 GLY A CA 1
ATOM 3324 C C . GLY A 1 420 ? 51.884 -9.067 -7.212 1.00 90.70 1049 GLY A C 1
ATOM 3325 O O . GLY A 1 420 ? 50.656 -9.018 -7.087 1.00 89.37 1049 GLY A O 1
ATOM 3326 N N . VAL A 1 421 ? 52.497 -8.893 -8.373 1.00 90.51 1050 VAL A N 1
ATOM 3327 C CA . VAL A 1 421 ? 51.781 -8.563 -9.598 1.00 93.39 1050 VAL A CA 1
ATOM 3328 C C . VAL A 1 421 ? 51.545 -9.841 -10.386 1.00 96.98 1050 VAL A C 1
ATOM 3329 O O . VAL A 1 421 ? 52.442 -10.684 -10.515 1.00 100.46 1050 VAL A O 1
ATOM 3333 N N . VAL A 1 422 ? 50.324 -10.003 -10.886 1.00 91.60 1051 VAL A N 1
ATOM 3334 C CA . VAL A 1 422 ? 49.967 -11.165 -11.687 1.00 102.21 1051 VAL A CA 1
ATOM 3335 C C . VAL A 1 422 ? 49.815 -10.845 -13.168 1.00 104.65 1051 VAL A C 1
ATOM 3336 O O . VAL A 1 422 ? 49.771 -11.782 -13.985 1.00 103.17 1051 VAL A O 1
ATOM 3340 N N . LEU A 1 423 ? 49.722 -9.572 -13.547 1.00 95.74 1052 LEU A N 1
ATOM 3341 C CA . LEU A 1 423 ? 49.709 -9.196 -14.955 1.00 99.21 1052 LEU A CA 1
ATOM 3342 C C . LEU A 1 423 ? 50.587 -7.974 -15.149 1.00 95.90 1052 LEU A C 1
ATOM 3343 O O . LEU A 1 423 ? 50.385 -6.952 -14.491 1.00 92.87 1052 LEU A O 1
ATOM 3348 N N . LYS A 1 424 ? 51.558 -8.089 -16.048 1.00 101.01 1053 LYS A N 1
ATOM 3349 C CA . LYS A 1 424 ? 52.211 -6.926 -16.627 1.00 93.83 1053 LYS A CA 1
ATOM 3350 C C . LYS A 1 424 ? 52.567 -7.268 -18.060 1.00 111.21 1053 LYS A C 1
ATOM 3351 O O . LYS A 1 424 ? 53.147 -8.325 -18.326 1.00 122.40 1053 LYS A O 1
ATOM 3357 N N . GLY A 1 425 ? 52.197 -6.381 -18.975 1.00 111.92 1054 GLY A N 1
ATOM 3358 C CA . GLY A 1 425 ? 52.594 -6.513 -20.358 1.00 103.71 1054 GLY A CA 1
ATOM 3359 C C . GLY A 1 425 ? 52.847 -5.137 -20.933 1.00 120.31 1054 GLY A C 1
ATOM 3360 O O . GLY A 1 425 ? 52.327 -4.129 -20.443 1.00 114.11 1054 GLY A O 1
ATOM 3361 N N . GLU A 1 426 ? 53.673 -5.109 -21.978 1.00 119.41 1055 GLU A N 1
ATOM 3362 C CA . GLU A 1 426 ? 53.999 -3.837 -22.614 1.00 125.50 1055 GLU A CA 1
ATOM 3363 C C . GLU A 1 426 ? 52.745 -3.170 -23.167 1.00 120.79 1055 GLU A C 1
ATOM 3364 O O . GLU A 1 426 ? 52.504 -1.980 -22.933 1.00 118.58 1055 GLU A O 1
ATOM 3370 N N . GLN A 1 427 ? 51.915 -3.934 -23.873 1.00 119.35 1056 GLN A N 1
ATOM 3371 C CA . GLN A 1 427 ? 50.715 -3.395 -24.496 1.00 114.70 1056 GLN A CA 1
ATOM 3372 C C . GLN A 1 427 ? 49.503 -3.387 -23.571 1.00 103.15 1056 GLN A C 1
ATOM 3373 O O . GLN A 1 427 ? 48.473 -2.810 -23.936 1.00 97.90 1056 GLN A O 1
ATOM 3379 N N . ASP A 1 428 ? 49.592 -4.001 -22.395 1.00 102.96 1057 ASP A N 1
ATOM 3380 C CA . ASP A 1 428 ? 48.408 -4.250 -21.584 1.00 94.66 1057 ASP A CA 1
ATOM 3381 C C . ASP A 1 428 ? 47.919 -2.983 -20.901 1.00 88.38 1057 ASP A C 1
ATOM 3382 O O . ASP A 1 428 ? 48.716 -2.154 -20.452 1.00 91.65 1057 ASP A O 1
ATOM 3387 N N . ARG A 1 429 ? 46.595 -2.834 -20.845 1.00 84.28 1058 ARG A N 1
ATOM 3388 C CA . ARG A 1 429 ? 45.938 -1.735 -20.133 1.00 87.58 1058 ARG A CA 1
ATOM 3389 C C . ARG A 1 429 ? 44.761 -2.285 -19.333 1.00 82.75 1058 ARG A C 1
ATOM 3390 O O . ARG A 1 429 ? 43.595 -2.078 -19.691 1.00 79.90 1058 ARG A O 1
ATOM 3398 N N . PRO A 1 430 ? 45.031 -2.992 -18.232 1.00 79.41 1059 PRO A N 1
ATOM 3399 C CA . PRO A 1 430 ? 43.938 -3.578 -17.437 1.00 75.62 1059 PRO A CA 1
ATOM 3400 C C . PRO A 1 430 ? 43.256 -2.507 -16.599 1.00 75.38 1059 PRO A C 1
ATOM 3401 O O . PRO A 1 430 ? 43.912 -1.787 -15.845 1.00 74.20 1059 PRO A O 1
ATOM 3405 N N . ARG A 1 431 ? 41.939 -2.364 -16.769 1.00 72.00 1060 ARG A N 1
ATOM 3406 C CA . ARG A 1 431 ? 41.206 -1.335 -16.036 1.00 72.95 1060 ARG A CA 1
ATOM 3407 C C . ARG A 1 431 ? 40.141 -1.906 -15.108 1.00 76.32 1060 ARG A C 1
ATOM 3408 O O . ARG A 1 431 ? 40.297 -1.830 -13.885 1.00 76.31 1060 ARG A O 1
ATOM 3416 N N . ALA A 1 432 ? 39.103 -2.543 -15.635 1.00 70.15 1061 ALA A N 1
ATOM 3417 C CA . ALA A 1 432 ? 38.058 -3.076 -14.774 1.00 68.20 1061 ALA A CA 1
ATOM 3418 C C . ALA A 1 432 ? 38.425 -4.501 -14.395 1.00 74.24 1061 ALA A C 1
ATOM 3419 O O . ALA A 1 432 ? 39.106 -5.196 -15.147 1.00 78.29 1061 ALA A O 1
ATOM 3421 N N . ILE A 1 433 ? 38.007 -4.926 -13.207 1.00 70.49 1062 ILE A N 1
ATOM 3422 C CA . ILE A 1 433 ? 38.406 -6.242 -12.722 1.00 71.40 1062 ILE A CA 1
ATOM 3423 C C . ILE A 1 433 ? 37.367 -6.754 -11.738 1.00 68.14 1062 ILE A C 1
ATOM 3424 O O . ILE A 1 433 ? 36.827 -6.000 -10.922 1.00 71.73 1062 ILE A O 1
ATOM 3429 N N . VAL A 1 434 ? 37.083 -8.047 -11.839 1.00 70.12 1063 VAL A N 1
ATOM 3430 C CA . VAL A 1 434 ? 36.294 -8.772 -10.851 1.00 72.83 1063 VAL A CA 1
ATOM 3431 C C . VAL A 1 434 ? 36.841 -10.187 -10.795 1.00 76.55 1063 VAL A C 1
ATOM 3432 O O . VAL A 1 434 ? 37.103 -10.798 -11.835 1.00 72.84 1063 VAL A O 1
ATOM 3436 N N . VAL A 1 435 ? 37.041 -10.704 -9.589 1.00 75.67 1064 VAL A N 1
ATOM 3437 C CA . VAL A 1 435 ? 37.657 -12.015 -9.418 1.00 73.09 1064 VAL A CA 1
ATOM 3438 C C . VAL A 1 435 ? 36.578 -13.047 -9.150 1.00 76.83 1064 VAL A C 1
ATOM 3439 O O . VAL A 1 435 ? 35.513 -12.748 -8.601 1.00 75.16 1064 VAL A O 1
ATOM 3443 N N . ASN A 1 436 ? 36.813 -14.282 -9.610 1.00 83.65 1065 ASN A N 1
ATOM 3444 C CA . ASN A 1 436 ? 35.899 -15.416 -9.386 1.00 86.37 1065 ASN A CA 1
ATOM 3445 C C . ASN A 1 436 ? 36.699 -16.520 -8.655 1.00 93.52 1065 ASN A C 1
ATOM 3446 O O . ASN A 1 436 ? 37.035 -17.511 -9.271 1.00 95.59 1065 ASN A O 1
ATOM 3451 N N . PRO A 1 437 ? 37.027 -16.352 -7.357 1.00 93.08 1066 PRO A N 1
ATOM 3452 C CA . PRO A 1 437 ? 37.841 -17.356 -6.656 1.00 97.08 1066 PRO A CA 1
ATOM 3453 C C . PRO A 1 437 ? 37.200 -18.728 -6.628 1.00 97.98 1066 PRO A C 1
ATOM 3454 O O . PRO A 1 437 ? 37.916 -19.732 -6.524 1.00 97.01 1066 PRO A O 1
ATOM 3458 N N . GLU A 1 438 ? 35.867 -18.799 -6.717 1.00 95.87 1067 GLU A N 1
ATOM 3459 C CA . GLU A 1 438 ? 35.181 -20.086 -6.670 1.00 94.46 1067 GLU A CA 1
ATOM 3460 C C . GLU A 1 438 ? 35.627 -20.993 -7.806 1.00 99.98 1067 GLU A C 1
ATOM 3461 O O . GLU A 1 438 ? 35.596 -22.222 -7.672 1.00 100.02 1067 GLU A O 1
ATOM 3467 N N . LYS A 1 439 ? 36.071 -20.406 -8.917 1.00 99.93 1068 LYS A N 1
ATOM 3468 C CA . LYS A 1 439 ? 36.462 -21.161 -10.099 1.00 93.53 1068 LYS A CA 1
ATOM 3469 C C . LYS A 1 439 ? 37.878 -20.844 -10.570 1.00 93.33 1068 LYS A C 1
ATOM 3470 O O . LYS A 1 439 ? 38.278 -21.310 -11.641 1.00 103.91 1068 LYS A O 1
ATOM 3476 N N . GLY A 1 440 ? 38.646 -20.071 -9.805 1.00 101.85 1069 GLY A N 1
ATOM 3477 C CA . GLY A 1 440 ? 40.037 -19.823 -10.141 1.00 101.19 1069 GLY A CA 1
ATOM 3478 C C . GLY A 1 440 ? 40.293 -18.833 -11.258 1.00 99.19 1069 GLY A C 1
ATOM 3479 O O . GLY A 1 440 ? 41.370 -18.866 -11.862 1.00 93.65 1069 GLY A O 1
ATOM 3480 N N . TYR A 1 441 ? 39.353 -17.937 -11.546 1.00 95.58 1070 TYR A N 1
ATOM 3481 C CA . TYR A 1 441 ? 39.496 -17.017 -12.662 1.00 90.73 1070 TYR A CA 1
ATOM 3482 C C . TYR A 1 441 ? 39.255 -15.583 -12.211 1.00 92.74 1070 TYR A C 1
ATOM 3483 O O . TYR A 1 441 ? 38.494 -15.325 -11.275 1.00 88.89 1070 TYR A O 1
ATOM 3492 N N . MET A 1 442 ? 39.925 -14.653 -12.888 1.00 89.12 1071 MET A N 1
ATOM 3493 C CA . MET A 1 442 ? 39.608 -13.237 -12.816 1.00 80.65 1071 MET A CA 1
ATOM 3494 C C . MET A 1 442 ? 39.229 -12.763 -14.206 1.00 81.00 1071 MET A C 1
ATOM 3495 O O . MET A 1 442 ? 39.684 -13.314 -15.211 1.00 82.76 1071 MET A O 1
ATOM 3500 N N . TYR A 1 443 ? 38.377 -11.745 -14.246 1.00 83.21 1072 TYR A N 1
ATOM 3501 C CA . TYR A 1 443 ? 37.863 -11.177 -15.483 1.00 73.74 1072 TYR A CA 1
ATOM 3502 C C . TYR A 1 443 ? 38.189 -9.692 -15.494 1.00 78.79 1072 TYR A C 1
ATOM 3503 O O . TYR A 1 443 ? 37.948 -8.995 -14.501 1.00 78.53 1072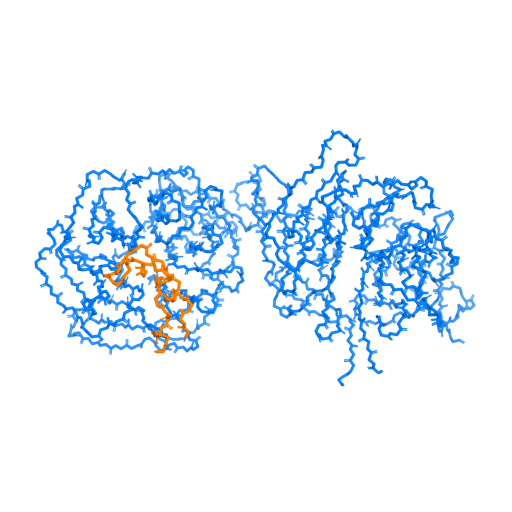 TYR A O 1
ATOM 3512 N N . PHE A 1 444 ? 38.766 -9.213 -16.592 1.00 75.22 1073 PHE A N 1
ATOM 3513 C CA . PHE A 1 444 ? 39.210 -7.830 -16.612 1.00 69.44 1073 PHE A CA 1
ATOM 3514 C C . PHE A 1 444 ? 39.076 -7.248 -18.010 1.00 74.57 1073 PHE A C 1
ATOM 3515 O O . PHE A 1 444 ? 39.167 -7.963 -19.007 1.00 78.82 1073 PHE A O 1
ATOM 3523 N N . THR A 1 445 ? 38.859 -5.937 -18.073 1.00 76.72 1074 THR A N 1
ATOM 3524 C CA . THR A 1 445 ? 38.851 -5.226 -19.342 1.00 74.35 1074 THR A CA 1
ATOM 3525 C C . THR A 1 445 ? 40.259 -4.747 -19.655 1.00 75.02 1074 THR A C 1
ATOM 3526 O O . THR A 1 445 ? 40.967 -4.246 -18.779 1.00 70.35 1074 THR A O 1
ATOM 3530 N N . ASN A 1 446 ? 40.672 -4.933 -20.901 1.00 79.30 1075 ASN A N 1
ATOM 3531 C CA . ASN A 1 446 ? 42.001 -4.533 -21.353 1.00 75.95 1075 ASN A CA 1
ATOM 3532 C C . ASN A 1 446 ? 41.793 -3.439 -22.387 1.00 79.45 1075 ASN A C 1
ATOM 3533 O O . ASN A 1 446 ? 41.553 -3.724 -23.563 1.00 89.73 1075 ASN A O 1
ATOM 3538 N N . LEU A 1 447 ? 41.874 -2.184 -21.952 1.00 81.51 1076 LEU A N 1
ATOM 3539 C CA . LEU A 1 447 ? 41.610 -1.053 -22.837 1.00 83.59 1076 LEU A CA 1
ATOM 3540 C C . LEU A 1 447 ? 42.865 -0.717 -23.646 1.00 83.31 1076 LEU A C 1
ATOM 3541 O O . LEU A 1 447 ? 43.409 0.386 -23.600 1.00 76.43 1076 LEU A O 1
ATOM 3546 N N . GLN A 1 448 ? 43.328 -1.720 -24.389 1.00 81.95 1077 GLN A N 1
ATOM 3547 C CA . GLN A 1 448 ? 44.469 -1.535 -25.270 1.00 91.39 1077 GLN A CA 1
ATOM 3548 C C . GLN A 1 448 ? 44.124 -0.517 -26.347 1.00 91.72 1077 GLN A C 1
ATOM 3549 O O . GLN A 1 448 ? 42.960 -0.343 -26.719 1.00 91.04 1077 GLN A O 1
ATOM 3555 N N . GLU A 1 449 ? 45.146 0.179 -26.831 1.00 88.42 1078 GLU A N 1
ATOM 3556 C CA . GLU A 1 449 ? 44.924 1.205 -27.838 1.00 101.55 1078 GLU A CA 1
ATOM 3557 C C . GLU A 1 449 ? 44.328 0.589 -29.095 1.00 104.29 1078 GLU A C 1
ATOM 3558 O O . GLU A 1 449 ? 44.924 -0.312 -29.694 1.00 105.41 1078 GLU A O 1
ATOM 3564 N N . ARG A 1 450 ? 43.144 1.070 -29.478 1.00 100.08 1079 ARG A N 1
ATOM 3565 C CA . ARG A 1 450 ? 42.408 0.737 -30.692 1.00 102.04 1079 ARG A CA 1
ATOM 3566 C C . ARG A 1 450 ? 41.736 -0.640 -30.606 1.00 110.59 1079 ARG A C 1
ATOM 3567 O O . ARG A 1 450 ? 40.932 -0.970 -31.481 1.00 115.98 1079 ARG A O 1
ATOM 3575 N N . SER A 1 451 ? 41.997 -1.439 -29.570 1.00 104.26 1080 SER A N 1
ATOM 3576 C CA . SER A 1 451 ? 41.439 -2.789 -29.462 1.00 93.53 1080 SER A CA 1
ATOM 3577 C C . SER A 1 451 ? 41.059 -3.068 -28.020 1.00 88.86 1080 SER A C 1
ATOM 3578 O O . SER A 1 451 ? 41.779 -3.761 -27.290 1.00 93.04 1080 SER A O 1
ATOM 3581 N N . PRO A 1 452 ? 39.925 -2.540 -27.566 1.00 92.07 1081 PRO A N 1
ATOM 3582 C CA . PRO A 1 452 ? 39.476 -2.839 -26.200 1.00 90.38 1081 PRO A CA 1
ATOM 3583 C C . PRO A 1 452 ? 38.988 -4.276 -26.107 1.00 87.37 1081 PRO A C 1
ATOM 3584 O O . PRO A 1 452 ? 38.180 -4.730 -26.921 1.00 92.58 1081 PRO A O 1
ATOM 3588 N N . LYS A 1 453 ? 39.492 -4.995 -25.112 1.00 87.83 1082 LYS A N 1
ATOM 3589 C CA . LYS A 1 453 ? 39.214 -6.413 -24.981 1.00 85.87 1082 LYS A CA 1
ATOM 3590 C C . LYS A 1 453 ? 38.674 -6.724 -23.596 1.00 84.44 1082 LYS A C 1
ATOM 3591 O O . LYS A 1 453 ? 39.010 -6.063 -22.609 1.00 85.00 1082 LYS A O 1
ATOM 3597 N N . ILE A 1 454 ? 37.819 -7.736 -23.544 1.00 86.09 1083 ILE A N 1
ATOM 3598 C CA . ILE A 1 454 ? 37.413 -8.369 -22.299 1.00 80.71 1083 ILE A CA 1
ATOM 3599 C C . ILE A 1 454 ? 38.155 -9.691 -22.207 1.00 87.10 1083 ILE A C 1
ATOM 3600 O O . ILE A 1 454 ? 38.113 -10.500 -23.145 1.00 87.19 1083 ILE A O 1
ATOM 3605 N N . GLU A 1 455 ? 38.846 -9.908 -21.091 1.00 73.91 1084 GLU A N 1
ATOM 3606 C CA . GLU A 1 455 ? 39.766 -11.028 -20.973 1.00 85.48 1084 GLU A CA 1
ATOM 3607 C C . GLU A 1 455 ? 39.534 -11.789 -19.676 1.00 83.07 1084 GLU A C 1
ATOM 3608 O O . GLU A 1 455 ? 38.987 -11.267 -18.700 1.00 81.05 1084 GLU A O 1
ATOM 3614 N N . ARG A 1 456 ? 39.978 -13.035 -19.682 1.00 85.60 1085 ARG A N 1
ATOM 3615 C CA . ARG A 1 456 ? 39.984 -13.875 -18.501 1.00 85.22 1085 ARG A CA 1
ATOM 3616 C C . ARG A 1 456 ? 41.380 -14.450 -18.334 1.00 84.11 1085 ARG A C 1
ATOM 3617 O O . ARG A 1 456 ? 42.088 -14.689 -19.314 1.00 94.48 1085 ARG A O 1
ATOM 3625 N N . ALA A 1 457 ? 41.783 -14.641 -17.082 1.00 78.64 1086 ALA A N 1
ATOM 3626 C CA . ALA A 1 457 ? 43.008 -15.364 -16.786 1.00 86.90 1086 ALA A CA 1
ATOM 3627 C C . ALA A 1 457 ? 42.817 -16.102 -15.472 1.00 91.26 1086 ALA A C 1
ATOM 3628 O O . ALA A 1 457 ? 41.858 -15.861 -14.735 1.00 98.07 1086 ALA A O 1
ATOM 3630 N N . ALA A 1 458 ? 43.730 -17.024 -15.192 1.00 93.97 1087 ALA A N 1
ATOM 3631 C CA . ALA A 1 458 ? 43.765 -17.632 -13.872 1.00 102.49 1087 ALA A CA 1
ATOM 3632 C C . ALA A 1 458 ? 44.178 -16.590 -12.831 1.00 97.46 1087 ALA A C 1
ATOM 3633 O O . ALA A 1 458 ? 44.837 -15.591 -13.140 1.00 84.30 1087 ALA A O 1
ATOM 3635 N N . LEU A 1 459 ? 43.779 -16.830 -11.578 1.00 93.48 1088 LEU A N 1
ATOM 3636 C CA . LEU A 1 459 ? 44.090 -15.892 -10.501 1.00 95.78 1088 LEU A CA 1
ATOM 3637 C C . LEU A 1 459 ? 45.591 -15.719 -10.278 1.00 99.67 1088 LEU A C 1
ATOM 3638 O O . LEU A 1 459 ? 45.985 -14.878 -9.461 1.00 90.70 1088 LEU A O 1
ATOM 3643 N N . ASP A 1 460 ? 46.431 -16.487 -10.975 1.00 95.33 1089 ASP A N 1
ATOM 3644 C CA . ASP A 1 460 ? 47.876 -16.304 -10.950 1.00 92.06 1089 ASP A CA 1
ATOM 3645 C C . ASP A 1 460 ? 48.404 -15.691 -12.242 1.00 96.83 1089 ASP A C 1
ATOM 3646 O O . ASP A 1 460 ? 49.621 -15.669 -12.454 1.00 104.13 1089 ASP A O 1
ATOM 3651 N N . GLY A 1 461 ? 47.520 -15.204 -13.113 1.00 93.71 1090 GLY A N 1
ATOM 3652 C CA . GLY A 1 461 ? 47.919 -14.546 -14.339 1.00 99.88 1090 GLY A CA 1
ATOM 3653 C C . GLY A 1 461 ? 48.095 -15.453 -15.539 1.00 107.38 1090 GLY A C 1
ATOM 3654 O O . GLY A 1 461 ? 48.252 -14.948 -16.659 1.00 109.74 1090 GLY A O 1
ATOM 3655 N N . THR A 1 462 ? 48.066 -16.768 -15.348 1.00 98.80 1091 THR A N 1
ATOM 3656 C CA . THR A 1 462 ? 48.218 -17.707 -16.443 1.00 94.98 1091 THR A CA 1
ATOM 3657 C C . THR A 1 462 ? 46.855 -18.043 -17.043 1.00 101.67 1091 THR A C 1
ATOM 3658 O O . THR A 1 462 ? 45.812 -17.570 -16.583 1.00 93.57 1091 THR A O 1
ATOM 3662 N N . GLU A 1 463 ? 46.869 -18.889 -18.080 1.00 107.26 1092 GLU A N 1
ATOM 3663 C CA . GLU A 1 463 ? 45.674 -19.244 -18.850 1.00 95.49 1092 GLU A CA 1
ATOM 3664 C C . GLU A 1 463 ? 44.952 -17.987 -19.331 1.00 100.58 1092 GLU A C 1
ATOM 3665 O O . GLU A 1 463 ? 43.734 -17.836 -19.198 1.00 96.63 1092 GLU A O 1
ATOM 3671 N N . ARG A 1 464 ? 45.734 -17.064 -19.879 1.00 94.44 1093 ARG A N 1
ATOM 3672 C CA . ARG A 1 464 ? 45.187 -15.815 -20.377 1.00 91.35 1093 ARG A CA 1
ATOM 3673 C C . ARG A 1 464 ? 44.467 -16.062 -21.694 1.00 93.61 1093 ARG A C 1
ATOM 3674 O O . ARG A 1 464 ? 44.986 -16.753 -22.578 1.00 103.32 1093 ARG A O 1
ATOM 3682 N N . GLU A 1 465 ? 43.264 -15.510 -21.817 1.00 88.12 1094 GLU A N 1
ATOM 3683 C CA . GLU A 1 465 ? 42.508 -15.610 -23.054 1.00 93.24 1094 GLU A CA 1
ATOM 3684 C C . GLU A 1 465 ? 41.679 -14.350 -23.232 1.00 94.10 1094 GLU A C 1
ATOM 3685 O O . GLU A 1 465 ? 41.235 -13.733 -22.259 1.00 94.80 1094 GLU A O 1
ATOM 3691 N N . VAL A 1 466 ? 41.486 -13.968 -24.488 1.00 94.61 1095 VAL A N 1
ATOM 3692 C CA . VAL A 1 466 ? 40.611 -12.858 -24.834 1.00 89.74 1095 VAL A CA 1
ATOM 3693 C C . VAL A 1 466 ? 39.200 -13.411 -24.967 1.00 84.57 1095 VAL A C 1
ATOM 3694 O O . VAL A 1 466 ? 38.960 -14.332 -25.750 1.00 87.19 1095 VAL A O 1
ATOM 3698 N N . LEU A 1 467 ? 38.268 -12.870 -24.188 1.00 93.19 1096 LEU A N 1
ATOM 3699 C CA . LEU A 1 467 ? 36.885 -13.320 -24.294 1.00 86.10 1096 LEU A CA 1
ATOM 3700 C C . LEU A 1 467 ? 36.155 -12.603 -25.425 1.00 86.65 1096 LEU A C 1
ATOM 3701 O O . LEU A 1 467 ? 35.536 -13.245 -26.278 1.00 85.20 1096 LEU A O 1
ATOM 3706 N N . PHE A 1 468 ? 36.200 -11.272 -25.438 1.00 91.30 1097 PHE A N 1
ATOM 3707 C CA . PHE A 1 468 ? 35.530 -10.494 -26.467 1.00 86.37 1097 PHE A CA 1
ATOM 3708 C C . PHE A 1 468 ? 36.428 -9.352 -26.918 1.00 87.17 1097 PHE A C 1
ATOM 3709 O O . PHE A 1 468 ? 37.063 -8.686 -26.096 1.00 85.93 1097 PHE A O 1
ATOM 3717 N N . PHE A 1 469 ? 36.482 -9.136 -28.230 1.00 86.57 1098 PHE A N 1
ATOM 3718 C CA . PHE A 1 469 ? 37.306 -8.069 -28.784 1.00 87.76 1098 PHE A CA 1
ATOM 3719 C C . PHE A 1 469 ? 36.483 -7.171 -29.694 1.00 87.88 1098 PHE A C 1
ATOM 3720 O O . PHE A 1 469 ? 36.789 -5.982 -29.845 1.00 102.50 1098 PHE A O 1
ATOM 3728 N N . SER A 1 470 ? 35.420 -7.710 -30.276 1.00 87.76 1099 SER A N 1
ATOM 3729 C CA . SER A 1 470 ? 34.570 -6.923 -31.152 1.00 91.11 1099 SER A CA 1
ATOM 3730 C C . SER A 1 470 ? 33.399 -6.337 -30.370 1.00 87.77 1099 SER A C 1
ATOM 3731 O O . SER A 1 470 ? 33.102 -6.740 -29.242 1.00 89.26 1099 SER A O 1
ATOM 3734 N N . GLY A 1 471 ? 32.733 -5.366 -30.990 1.00 84.30 1100 GLY A N 1
ATOM 3735 C CA . GLY A 1 471 ? 31.561 -4.755 -30.395 1.00 82.25 1100 GLY A CA 1
ATOM 3736 C C . GLY A 1 471 ? 31.831 -3.960 -29.143 1.00 86.47 1100 GLY A C 1
ATOM 3737 O O . GLY A 1 471 ? 30.913 -3.748 -28.350 1.00 87.73 1100 GLY A O 1
ATOM 3738 N N . LEU A 1 472 ? 33.067 -3.516 -28.936 1.00 85.85 1101 LEU A N 1
ATOM 3739 C CA . LEU A 1 472 ? 33.459 -2.815 -27.723 1.00 82.78 1101 LEU A CA 1
ATOM 3740 C C . LEU A 1 472 ? 34.077 -1.470 -28.071 1.00 88.29 1101 LEU A C 1
ATOM 3741 O O . LEU A 1 472 ? 34.863 -1.363 -29.016 1.00 107.74 1101 LEU A O 1
ATOM 3746 N N . SER A 1 473 ? 33.715 -0.442 -27.310 1.00 87.52 1102 SER A N 1
ATOM 3747 C CA . SER A 1 473 ? 34.416 0.833 -27.379 1.00 86.86 1102 SER A CA 1
ATOM 3748 C C . SER A 1 473 ? 35.104 1.167 -26.063 1.00 85.46 1102 SER A C 1
ATOM 3749 O O . SER A 1 473 ? 36.326 1.343 -26.035 1.00 85.62 1102 SER A O 1
ATOM 3752 N N . LYS A 1 474 ? 34.364 1.235 -24.964 1.00 74.99 1103 LYS A N 1
ATOM 3753 C CA . LYS A 1 474 ? 34.930 1.561 -23.656 1.00 86.92 1103 LYS A CA 1
ATOM 3754 C C . LYS A 1 474 ? 34.292 0.663 -22.600 1.00 85.39 1103 LYS A C 1
ATOM 3755 O O . LYS A 1 474 ? 33.445 1.101 -21.811 1.00 81.04 1103 LYS A O 1
ATOM 3761 N N . PRO A 1 475 ? 34.668 -0.626 -22.569 1.00 83.51 1104 PRO A N 1
ATOM 3762 C CA . PRO A 1 475 ? 34.188 -1.494 -21.485 1.00 83.00 1104 PRO A CA 1
ATOM 3763 C C . PRO A 1 475 ? 34.765 -1.041 -20.157 1.00 78.87 1104 PRO A C 1
ATOM 3764 O O . PRO A 1 475 ? 35.960 -1.196 -19.888 1.00 78.18 1104 PRO A O 1
ATOM 3768 N N . ILE A 1 476 ? 33.904 -0.485 -19.313 1.00 71.88 1105 ILE A N 1
ATOM 3769 C CA . ILE A 1 476 ? 34.334 0.345 -18.200 1.00 79.04 1105 ILE A CA 1
ATOM 3770 C C . ILE A 1 476 ? 33.926 -0.220 -16.847 1.00 73.85 1105 ILE A C 1
ATOM 3771 O O . ILE A 1 476 ? 34.279 0.360 -15.817 1.00 73.18 1105 ILE A O 1
ATOM 3776 N N . ALA A 1 477 ? 33.224 -1.353 -16.813 1.00 70.14 1106 ALA A N 1
ATOM 3777 C CA . ALA A 1 477 ? 32.704 -1.885 -15.562 1.00 60.64 1106 ALA A CA 1
ATOM 3778 C C . ALA A 1 477 ? 32.340 -3.355 -15.734 1.00 70.34 1106 ALA A C 1
ATOM 3779 O O . ALA A 1 477 ? 31.788 -3.746 -16.765 1.00 72.54 1106 ALA A O 1
ATOM 3781 N N . LEU A 1 478 ? 32.623 -4.159 -14.708 1.00 69.21 1107 LEU A N 1
ATOM 3782 C CA . LEU A 1 478 ? 32.299 -5.579 -14.726 1.00 70.15 1107 LEU A CA 1
ATOM 3783 C C . LEU A 1 478 ? 31.532 -5.977 -13.470 1.00 74.90 1107 LEU A C 1
ATOM 3784 O O . LEU A 1 478 ? 31.607 -5.324 -12.425 1.00 83.83 1107 LEU A O 1
ATOM 3789 N N . ALA A 1 479 ? 30.782 -7.070 -13.601 1.00 69.95 1108 ALA A N 1
ATOM 3790 C CA . ALA A 1 479 ? 30.150 -7.752 -12.481 1.00 67.16 1108 ALA A CA 1
ATOM 3791 C C . ALA A 1 479 ? 29.966 -9.212 -12.877 1.00 77.20 1108 ALA A C 1
ATOM 3792 O O . ALA A 1 479 ? 29.965 -9.550 -14.064 1.00 78.23 1108 ALA A O 1
ATOM 3794 N N . LEU A 1 480 ? 29.821 -10.088 -11.882 1.00 75.11 1109 LEU A N 1
ATOM 3795 C CA . LEU A 1 480 ? 29.588 -11.489 -12.202 1.00 81.42 1109 LEU A CA 1
ATOM 3796 C C . LEU A 1 480 ? 28.713 -12.133 -11.140 1.00 75.05 1109 LEU A C 1
ATOM 3797 O O . LEU A 1 480 ? 28.596 -11.641 -10.017 1.00 83.18 1109 LEU A O 1
ATOM 3802 N N . ASP A 1 481 ? 28.087 -13.242 -11.524 1.00 76.80 1110 ASP A N 1
ATOM 3803 C CA . ASP A 1 481 ? 27.288 -14.059 -10.618 1.00 84.72 1110 ASP A CA 1
ATOM 3804 C C . ASP A 1 481 ? 27.705 -15.509 -10.825 1.00 88.82 1110 ASP A C 1
ATOM 3805 O O . ASP A 1 481 ? 27.345 -16.127 -11.833 1.00 88.81 1110 ASP A O 1
ATOM 3810 N N . SER A 1 482 ? 28.466 -16.048 -9.872 1.00 95.50 1111 SER A N 1
ATOM 3811 C CA . SER A 1 482 ? 28.913 -17.432 -9.976 1.00 93.46 1111 SER A CA 1
ATOM 3812 C C . SER A 1 482 ? 27.748 -18.413 -9.890 1.00 93.33 1111 SER A C 1
ATOM 3813 O O . SER A 1 482 ? 27.811 -19.494 -10.488 1.00 100.35 1111 SER A O 1
ATOM 3816 N N . ARG A 1 483 ? 26.687 -18.066 -9.155 1.00 91.15 1112 ARG A N 1
ATOM 3817 C CA . ARG A 1 483 ? 25.548 -18.973 -9.031 1.00 96.15 1112 ARG A CA 1
ATOM 3818 C C . ARG A 1 483 ? 24.858 -19.175 -10.373 1.00 100.69 1112 ARG A C 1
ATOM 3819 O O . ARG A 1 483 ? 24.656 -20.311 -10.816 1.00 108.52 1112 ARG A O 1
ATOM 3827 N N . LEU A 1 484 ? 24.497 -18.081 -11.043 1.00 100.38 1113 LEU A N 1
ATOM 3828 C CA . LEU A 1 484 ? 23.871 -18.169 -12.355 1.00 100.05 1113 LEU A CA 1
ATOM 3829 C C . LEU A 1 484 ? 24.862 -18.455 -13.474 1.00 96.85 1113 LEU A C 1
ATOM 3830 O O . LEU A 1 484 ? 24.431 -18.795 -14.580 1.00 114.57 1113 LEU A O 1
ATOM 3835 N N . GLY A 1 485 ? 26.161 -18.337 -13.221 1.00 94.00 1114 GLY A N 1
ATOM 3836 C CA . GLY A 1 485 ? 27.137 -18.508 -14.280 1.00 81.08 1114 GLY A CA 1
ATOM 3837 C C . GLY A 1 485 ? 27.113 -17.437 -15.354 1.00 96.12 1114 GLY A C 1
ATOM 3838 O O . GLY A 1 485 ? 27.233 -17.757 -16.544 1.00 93.13 1114 GLY A O 1
ATOM 3839 N N . LYS A 1 486 ? 27.028 -16.165 -14.963 1.00 90.94 1115 LYS A N 1
ATOM 3840 C CA . LYS A 1 486 ? 26.989 -15.067 -15.917 1.00 81.63 1115 LYS A CA 1
ATOM 3841 C C . LYS A 1 486 ? 28.056 -14.029 -15.598 1.00 81.40 1115 LYS A C 1
ATOM 3842 O O . LYS A 1 486 ? 28.459 -13.853 -14.446 1.00 79.37 1115 LYS A O 1
ATOM 3848 N N . LEU A 1 487 ? 28.514 -13.349 -16.647 1.00 79.57 1116 LEU A N 1
ATOM 3849 C CA . LEU A 1 487 ? 29.415 -12.209 -16.556 1.00 73.40 1116 LEU A CA 1
ATOM 3850 C C . LEU A 1 487 ? 28.745 -11.007 -17.206 1.00 76.24 1116 LEU A C 1
ATOM 3851 O O . LEU A 1 487 ? 28.060 -11.146 -18.224 1.00 79.89 1116 LEU A O 1
ATOM 3856 N N . PHE A 1 488 ? 28.946 -9.829 -16.616 1.00 73.89 1117 PHE A N 1
ATOM 3857 C CA . PHE A 1 488 ? 28.278 -8.609 -17.046 1.00 73.28 1117 PHE A CA 1
ATOM 3858 C C . PHE A 1 488 ? 29.292 -7.497 -17.258 1.00 75.47 1117 PHE A C 1
ATOM 3859 O O . PHE A 1 488 ? 30.289 -7.392 -16.535 1.00 69.64 1117 PHE A O 1
ATOM 3867 N N . TRP A 1 489 ? 29.014 -6.652 -18.244 1.00 70.86 1118 TRP A N 1
ATOM 3868 C CA . TRP A 1 489 ? 29.823 -5.464 -18.433 1.00 71.76 1118 TRP A CA 1
ATOM 3869 C C . TRP A 1 489 ? 28.961 -4.343 -18.989 1.00 74.11 1118 TRP A C 1
ATOM 3870 O O . TRP A 1 489 ? 27.906 -4.573 -19.588 1.00 68.98 1118 TRP A O 1
ATOM 3881 N N . ALA A 1 490 ? 29.417 -3.119 -18.745 1.00 76.98 1119 ALA A N 1
ATOM 3882 C CA . ALA A 1 490 ? 28.823 -1.916 -19.298 1.00 73.46 1119 ALA A CA 1
ATOM 3883 C C . ALA A 1 490 ? 29.847 -1.236 -20.195 1.00 76.98 1119 ALA A C 1
ATOM 3884 O O . ALA A 1 490 ? 31.026 -1.133 -19.839 1.00 79.87 1119 ALA A O 1
ATOM 3886 N N . ASP A 1 491 ? 29.399 -0.791 -21.362 1.00 68.67 1120 ASP A N 1
ATOM 3887 C CA . ASP A 1 491 ? 30.209 0.020 -22.257 1.00 76.11 1120 ASP A CA 1
ATOM 3888 C C . ASP A 1 491 ? 29.685 1.450 -22.200 1.00 80.42 1120 ASP A C 1
ATOM 3889 O O . ASP A 1 491 ? 28.522 1.705 -22.540 1.00 72.78 1120 ASP A O 1
ATOM 3894 N N . SER A 1 492 ? 30.535 2.378 -21.761 1.00 77.71 1121 SER A N 1
ATOM 3895 C CA . SER A 1 492 ? 30.092 3.753 -21.578 1.00 75.79 1121 SER A CA 1
ATOM 3896 C C . SER A 1 492 ? 30.045 4.543 -22.877 1.00 82.30 1121 SER A C 1
ATOM 3897 O O . SER A 1 492 ? 29.410 5.603 -22.912 1.00 93.87 1121 SER A O 1
ATOM 3900 N N . ASP A 1 493 ? 30.698 4.071 -23.940 1.00 84.62 1122 ASP A N 1
ATOM 3901 C CA . ASP A 1 493 ? 30.569 4.729 -25.237 1.00 85.00 1122 ASP A CA 1
ATOM 3902 C C . ASP A 1 493 ? 29.371 4.204 -26.009 1.00 80.61 1122 ASP A C 1
ATOM 3903 O O . ASP A 1 493 ? 28.524 4.985 -26.450 1.00 90.86 1122 ASP A O 1
ATOM 3908 N N . LEU A 1 494 ? 29.297 2.881 -26.178 1.00 83.08 1123 LEU A N 1
ATOM 3909 C CA . LEU A 1 494 ? 28.192 2.248 -26.884 1.00 78.88 1123 LEU A CA 1
ATOM 3910 C C . LEU A 1 494 ? 26.894 2.308 -26.095 1.00 77.06 1123 LEU A C 1
ATOM 3911 O O . LEU A 1 494 ? 25.842 1.934 -26.631 1.00 70.06 1123 LEU A O 1
ATOM 3916 N N . ARG A 1 495 ? 26.952 2.773 -24.846 1.00 77.77 1124 ARG A N 1
ATOM 3917 C CA . ARG A 1 495 ? 25.766 3.107 -24.064 1.00 79.81 1124 ARG A CA 1
ATOM 3918 C C . ARG A 1 495 ? 24.871 1.887 -23.864 1.00 77.45 1124 ARG A C 1
ATOM 3919 O O . ARG A 1 495 ? 23.668 1.924 -24.136 1.00 87.28 1124 ARG A O 1
ATOM 3927 N N . ARG A 1 496 ? 25.465 0.791 -23.389 1.00 69.49 1125 ARG A N 1
ATOM 3928 C CA . ARG A 1 496 ? 24.701 -0.444 -23.261 1.00 76.45 1125 ARG A CA 1
ATOM 3929 C C . ARG A 1 496 ? 25.334 -1.370 -22.232 1.00 73.71 1125 ARG A C 1
ATOM 3930 O O . ARG A 1 496 ? 26.503 -1.230 -21.857 1.00 66.68 1125 ARG A O 1
ATOM 3938 N N . ILE A 1 497 ? 24.529 -2.337 -21.799 1.00 69.19 1126 ILE A N 1
ATOM 3939 C CA . ILE A 1 497 ? 24.927 -3.366 -20.849 1.00 66.08 1126 ILE A CA 1
ATOM 3940 C C . ILE A 1 497 ? 24.762 -4.724 -21.516 1.00 77.80 1126 ILE A C 1
ATOM 3941 O O . ILE A 1 497 ? 23.700 -5.025 -22.080 1.00 68.88 1126 ILE A O 1
ATOM 3946 N N . GLU A 1 498 ? 25.807 -5.538 -21.453 1.00 74.34 1127 GLU A N 1
ATOM 3947 C CA . GLU A 1 498 ? 25.808 -6.855 -22.064 1.00 79.36 1127 GLU A CA 1
ATOM 3948 C C . GLU A 1 498 ? 26.122 -7.921 -21.021 1.00 79.99 1127 GLU A C 1
ATOM 3949 O O . GLU A 1 498 ? 26.583 -7.634 -19.914 1.00 86.18 1127 GLU A O 1
ATOM 3955 N N . SER A 1 499 ? 25.871 -9.170 -21.403 1.00 88.61 1128 SER A N 1
ATOM 3956 C CA . SER A 1 499 ? 26.049 -10.312 -20.525 1.00 78.73 1128 SER A CA 1
ATOM 3957 C C . SER A 1 499 ? 26.536 -11.501 -21.338 1.00 91.13 1128 SER A C 1
ATOM 3958 O O . SER A 1 499 ? 26.319 -11.583 -22.551 1.00 92.15 1128 SER A O 1
ATOM 3961 N N . SER A 1 500 ? 27.201 -12.426 -20.653 1.00 89.91 1129 SER A N 1
ATOM 3962 C CA . SER A 1 500 ? 27.649 -13.665 -21.272 1.00 89.72 1129 SER A CA 1
ATOM 3963 C C . SER A 1 500 ? 28.012 -14.647 -20.170 1.00 84.88 1129 SER A C 1
ATOM 3964 O O . SER A 1 500 ? 28.320 -14.247 -19.046 1.00 90.76 1129 SER A O 1
ATOM 3967 N N . ASP A 1 501 ? 27.970 -15.933 -20.501 1.00 84.37 1130 ASP A N 1
ATOM 3968 C CA . ASP A 1 501 ? 28.450 -16.948 -19.576 1.00 90.31 1130 ASP A CA 1
ATOM 3969 C C . ASP A 1 501 ? 29.921 -16.714 -19.262 1.00 89.69 1130 ASP A C 1
ATOM 3970 O O . ASP A 1 501 ? 30.657 -16.125 -20.059 1.00 92.43 1130 ASP A O 1
ATOM 3975 N N . LEU A 1 502 ? 30.357 -17.206 -18.094 1.00 86.96 1131 LEU A N 1
ATOM 3976 C CA . LEU A 1 502 ? 31.760 -17.051 -17.717 1.00 85.59 1131 LEU A CA 1
ATOM 3977 C C . LEU A 1 502 ? 32.699 -17.667 -18.737 1.00 94.54 1131 LEU A C 1
ATOM 3978 O O . LEU A 1 502 ? 33.871 -17.282 -18.785 1.00 98.82 1131 LEU A O 1
ATOM 3983 N N . SER A 1 503 ? 32.217 -18.620 -19.541 1.00 94.07 1132 SER A N 1
ATOM 3984 C CA . SER A 1 503 ? 33.026 -19.253 -20.572 1.00 95.24 1132 SER A CA 1
ATOM 3985 C C . SER A 1 503 ? 33.204 -18.378 -21.804 1.00 100.60 1132 SER A C 1
ATOM 3986 O O . SER A 1 503 ? 34.017 -18.715 -22.673 1.00 110.20 1132 SER A O 1
ATOM 3989 N N . GLY A 1 504 ? 32.463 -17.278 -21.903 1.00 97.54 1133 GLY A N 1
ATOM 3990 C CA . GLY A 1 504 ? 32.474 -16.447 -23.088 1.00 96.14 1133 GLY A CA 1
ATOM 3991 C C . GLY A 1 504 ? 31.446 -16.811 -24.136 1.00 97.85 1133 GLY A C 1
ATOM 3992 O O . GLY A 1 504 ? 31.537 -16.318 -25.268 1.00 94.44 1133 GLY A O 1
ATOM 3993 N N . ALA A 1 505 ? 30.485 -17.668 -23.802 1.00 99.25 1134 ALA A N 1
ATOM 3994 C CA . ALA A 1 505 ? 29.404 -18.062 -24.693 1.00 93.14 1134 ALA A CA 1
ATOM 3995 C C . ALA A 1 505 ? 28.136 -17.284 -24.360 1.00 92.08 1134 ALA A C 1
ATOM 3996 O O . ALA A 1 505 ? 28.021 -16.660 -23.301 1.00 88.12 1134 ALA A O 1
ATOM 3998 N N . ASN A 1 506 ? 27.188 -17.319 -25.294 1.00 93.92 1135 ASN A N 1
ATOM 3999 C CA . ASN A 1 506 ? 25.872 -16.695 -25.149 1.00 93.21 1135 ASN A CA 1
ATOM 4000 C C . ASN A 1 506 ? 25.981 -15.231 -24.722 1.00 89.09 1135 ASN A C 1
ATOM 4001 O O . ASN A 1 506 ? 25.509 -14.818 -23.661 1.00 92.24 1135 ASN A O 1
ATOM 4006 N N . ARG A 1 507 ? 26.620 -14.440 -25.575 1.00 95.25 1136 ARG A N 1
ATOM 4007 C CA . ARG A 1 507 ? 26.685 -13.000 -25.364 1.00 86.23 1136 ARG A CA 1
ATOM 4008 C C . ARG A 1 507 ? 25.413 -12.360 -25.905 1.00 88.07 1136 ARG A C 1
ATOM 4009 O O . ARG A 1 507 ? 25.077 -12.533 -27.084 1.00 89.43 1136 ARG A O 1
ATOM 4017 N N . ILE A 1 508 ? 24.688 -11.643 -25.043 1.00 83.77 1137 ILE A N 1
ATOM 4018 C CA . ILE A 1 508 ? 23.512 -10.906 -25.481 1.00 89.74 1137 ILE A CA 1
ATOM 4019 C C . ILE A 1 508 ? 23.574 -9.499 -24.903 1.00 87.35 1137 ILE A C 1
ATOM 4020 O O . ILE A 1 508 ? 24.244 -9.238 -23.902 1.00 84.24 1137 ILE A O 1
ATOM 4025 N N . VAL A 1 509 ? 22.888 -8.580 -25.575 1.00 92.81 1138 VAL A N 1
ATOM 4026 C CA . VAL A 1 509 ? 22.749 -7.209 -25.101 1.00 81.68 1138 VAL A CA 1
ATOM 4027 C C . VAL A 1 509 ? 21.455 -7.133 -24.304 1.00 88.45 1138 VAL A C 1
ATOM 4028 O O . VAL A 1 509 ? 20.367 -7.354 -24.850 1.00 83.68 1138 VAL A O 1
ATOM 4032 N N . LEU A 1 510 ? 21.572 -6.843 -23.004 1.00 82.88 1139 LEU A N 1
ATOM 4033 C CA . LEU A 1 510 ? 20.392 -6.812 -22.149 1.00 83.08 1139 LEU A CA 1
ATOM 4034 C C . LEU A 1 510 ? 19.637 -5.501 -22.292 1.00 77.40 1139 LEU A C 1
ATOM 4035 O O . LEU A 1 510 ? 18.423 -5.496 -22.524 1.00 87.70 1139 LEU A O 1
ATOM 4040 N N . GLU A 1 511 ? 20.333 -4.382 -22.151 1.00 76.82 1140 GLU A N 1
ATOM 4041 C CA . GLU A 1 511 ? 19.723 -3.070 -22.293 1.00 80.32 1140 GLU A CA 1
ATOM 4042 C C . GLU A 1 511 ? 20.610 -2.219 -23.187 1.00 77.48 1140 GLU A C 1
ATOM 4043 O O . GLU A 1 511 ? 21.826 -2.158 -22.978 1.00 73.46 1140 GLU A O 1
ATOM 4049 N N . ASP A 1 512 ? 20.008 -1.578 -24.193 1.00 72.84 1141 ASP A N 1
ATOM 4050 C CA . ASP A 1 512 ? 20.771 -0.752 -25.116 1.00 80.98 1141 ASP A CA 1
ATOM 4051 C C . ASP A 1 512 ? 20.135 0.604 -25.392 1.00 84.79 1141 ASP A C 1
ATOM 4052 O O . ASP A 1 512 ? 20.717 1.398 -26.140 1.00 78.93 1141 ASP A O 1
ATOM 4057 N N . SER A 1 513 ? 18.978 0.900 -24.802 1.00 87.46 1142 SER A N 1
ATOM 4058 C CA . SER A 1 513 ? 18.266 2.148 -25.031 1.00 89.81 1142 SER A CA 1
ATOM 4059 C C . SER A 1 513 ? 18.088 2.908 -23.720 1.00 86.56 1142 SER A C 1
ATOM 4060 O O . SER A 1 513 ? 18.071 2.315 -22.637 1.00 79.60 1142 SER A O 1
ATOM 4063 N N . ASN A 1 514 ? 17.961 4.235 -23.839 1.00 87.33 1143 ASN A N 1
ATOM 4064 C CA . ASN A 1 514 ? 17.734 5.136 -22.703 1.00 75.28 1143 ASN A CA 1
ATOM 4065 C C . ASN A 1 514 ? 18.841 5.020 -21.660 1.00 73.09 1143 ASN A C 1
ATOM 4066 O O . ASN A 1 514 ? 18.583 5.012 -20.456 1.00 67.62 1143 ASN A O 1
ATOM 4071 N N . ILE A 1 515 ? 20.084 4.915 -22.128 1.00 76.31 1144 ILE A N 1
ATOM 4072 C CA . ILE A 1 515 ? 21.271 4.923 -21.279 1.00 70.68 1144 ILE A CA 1
ATOM 4073 C C . ILE A 1 515 ? 22.263 5.913 -21.872 1.00 70.74 1144 ILE A C 1
ATOM 4074 O O . ILE A 1 515 ? 22.460 5.952 -23.092 1.00 86.51 1144 ILE A O 1
ATOM 4079 N N . LEU A 1 516 ? 22.885 6.716 -21.015 1.00 76.68 1145 LEU A N 1
ATOM 4080 C CA . LEU A 1 516 ? 23.821 7.740 -21.452 1.00 79.22 1145 LEU A CA 1
ATOM 4081 C C . LEU A 1 516 ? 25.266 7.417 -21.102 1.00 82.28 1145 LEU A C 1
ATOM 4082 O O . LEU A 1 516 ? 26.149 7.509 -21.961 1.00 87.54 1145 LEU A O 1
ATOM 4087 N N . GLN A 1 517 ? 25.530 7.024 -19.859 1.00 79.51 1146 GLN A N 1
ATOM 4088 C CA . GLN A 1 517 ? 26.893 6.821 -19.405 1.00 75.30 1146 GLN A CA 1
ATOM 4089 C C . GLN A 1 517 ? 26.920 5.777 -18.290 1.00 70.66 1146 GLN A C 1
ATOM 4090 O O . GLN A 1 517 ? 27.103 6.126 -17.117 1.00 73.35 1146 GLN A O 1
ATOM 4096 N N . PRO A 1 518 ? 26.789 4.478 -18.681 1.00 72.56 1147 PRO A N 1
ATOM 4097 C CA . PRO A 1 518 ? 26.864 3.453 -17.664 1.00 67.79 1147 PRO A CA 1
ATOM 4098 C C . PRO A 1 518 ? 28.238 3.245 -17.129 1.00 66.47 1147 PRO A C 1
ATOM 4099 O O . PRO A 1 518 ? 29.139 2.926 -17.859 1.00 70.13 1147 PRO A O 1
ATOM 4103 N N . VAL A 1 519 ? 28.399 3.443 -15.838 1.00 65.35 1148 VAL A N 1
ATOM 4104 C CA . VAL A 1 519 ? 29.701 3.327 -15.223 1.00 67.00 1148 VAL A CA 1
ATOM 4105 C C . VAL A 1 519 ? 29.851 2.255 -14.162 1.00 70.86 1148 VAL A C 1
ATOM 4106 O O . VAL A 1 519 ? 30.932 2.052 -13.652 1.00 70.23 1148 VAL A O 1
ATOM 4110 N N . GLY A 1 520 ? 28.776 1.586 -13.817 1.00 58.20 1149 GLY A N 1
ATOM 4111 C CA . GLY A 1 520 ? 28.884 0.525 -12.866 1.00 60.02 1149 GLY A CA 1
ATOM 4112 C C . GLY A 1 520 ? 27.816 -0.503 -12.847 1.00 64.63 1149 GLY A C 1
ATOM 4113 O O . GLY A 1 520 ? 26.712 -0.219 -13.223 1.00 67.43 1149 GLY A O 1
ATOM 4114 N N . LEU A 1 521 ? 28.143 -1.689 -12.374 1.00 56.32 1150 LEU A N 1
ATOM 4115 C CA . LEU A 1 521 ? 27.196 -2.782 -12.352 1.00 66.19 1150 LEU A CA 1
ATOM 4116 C C . LEU A 1 521 ? 27.319 -3.677 -11.150 1.00 64.41 1150 LEU A C 1
ATOM 4117 O O . LEU A 1 521 ? 28.408 -3.893 -10.664 1.00 64.50 1150 LEU A O 1
ATOM 4122 N N . THR A 1 522 ? 26.205 -4.192 -10.664 1.00 63.00 1151 THR A N 1
ATOM 4123 C CA . THR A 1 522 ? 26.228 -5.164 -9.575 1.00 74.65 1151 THR A CA 1
ATOM 4124 C C . THR A 1 522 ? 25.060 -6.122 -9.635 1.00 74.31 1151 THR A C 1
ATOM 4125 O O . THR A 1 522 ? 24.023 -5.803 -10.179 1.00 71.47 1151 THR A O 1
ATOM 4129 N N . VAL A 1 523 ? 25.232 -7.301 -9.064 1.00 63.33 1152 VAL A N 1
ATOM 4130 C CA . VAL A 1 523 ? 24.153 -8.262 -9.020 1.00 68.94 1152 VAL A CA 1
ATOM 4131 C C . VAL A 1 523 ? 23.596 -8.467 -7.643 1.00 76.59 1152 VAL A C 1
ATOM 4132 O O . VAL A 1 523 ? 24.310 -8.797 -6.721 1.00 69.91 1152 VAL A O 1
ATOM 4136 N N . PHE A 1 524 ? 22.299 -8.313 -7.520 1.00 77.63 1153 PHE A N 1
ATOM 4137 C CA . PHE A 1 524 ? 21.651 -8.466 -6.264 1.00 82.41 1153 PHE A CA 1
ATOM 4138 C C . PHE A 1 524 ? 20.524 -9.406 -6.464 1.00 88.81 1153 PHE A C 1
ATOM 4139 O O . PHE A 1 524 ? 19.575 -9.087 -7.150 1.00 84.97 1153 PHE A O 1
ATOM 4147 N N . GLU A 1 525 ? 20.621 -10.566 -5.851 1.00 102.46 1154 GLU A N 1
ATOM 4148 C CA . GLU A 1 525 ? 19.597 -11.611 -5.967 1.00 99.30 1154 GLU A CA 1
ATOM 4149 C C . GLU A 1 525 ? 19.381 -11.903 -7.449 1.00 92.12 1154 GLU A C 1
ATOM 4150 O O . GLU A 1 525 ? 20.342 -12.316 -8.121 1.00 96.00 1154 GLU A O 1
ATOM 4156 N N . ASN A 1 526 ? 18.182 -11.720 -7.997 1.00 92.31 1155 ASN A N 1
ATOM 4157 C CA . ASN A 1 526 ? 17.910 -12.004 -9.400 1.00 101.30 1155 ASN A CA 1
ATOM 4158 C C . ASN A 1 526 ? 17.924 -10.752 -10.267 1.00 94.19 1155 ASN A C 1
ATOM 4159 O O . ASN A 1 526 ? 17.517 -10.812 -11.433 1.00 84.02 1155 ASN A O 1
ATOM 4164 N N . TRP A 1 527 ? 18.364 -9.620 -9.721 1.00 91.72 1156 TRP A N 1
ATOM 4165 C CA . TRP A 1 527 ? 18.393 -8.355 -10.435 1.00 86.64 1156 TRP A CA 1
ATOM 4166 C C . TRP A 1 527 ? 19.827 -7.947 -10.736 1.00 82.05 1156 TRP A C 1
ATOM 4167 O O . TRP A 1 527 ? 20.759 -8.270 -9.994 1.00 80.92 1156 TRP A O 1
ATOM 4178 N N . LEU A 1 528 ? 19.989 -7.227 -11.837 1.00 82.01 1157 LEU A N 1
ATOM 4179 C CA . LEU A 1 528 ? 21.244 -6.572 -12.178 1.00 80.13 1157 LEU A CA 1
ATOM 4180 C C . LEU A 1 528 ? 21.042 -5.066 -12.047 1.00 75.15 1157 LEU A C 1
ATOM 4181 O O . LEU A 1 528 ? 20.269 -4.471 -12.802 1.00 79.13 1157 LEU A O 1
ATOM 4186 N N . TYR A 1 529 ? 21.726 -4.461 -11.081 1.00 69.98 1158 TYR A N 1
ATOM 4187 C CA . TYR A 1 529 ? 21.687 -3.021 -10.868 1.00 71.47 1158 TYR A CA 1
ATOM 4188 C C . TYR A 1 529 ? 22.800 -2.351 -11.661 1.00 70.07 1158 TYR A C 1
ATOM 4189 O O . TYR A 1 529 ? 23.886 -2.910 -11.827 1.00 72.48 1158 TYR A O 1
ATOM 4198 N N . TRP A 1 530 ? 22.535 -1.138 -12.140 1.00 68.88 1159 TRP A N 1
ATOM 4199 C CA . TRP A 1 530 ? 23.593 -0.339 -12.742 1.00 65.21 1159 TRP A CA 1
ATOM 4200 C C . TRP A 1 530 ? 23.361 1.137 -12.452 1.00 62.14 1159 TRP A C 1
ATOM 4201 O O . TRP A 1 530 ? 22.264 1.555 -12.069 1.00 60.48 1159 TRP A O 1
ATOM 4212 N N . ILE A 1 531 ? 24.423 1.885 -12.674 1.00 63.99 1160 ILE A N 1
ATOM 4213 C CA . ILE A 1 531 ? 24.393 3.297 -12.458 1.00 64.17 1160 ILE A CA 1
ATOM 4214 C C . ILE A 1 531 ? 24.704 4.079 -13.736 1.00 68.12 1160 ILE A C 1
ATOM 4215 O O . ILE A 1 531 ? 25.664 3.794 -14.420 1.00 60.50 1160 ILE A O 1
ATOM 4220 N N . ASP A 1 532 ? 23.887 5.063 -14.051 1.00 69.82 1161 ASP A N 1
ATOM 4221 C CA . ASP A 1 532 ? 24.075 5.930 -15.213 1.00 58.63 1161 ASP A CA 1
ATOM 4222 C C . ASP A 1 532 ? 24.545 7.287 -14.704 1.00 64.25 1161 ASP A C 1
ATOM 4223 O O . ASP A 1 532 ? 23.743 8.076 -14.198 1.00 65.43 1161 ASP A O 1
ATOM 4228 N N . LYS A 1 533 ? 25.840 7.569 -14.861 1.00 60.54 1162 LYS A N 1
ATOM 4229 C CA . LYS A 1 533 ? 26.386 8.827 -14.363 1.00 51.89 1162 LYS A CA 1
ATOM 4230 C C . LYS A 1 533 ? 25.706 10.029 -15.013 1.00 65.48 1162 LYS A C 1
ATOM 4231 O O . LYS A 1 533 ? 25.295 10.967 -14.324 1.00 68.39 1162 LYS A O 1
ATOM 4237 N N . GLN A 1 534 ? 25.564 10.016 -16.341 1.00 68.51 1163 GLN A N 1
ATOM 4238 C CA . GLN A 1 534 ? 25.011 11.182 -17.024 1.00 65.58 1163 GLN A CA 1
ATOM 4239 C C . GLN A 1 534 ? 23.535 11.386 -16.690 1.00 66.56 1163 GLN A C 1
ATOM 4240 O O . GLN A 1 534 ? 23.073 12.526 -16.563 1.00 66.86 1163 GLN A O 1
ATOM 4246 N N . GLN A 1 535 ? 22.775 10.302 -16.556 1.00 69.05 1164 GLN A N 1
ATOM 4247 C CA . GLN A 1 535 ? 21.363 10.397 -16.206 1.00 60.52 1164 GLN A CA 1
ATOM 4248 C C . GLN A 1 535 ? 21.130 10.466 -14.706 1.00 62.75 1164 GLN A C 1
ATOM 4249 O O . GLN A 1 535 ? 19.980 10.636 -14.282 1.00 60.04 1164 GLN A O 1
ATOM 4255 N N . GLN A 1 536 ? 22.182 10.306 -13.902 1.00 64.23 1165 GLN A N 1
ATOM 4256 C CA . GLN A 1 536 ? 22.095 10.424 -12.446 1.00 64.86 1165 GLN A CA 1
ATOM 4257 C C . GLN A 1 536 ? 21.072 9.453 -11.852 1.00 65.93 1165 GLN A C 1
ATOM 4258 O O . GLN A 1 536 ? 20.299 9.813 -10.961 1.00 65.18 1165 GLN A O 1
ATOM 4264 N N . MET A 1 537 ? 21.081 8.204 -12.336 1.00 68.68 1166 MET A N 1
ATOM 4265 C CA . MET A 1 537 ? 20.069 7.214 -11.983 1.00 65.23 1166 MET A CA 1
ATOM 4266 C C . MET A 1 537 ? 20.692 5.887 -11.580 1.00 63.98 1166 MET A C 1
ATOM 4267 O O . MET A 1 537 ? 21.792 5.531 -12.015 1.00 60.21 1166 MET A O 1
ATOM 4272 N N . ILE A 1 538 ? 19.959 5.162 -10.735 1.00 65.23 1167 ILE A N 1
ATOM 4273 C CA . ILE A 1 538 ? 20.185 3.748 -10.473 1.00 62.77 1167 ILE A CA 1
ATOM 4274 C C . ILE A 1 538 ? 19.008 2.994 -11.072 1.00 71.54 1167 ILE A C 1
ATOM 4275 O O . ILE A 1 538 ? 17.849 3.339 -10.809 1.00 70.49 1167 ILE A O 1
ATOM 4280 N N . GLU A 1 539 ? 19.300 1.974 -11.876 1.00 65.88 1168 GLU A N 1
ATOM 4281 C CA . GLU A 1 539 ? 18.274 1.183 -12.534 1.00 74.28 1168 GLU A CA 1
ATOM 4282 C C . GLU A 1 539 ? 18.575 -0.298 -12.341 1.00 78.18 1168 GLU A C 1
ATOM 4283 O O . GLU A 1 539 ? 19.681 -0.688 -11.952 1.00 75.18 1168 GLU A O 1
ATOM 4289 N N . LYS A 1 540 ? 17.569 -1.127 -12.610 1.00 80.73 1169 LYS A N 1
ATOM 4290 C CA . LYS A 1 540 ? 17.734 -2.565 -12.480 1.00 84.32 1169 LYS A CA 1
ATOM 4291 C C . LYS A 1 540 ? 16.867 -3.273 -13.515 1.00 84.27 1169 LYS A C 1
ATOM 4292 O O . LYS A 1 540 ? 15.885 -2.722 -14.018 1.00 84.27 1169 LYS A O 1
ATOM 4298 N N . ILE A 1 541 ? 17.256 -4.505 -13.833 1.00 81.39 1170 ILE A N 1
ATOM 4299 C CA . ILE A 1 541 ? 16.500 -5.368 -14.726 1.00 86.17 1170 ILE A CA 1
ATOM 4300 C C . ILE A 1 541 ? 16.355 -6.735 -14.076 1.00 90.22 1170 ILE A C 1
ATOM 4301 O O . ILE A 1 541 ? 17.304 -7.250 -13.473 1.00 88.47 1170 ILE A O 1
ATOM 4306 N N . ASP A 1 542 ? 15.165 -7.323 -14.199 1.00 87.68 1171 ASP A N 1
ATOM 4307 C CA . ASP A 1 542 ? 14.943 -8.672 -13.704 1.00 92.81 1171 ASP A CA 1
ATOM 4308 C C . ASP A 1 542 ? 15.629 -9.660 -14.638 1.00 97.78 1171 ASP A C 1
ATOM 4309 O O . ASP A 1 542 ? 15.251 -9.791 -15.807 1.00 94.99 1171 ASP A O 1
ATOM 4314 N N . MET A 1 543 ? 16.642 -10.353 -14.128 1.00 97.23 1172 MET A N 1
ATOM 4315 C CA . MET A 1 543 ? 17.362 -11.323 -14.938 1.00 95.60 1172 MET A CA 1
ATOM 4316 C C . MET A 1 543 ? 16.581 -12.610 -15.152 1.00 103.31 1172 MET A C 1
ATOM 4317 O O . MET A 1 543 ? 17.014 -13.451 -15.946 1.00 111.66 1172 MET A O 1
ATOM 4322 N N . THR A 1 544 ? 15.461 -12.794 -14.455 1.00 100.71 1173 THR A N 1
ATOM 4323 C CA . THR A 1 544 ? 14.542 -13.867 -14.796 1.00 105.78 1173 THR A CA 1
ATOM 4324 C C . THR A 1 544 ? 13.696 -13.531 -16.015 1.00 121.18 1173 THR A C 1
ATOM 4325 O O . THR A 1 544 ? 13.132 -14.441 -16.635 1.00 135.82 1173 THR A O 1
ATOM 4329 N N . GLY A 1 545 ? 13.604 -12.249 -16.374 1.00 116.34 1174 GLY A N 1
ATOM 4330 C CA . GLY A 1 545 ? 12.796 -11.805 -17.487 1.00 122.53 1174 GLY A CA 1
ATOM 4331 C C . GLY A 1 545 ? 11.353 -11.509 -17.146 1.00 124.79 1174 GLY A C 1
ATOM 4332 O O . GLY A 1 545 ? 10.622 -11.009 -18.010 1.00 135.17 1174 GLY A O 1
ATOM 4333 N N . ARG A 1 546 ? 10.925 -11.791 -15.913 1.00 123.31 1175 ARG A N 1
ATOM 4334 C CA . ARG A 1 546 ? 9.536 -11.564 -15.525 1.00 124.77 1175 ARG A CA 1
ATOM 4335 C C . ARG A 1 546 ? 9.215 -10.072 -15.487 1.00 128.60 1175 ARG A C 1
ATOM 4336 O O . ARG A 1 546 ? 8.365 -9.585 -16.242 1.00 137.77 1175 ARG A O 1
ATO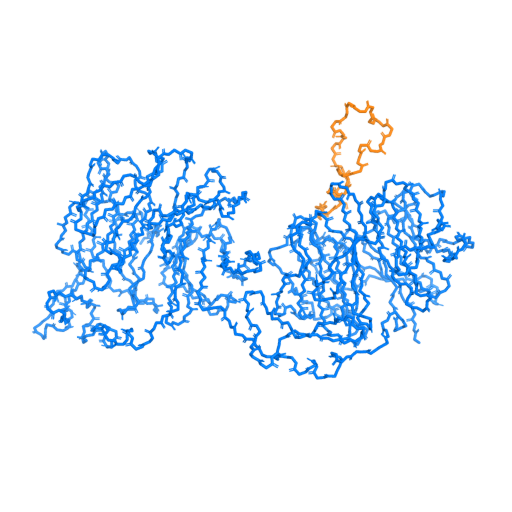M 4344 N N . GLU A 1 547 ? 9.884 -9.326 -14.619 1.00 119.58 1176 GLU A N 1
ATOM 4345 C CA . GLU A 1 547 ? 9.572 -7.918 -14.454 1.00 113.44 1176 GLU A CA 1
ATOM 4346 C C . GLU A 1 547 ? 10.439 -7.064 -15.369 1.00 114.27 1176 GLU A C 1
ATOM 4347 O O . GLU A 1 547 ? 11.596 -7.390 -15.649 1.00 114.35 1176 GLU A O 1
ATOM 4353 N N . GLY A 1 548 ? 9.863 -5.961 -15.834 1.00 114.11 1177 GLY A N 1
ATOM 4354 C CA . GLY A 1 548 ? 10.577 -5.070 -16.717 1.00 103.38 1177 GLY A CA 1
ATOM 4355 C C . GLY A 1 548 ? 11.620 -4.238 -16.000 1.00 99.19 1177 GLY A C 1
ATOM 4356 O O . GLY A 1 548 ? 11.714 -4.221 -14.773 1.00 103.20 1177 GLY A O 1
ATOM 4357 N N . ARG A 1 549 ? 12.420 -3.543 -16.805 1.00 96.73 1178 ARG A N 1
ATOM 4358 C CA . ARG A 1 549 ? 13.434 -2.639 -16.281 1.00 81.15 1178 ARG A CA 1
ATOM 4359 C C . ARG A 1 549 ? 12.789 -1.582 -15.395 1.00 88.41 1178 ARG A C 1
ATOM 4360 O O . ARG A 1 549 ? 11.758 -1.002 -15.746 1.00 87.89 1178 ARG A O 1
ATOM 4368 N N . THR A 1 550 ? 13.401 -1.342 -14.236 1.00 90.86 1179 THR A N 1
ATOM 4369 C CA . THR A 1 550 ? 12.816 -0.525 -13.182 1.00 82.98 1179 THR A CA 1
ATOM 4370 C C . THR A 1 550 ? 13.798 0.557 -12.761 1.00 80.39 1179 THR A C 1
ATOM 4371 O O . THR A 1 550 ? 14.986 0.280 -12.564 1.00 82.01 1179 THR A O 1
ATOM 4375 N N . LYS A 1 551 ? 13.304 1.785 -12.623 1.00 78.24 1180 LYS A N 1
ATOM 4376 C CA . LYS A 1 551 ? 14.094 2.848 -12.020 1.00 79.53 1180 LYS A CA 1
ATOM 4377 C C . LYS A 1 551 ? 14.077 2.704 -10.502 1.00 76.53 1180 LYS A C 1
ATOM 4378 O O . LYS A 1 551 ? 13.036 2.413 -9.903 1.00 76.84 1180 LYS A O 1
ATOM 4384 N N . VAL A 1 552 ? 15.238 2.901 -9.884 1.00 70.33 1181 VAL A N 1
ATOM 4385 C CA . VAL A 1 552 ? 15.422 2.695 -8.451 1.00 71.13 1181 VAL A CA 1
ATOM 4386 C C . VAL A 1 552 ? 15.542 4.023 -7.708 1.00 76.18 1181 VAL A C 1
ATOM 4387 O O . VAL A 1 552 ? 14.846 4.256 -6.717 1.00 70.60 1181 VAL A O 1
ATOM 4391 N N . GLN A 1 553 ? 16.420 4.906 -8.177 1.00 63.75 1182 GLN A N 1
ATOM 4392 C CA . GLN A 1 553 ? 16.584 6.221 -7.581 1.00 70.61 1182 GLN A CA 1
ATOM 4393 C C . GLN A 1 553 ? 17.133 7.164 -8.641 1.00 69.79 1182 GLN A C 1
ATOM 4394 O O . GLN A 1 553 ? 17.910 6.754 -9.505 1.00 73.65 1182 GLN A O 1
ATOM 4400 N N . ALA A 1 554 ? 16.730 8.429 -8.565 1.00 74.68 1183 ALA A N 1
ATOM 4401 C CA . ALA A 1 554 ? 17.081 9.416 -9.577 1.00 71.07 1183 ALA A CA 1
ATOM 4402 C C . ALA A 1 554 ? 17.762 10.619 -8.938 1.00 73.72 1183 ALA A C 1
ATOM 4403 O O . ALA A 1 554 ? 17.783 10.781 -7.713 1.00 76.61 1183 ALA A O 1
ATOM 4405 N N . ARG A 1 555 ? 18.327 11.466 -9.799 1.00 70.60 1184 ARG A N 1
ATOM 4406 C CA . ARG A 1 555 ? 18.999 12.700 -9.386 1.00 69.42 1184 ARG A CA 1
ATOM 4407 C C . ARG A 1 555 ? 20.118 12.435 -8.381 1.00 66.54 1184 ARG A C 1
ATOM 4408 O O . ARG A 1 555 ? 20.292 13.179 -7.416 1.00 82.18 1184 ARG A O 1
ATOM 4416 N N . ILE A 1 556 ? 20.894 11.379 -8.602 1.00 61.61 1185 ILE A N 1
ATOM 4417 C CA . ILE A 1 556 ? 22.092 11.123 -7.810 1.00 59.19 1185 ILE A CA 1
ATOM 4418 C C . ILE A 1 556 ? 23.303 11.524 -8.637 1.00 58.19 1185 ILE A C 1
ATOM 4419 O O . ILE A 1 556 ? 23.584 10.920 -9.678 1.00 69.51 1185 ILE A O 1
ATOM 4424 N N . ALA A 1 557 ? 24.030 12.530 -8.164 1.00 59.46 1186 ALA A N 1
ATOM 4425 C CA . ALA A 1 557 ? 25.131 13.123 -8.906 1.00 56.78 1186 ALA A CA 1
ATOM 4426 C C . ALA A 1 557 ? 26.451 12.420 -8.621 1.00 56.56 1186 ALA A C 1
ATOM 4427 O O . ALA A 1 557 ? 26.672 11.873 -7.538 1.00 62.12 1186 ALA A O 1
ATOM 4429 N N . GLN A 1 558 ? 27.329 12.447 -9.620 1.00 62.77 1187 GLN A N 1
ATOM 4430 C CA . GLN A 1 558 ? 28.713 11.990 -9.503 1.00 64.20 1187 GLN A CA 1
ATOM 4431 C C . GLN A 1 558 ? 28.827 10.501 -9.193 1.00 57.87 1187 GLN A C 1
ATOM 4432 O O . GLN A 1 558 ? 29.797 10.075 -8.567 1.00 59.11 1187 GLN A O 1
ATOM 4438 N N . LEU A 1 559 ? 27.917 9.689 -9.667 1.00 61.57 1188 LEU A N 1
ATOM 4439 C CA . LEU A 1 559 ? 27.952 8.273 -9.402 1.00 57.50 1188 LEU A CA 1
ATOM 4440 C C . LEU A 1 559 ? 29.197 7.576 -9.866 1.00 59.39 1188 LEU A C 1
ATOM 4441 O O . LEU A 1 559 ? 29.694 7.855 -10.929 1.00 53.82 1188 LEU A O 1
ATOM 4446 N N . SER A 1 560 ? 29.728 6.691 -9.036 1.00 55.01 1189 SER A N 1
ATOM 4447 C CA . SER A 1 560 ? 30.956 6.003 -9.352 1.00 51.99 1189 SER A CA 1
ATOM 4448 C C . SER A 1 560 ? 30.965 4.492 -9.330 1.00 62.75 1189 SER A C 1
ATOM 4449 O O . SER A 1 560 ? 31.645 3.892 -10.122 1.00 68.15 1189 SER A O 1
ATOM 4452 N N . ASP A 1 561 ? 30.251 3.876 -8.412 1.00 59.11 1190 ASP A N 1
ATOM 4453 C CA . ASP A 1 561 ? 30.222 2.446 -8.312 1.00 55.12 1190 ASP A CA 1
ATOM 4454 C C . ASP A 1 561 ? 28.996 2.002 -7.627 1.00 62.13 1190 ASP A C 1
ATOM 4455 O O . ASP A 1 561 ? 28.314 2.797 -7.049 1.00 57.08 1190 ASP A O 1
ATOM 4460 N N . ILE A 1 562 ? 28.669 0.736 -7.765 1.00 64.39 1191 ILE A N 1
ATOM 4461 C CA . ILE A 1 562 ? 27.528 0.167 -7.108 1.00 60.80 1191 ILE A CA 1
ATOM 4462 C C . ILE A 1 562 ? 28.001 -1.215 -6.765 1.00 71.47 1191 ILE A C 1
ATOM 4463 O O . ILE A 1 562 ? 28.768 -1.799 -7.511 1.00 75.28 1191 ILE A O 1
ATOM 4468 N N . HIS A 1 563 ? 27.587 -1.734 -5.626 1.00 66.44 1192 HIS A N 1
ATOM 4469 C CA . HIS A 1 563 ? 28.099 -3.013 -5.145 1.00 69.22 1192 HIS A CA 1
ATOM 4470 C C . HIS A 1 563 ? 27.095 -3.646 -4.192 1.00 68.65 1192 HIS A C 1
ATOM 4471 O O . HIS A 1 563 ? 26.772 -3.058 -3.156 1.00 73.79 1192 HIS A O 1
ATOM 4478 N N . ALA A 1 564 ? 26.608 -4.837 -4.539 1.00 66.15 1193 ALA A N 1
ATOM 4479 C CA . ALA A 1 564 ? 25.670 -5.554 -3.686 1.00 68.10 1193 ALA A CA 1
ATOM 4480 C C . ALA A 1 564 ? 26.413 -6.346 -2.617 1.00 68.80 1193 ALA A C 1
ATOM 4481 O O . ALA A 1 564 ? 27.549 -6.785 -2.810 1.00 69.81 1193 ALA A O 1
ATOM 4483 N N . VAL A 1 565 ? 25.760 -6.512 -1.474 1.00 75.95 1194 VAL A N 1
ATOM 4484 C CA . VAL A 1 565 ? 26.318 -7.226 -0.334 1.00 71.24 1194 VAL A CA 1
ATOM 4485 C C . VAL A 1 565 ? 25.295 -8.265 0.095 1.00 69.30 1194 VAL A C 1
ATOM 4486 O O . VAL A 1 565 ? 24.142 -7.918 0.374 1.00 71.55 1194 VAL A O 1
ATOM 4490 N N . LYS A 1 566 ? 25.699 -9.534 0.117 1.00 72.19 1195 LYS A N 1
ATOM 4491 C CA . LYS A 1 566 ? 24.859 -10.618 0.610 1.00 80.99 1195 LYS A CA 1
ATOM 4492 C C . LYS A 1 566 ? 25.384 -11.122 1.948 1.00 82.13 1195 LYS A C 1
ATOM 4493 O O . LYS A 1 566 ? 26.594 -11.149 2.193 1.00 77.44 1195 LYS A O 1
ATOM 4499 N N . GLU A 1 567 ? 24.460 -11.514 2.816 1.00 83.41 1196 GLU A N 1
ATOM 4500 C CA . GLU A 1 567 ? 24.852 -12.123 4.076 1.00 83.03 1196 GLU A CA 1
ATOM 4501 C C . GLU A 1 567 ? 25.672 -13.376 3.801 1.00 91.11 1196 GLU A C 1
ATOM 4502 O O . GLU A 1 567 ? 25.214 -14.295 3.114 1.00 87.30 1196 GLU A O 1
ATOM 4508 N N . LEU A 1 568 ? 26.891 -13.407 4.329 1.00 89.36 1197 LEU A N 1
ATOM 4509 C CA . LEU A 1 568 ? 27.823 -14.478 4.004 1.00 81.59 1197 LEU A CA 1
ATOM 4510 C C . LEU A 1 568 ? 27.523 -15.695 4.864 1.00 97.84 1197 LEU A C 1
ATOM 4511 O O . LEU A 1 568 ? 27.552 -15.611 6.096 1.00 99.71 1197 LEU A O 1
ATOM 4516 N N . ASN A 1 569 ? 27.238 -16.821 4.212 1.00 98.84 1198 ASN A N 1
ATOM 4517 C CA . ASN A 1 569 ? 27.003 -18.085 4.902 1.00 104.93 1198 ASN A CA 1
ATOM 4518 C C . ASN A 1 569 ? 28.347 -18.638 5.361 1.00 109.33 1198 ASN A C 1
ATOM 4519 O O . ASN A 1 569 ? 29.198 -18.987 4.536 1.00 97.49 1198 ASN A O 1
ATOM 4524 N N . LEU A 1 570 ? 28.540 -18.719 6.681 1.00 111.78 1199 LEU A N 1
ATOM 4525 C CA . LEU A 1 570 ? 29.849 -19.095 7.205 1.00 106.03 1199 LEU A CA 1
ATOM 4526 C C . LEU A 1 570 ? 30.151 -20.570 6.982 1.00 111.91 1199 LEU A C 1
ATOM 4527 O O . LEU A 1 570 ? 31.315 -20.935 6.780 1.00 113.75 1199 LEU A O 1
ATOM 4532 N N . GLN A 1 571 ? 29.132 -21.433 7.032 1.00 115.55 1200 GLN A N 1
ATOM 4533 C CA . GLN A 1 571 ? 29.370 -22.844 6.751 1.00 121.55 1200 GLN A CA 1
ATOM 4534 C C . GLN A 1 571 ? 29.837 -23.035 5.316 1.00 118.70 1200 GLN A C 1
ATOM 4535 O O . GLN A 1 571 ? 30.797 -23.770 5.059 1.00 129.81 1200 GLN A O 1
ATOM 4541 N N . GLU A 1 572 ? 29.185 -22.362 4.366 1.00 118.71 1201 GLU A N 1
ATOM 4542 C CA . GLU A 1 572 ? 29.613 -22.455 2.975 1.00 118.95 1201 GLU A CA 1
ATOM 4543 C C . GLU A 1 572 ? 30.973 -21.800 2.767 1.00 113.99 1201 GLU A C 1
ATOM 4544 O O . GLU A 1 572 ? 31.794 -22.302 1.991 1.00 112.54 1201 GLU A O 1
ATOM 4550 N N . TYR A 1 573 ? 31.227 -20.677 3.448 1.00 115.70 1202 TYR A N 1
ATOM 4551 C CA . TYR A 1 573 ? 32.505 -19.988 3.291 1.00 101.13 1202 TYR A CA 1
ATOM 4552 C C . TYR A 1 573 ? 33.674 -20.869 3.722 1.00 113.63 1202 TYR A C 1
ATOM 4553 O O . TYR A 1 573 ? 34.699 -20.935 3.031 1.00 102.59 1202 TYR A O 1
ATOM 4562 N N . ARG A 1 574 ? 33.510 -21.613 4.812 1.00 120.51 1203 ARG A N 1
ATOM 4563 C CA . ARG A 1 574 ? 34.624 -22.413 5.357 1.00 116.09 1203 ARG A CA 1
ATOM 4564 C C . ARG A 1 574 ? 34.922 -23.635 4.543 1.00 120.71 1203 ARG A C 1
ATOM 4565 O O . ARG A 1 574 ? 35.945 -24.276 4.718 1.00 109.39 1203 ARG A O 1
ATOM 4573 N N . GLN A 1 575 ? 34.044 -23.924 3.619 1.00 121.14 1204 GLN A N 1
ATOM 4574 C CA . GLN A 1 575 ? 34.239 -25.063 2.733 1.00 125.29 1204 GLN A CA 1
ATOM 4575 C C . GLN A 1 575 ? 35.075 -24.740 1.500 1.00 120.85 1204 GLN A C 1
ATOM 4576 O O . GLN A 1 575 ? 35.435 -25.662 0.763 1.00 128.74 1204 GLN A O 1
ATOM 4582 N N . HIS A 1 576 ? 35.386 -23.475 1.247 1.00 116.24 1205 HIS A N 1
ATOM 4583 C CA . HIS A 1 576 ? 36.269 -23.149 0.132 1.00 114.53 1205 HIS A CA 1
ATOM 4584 C C . HIS A 1 576 ? 37.697 -23.546 0.491 1.00 112.95 1205 HIS A C 1
ATOM 4585 O O . HIS A 1 576 ? 38.167 -23.221 1.587 1.00 121.46 1205 HIS A O 1
ATOM 4592 N N . PRO A 1 577 ? 38.409 -24.253 -0.390 1.00 113.93 1206 PRO A N 1
ATOM 4593 C CA . PRO A 1 577 ? 39.714 -24.815 0.002 1.00 116.97 1206 PRO A CA 1
ATOM 4594 C C . PRO A 1 577 ? 40.769 -23.779 0.359 1.00 117.96 1206 PRO A C 1
ATOM 4595 O O . PRO A 1 577 ? 41.693 -24.097 1.119 1.00 123.66 1206 PRO A O 1
ATOM 4599 N N . CYS A 1 578 ? 40.673 -22.556 -0.156 1.00 115.21 1207 CYS A N 1
ATOM 4600 C CA . CYS A 1 578 ? 41.632 -21.526 0.218 1.00 118.33 1207 CYS A CA 1
ATOM 4601 C C . CYS A 1 578 ? 41.205 -20.732 1.446 1.00 113.55 1207 CYS A C 1
ATOM 4602 O O . CYS A 1 578 ? 41.984 -19.904 1.929 1.00 120.87 1207 CYS A O 1
ATOM 4605 N N . ALA A 1 579 ? 39.996 -20.970 1.963 1.00 113.02 1208 ALA A N 1
ATOM 4606 C CA . ALA A 1 579 ? 39.498 -20.188 3.091 1.00 117.31 1208 ALA A CA 1
ATOM 4607 C C . ALA A 1 579 ? 40.309 -20.447 4.355 1.00 126.89 1208 ALA A C 1
ATOM 4608 O O . ALA A 1 579 ? 40.579 -19.519 5.127 1.00 136.26 1208 ALA A O 1
ATOM 4610 N N . GLN A 1 580 ? 40.698 -21.694 4.589 1.00 124.29 1209 GLN A N 1
ATOM 4611 C CA . GLN A 1 580 ? 41.484 -22.056 5.758 1.00 135.87 1209 GLN A CA 1
ATOM 4612 C C . GLN A 1 580 ? 42.953 -22.140 5.365 1.00 132.57 1209 GLN A C 1
ATOM 4613 O O . GLN A 1 580 ? 43.328 -22.967 4.526 1.00 122.46 1209 GLN A O 1
ATOM 4619 N N . ASP A 1 581 ? 43.772 -21.274 5.962 1.00 128.83 1210 ASP A N 1
ATOM 4620 C CA . ASP A 1 581 ? 45.228 -21.315 5.839 1.00 127.77 1210 ASP A CA 1
ATOM 4621 C C . ASP A 1 581 ? 45.705 -21.099 4.402 1.00 131.44 1210 ASP A C 1
ATOM 4622 O O . ASP A 1 581 ? 46.851 -21.427 4.070 1.00 130.10 1210 ASP A O 1
ATOM 4627 N N . ASN A 1 582 ? 44.853 -20.535 3.540 1.00 131.95 1211 ASN A N 1
ATOM 4628 C CA . ASN A 1 582 ? 45.179 -20.311 2.127 1.00 121.53 1211 ASN A CA 1
ATOM 4629 C C . ASN A 1 582 ? 45.610 -21.605 1.438 1.00 117.14 1211 ASN A C 1
ATOM 4630 O O . ASN A 1 582 ? 46.485 -21.600 0.568 1.00 114.54 1211 ASN A O 1
ATOM 4635 N N . GLY A 1 583 ? 45.012 -22.728 1.830 1.00 121.62 1212 GLY A N 1
ATOM 4636 C CA . GLY A 1 583 ? 45.416 -24.010 1.286 1.00 121.44 1212 GLY A CA 1
ATOM 4637 C C . GLY A 1 583 ? 46.877 -24.337 1.487 1.00 123.88 1212 GLY A C 1
ATOM 4638 O O . GLY A 1 583 ? 47.438 -25.129 0.725 1.00 128.67 1212 GLY A O 1
ATOM 4639 N N . GLY A 1 584 ? 47.513 -23.747 2.497 1.00 121.72 1213 GLY A N 1
ATOM 4640 C CA . GLY A 1 584 ? 48.934 -23.943 2.704 1.00 126.68 1213 GLY A CA 1
ATOM 4641 C C . GLY A 1 584 ? 49.819 -23.181 1.749 1.00 128.44 1213 GLY A C 1
ATOM 4642 O O . GLY A 1 584 ? 51.039 -23.370 1.773 1.00 132.09 1213 GLY A O 1
ATOM 4643 N N . CYS A 1 585 ? 49.242 -22.319 0.916 1.00 118.92 1214 CYS A N 1
ATOM 4644 C CA . CYS A 1 585 ? 49.985 -21.599 -0.109 1.00 121.63 1214 CYS A CA 1
ATOM 4645 C C . CYS A 1 585 ? 50.576 -20.325 0.473 1.00 122.90 1214 CYS A C 1
ATOM 4646 O O . CYS A 1 585 ? 49.864 -19.529 1.096 1.00 118.30 1214 CYS A O 1
ATOM 4649 N N . SER A 1 586 ? 51.879 -20.130 0.258 1.00 120.42 1215 SER A N 1
ATOM 4650 C CA . SER A 1 586 ? 52.522 -18.917 0.746 1.00 113.61 1215 SER A CA 1
ATOM 4651 C C . SER A 1 586 ? 51.933 -17.675 0.090 1.00 109.86 1215 SER A C 1
ATOM 4652 O O . SER A 1 586 ? 51.663 -16.677 0.769 1.00 111.62 1215 SER A O 1
ATOM 4655 N N . HIS A 1 587 ? 51.728 -17.702 -1.229 1.00 112.33 1216 HIS A N 1
ATOM 4656 C CA . HIS A 1 587 ? 51.204 -16.520 -1.906 1.00 105.75 1216 HIS A CA 1
ATOM 4657 C C . HIS A 1 587 ? 49.832 -16.745 -2.530 1.00 99.60 1216 HIS A C 1
ATOM 4658 O O . HIS A 1 587 ? 48.850 -16.233 -1.997 1.00 107.79 1216 HIS A O 1
ATOM 4665 N N . ILE A 1 588 ? 49.698 -17.572 -3.562 1.00 98.56 1217 ILE A N 1
ATOM 4666 C CA . ILE A 1 588 ? 48.458 -17.629 -4.334 1.00 105.83 1217 ILE A CA 1
ATOM 4667 C C . ILE A 1 588 ? 47.877 -19.032 -4.251 1.00 119.23 1217 ILE A C 1
ATOM 4668 O O . ILE A 1 588 ? 48.520 -20.007 -4.663 1.00 119.06 1217 ILE A O 1
ATOM 4673 N N . CYS A 1 589 ? 46.662 -19.128 -3.722 1.00 118.49 1218 CYS A N 1
ATOM 4674 C CA . CYS A 1 589 ? 45.880 -20.354 -3.719 1.00 116.48 1218 CYS A CA 1
ATOM 4675 C C . CYS A 1 589 ? 44.775 -20.195 -4.753 1.00 117.18 1218 CYS A C 1
ATOM 4676 O O . CYS A 1 589 ? 43.958 -19.272 -4.655 1.00 118.00 1218 CYS A O 1
ATOM 4679 N N . LEU A 1 590 ? 44.763 -21.075 -5.749 1.00 119.21 1219 LEU A N 1
ATOM 4680 C CA . LEU A 1 590 ? 43.737 -21.043 -6.780 1.00 130.10 1219 LEU A CA 1
ATOM 4681 C C . LEU A 1 590 ? 43.086 -22.412 -6.911 1.00 133.71 1219 LEU A C 1
ATOM 4682 O O . LEU A 1 590 ? 43.760 -23.447 -6.878 1.00 127.94 1219 LEU A O 1
ATOM 4687 N N . VAL A 1 591 ? 41.763 -22.402 -7.041 1.00 143.39 1220 VAL A N 1
ATOM 4688 C CA . VAL A 1 591 ? 40.988 -23.621 -7.235 1.00 133.57 1220 VAL A CA 1
ATOM 4689 C C . VAL A 1 591 ? 41.135 -24.059 -8.683 1.00 140.77 1220 VAL A C 1
ATOM 4690 O O . VAL A 1 591 ? 40.898 -23.275 -9.610 1.00 143.35 1220 VAL A O 1
ATOM 4694 N N . LYS A 1 592 ? 41.535 -25.306 -8.887 1.00 148.85 1221 LYS A N 1
ATOM 4695 C CA . LYS A 1 592 ? 41.674 -25.842 -10.230 1.00 151.69 1221 LYS A CA 1
ATOM 4696 C C . LYS A 1 592 ? 40.989 -27.194 -10.305 1.00 156.35 1221 LYS A C 1
ATOM 4697 O O . LYS A 1 592 ? 41.054 -27.985 -9.359 1.00 152.84 1221 LYS A O 1
ATOM 4703 N N . GLY A 1 593 ? 40.317 -27.438 -11.430 1.00 167.38 1222 GLY A N 1
ATOM 4704 C CA . GLY A 1 593 ? 39.829 -28.758 -11.781 1.00 161.57 1222 GLY A CA 1
ATOM 4705 C C . GLY A 1 593 ? 38.959 -29.428 -10.740 1.00 163.09 1222 GLY A C 1
ATOM 4706 O O . GLY A 1 593 ? 37.825 -29.005 -10.493 1.00 167.43 1222 GLY A O 1
ATOM 4707 N N . ASP A 1 594 ? 39.490 -30.483 -10.123 1.00 160.46 1223 ASP A N 1
ATOM 4708 C CA . ASP A 1 594 ? 38.732 -31.289 -9.174 1.00 157.88 1223 ASP A CA 1
ATOM 4709 C C . ASP A 1 594 ? 38.729 -30.680 -7.776 1.00 156.19 1223 ASP A C 1
ATOM 4710 O O . ASP A 1 594 ? 38.998 -31.381 -6.795 1.00 146.77 1223 ASP A O 1
ATOM 4715 N N . GLY A 1 595 ? 38.402 -29.391 -7.674 1.00 163.76 1224 GLY A N 1
ATOM 4716 C CA . GLY A 1 595 ? 38.277 -28.713 -6.395 1.00 157.35 1224 GLY A CA 1
ATOM 4717 C C . GLY A 1 595 ? 39.385 -28.993 -5.396 1.00 149.00 1224 GLY A C 1
ATOM 4718 O O . GLY A 1 595 ? 39.128 -29.490 -4.296 1.00 124.87 1224 GLY A O 1
ATOM 4719 N N . THR A 1 596 ? 40.624 -28.692 -5.774 1.00 155.69 1225 THR A N 1
ATOM 4720 C CA . THR A 1 596 ? 41.766 -28.866 -4.890 1.00 146.12 1225 THR A CA 1
ATOM 4721 C C . THR A 1 596 ? 42.657 -27.637 -4.986 1.00 150.58 1225 THR A C 1
ATOM 4722 O O . THR A 1 596 ? 42.739 -26.990 -6.034 1.00 152.00 1225 THR A O 1
ATOM 4726 N N . THR A 1 597 ? 43.316 -27.315 -3.876 1.00 149.89 1226 THR A N 1
ATOM 4727 C CA . THR A 1 597 ? 44.227 -26.181 -3.853 1.00 148.04 1226 THR A CA 1
ATOM 4728 C C . THR A 1 597 ? 45.480 -26.499 -4.656 1.00 144.69 1226 THR A C 1
ATOM 4729 O O . THR A 1 597 ? 46.110 -27.543 -4.457 1.00 138.71 1226 THR A O 1
ATOM 4733 N N . ARG A 1 598 ? 45.834 -25.600 -5.570 1.00 143.99 1227 ARG A N 1
ATOM 4734 C CA . ARG A 1 598 ? 47.158 -25.565 -6.173 1.00 134.49 1227 ARG A CA 1
ATOM 4735 C C . ARG A 1 598 ? 47.794 -24.228 -5.827 1.00 130.90 1227 ARG A C 1
ATOM 4736 O O . ARG A 1 598 ? 47.144 -23.182 -5.931 1.00 135.69 1227 ARG A O 1
ATOM 4744 N N . CYS A 1 599 ? 49.051 -24.264 -5.393 1.00 134.17 1228 CYS A N 1
ATOM 4745 C CA . CYS A 1 599 ? 49.770 -23.058 -5.012 1.00 126.99 1228 CYS A CA 1
ATOM 4746 C C . CYS A 1 599 ? 50.481 -22.469 -6.221 1.00 128.37 1228 CYS A C 1
ATOM 4747 O O . CYS A 1 599 ? 51.012 -23.199 -7.064 1.00 117.16 1228 CYS A O 1
ATOM 4750 N N . SER A 1 600 ? 50.478 -21.140 -6.303 1.00 122.33 1229 SER A N 1
ATOM 4751 C CA . SER A 1 600 ? 51.144 -20.425 -7.378 1.00 110.24 1229 SER A CA 1
ATOM 4752 C C . SER A 1 600 ? 51.732 -19.139 -6.815 1.00 115.66 1229 SER A C 1
ATOM 4753 O O . SER A 1 600 ? 51.497 -18.775 -5.660 1.00 119.69 1229 SER A O 1
ATOM 4756 N N . CYS A 1 601 ? 52.498 -18.447 -7.644 1.00 114.38 1230 CYS A N 1
ATOM 4757 C CA . CYS A 1 601 ? 53.327 -17.338 -7.206 1.00 114.16 1230 CYS A CA 1
ATOM 4758 C C . CYS A 1 601 ? 53.111 -16.126 -8.096 1.00 110.37 1230 CYS A C 1
ATOM 4759 O O . CYS A 1 601 ? 52.643 -16.256 -9.233 1.00 114.04 1230 CYS A O 1
ATOM 4762 N N . PRO A 1 602 ? 53.411 -14.928 -7.597 1.00 106.62 1231 PRO A N 1
ATOM 4763 C CA . PRO A 1 602 ? 53.348 -13.732 -8.448 1.00 111.18 1231 PRO A CA 1
ATOM 4764 C C . PRO A 1 602 ? 54.422 -13.764 -9.527 1.00 112.39 1231 PRO A C 1
ATOM 4765 O O . PRO A 1 602 ? 55.299 -14.628 -9.557 1.00 120.48 1231 PRO A O 1
ATOM 4769 N N . MET A 1 603 ? 54.406 -12.814 -10.428 1.00 109.49 1232 MET A N 1
ATOM 4770 C CA . MET A 1 603 ? 55.346 -12.852 -11.526 1.00 115.72 1232 MET A CA 1
ATOM 4771 C C . MET A 1 603 ? 56.775 -12.523 -11.134 1.00 119.44 1232 MET A C 1
ATOM 4772 O O . MET A 1 603 ? 57.647 -12.502 -11.988 1.00 120.01 1232 MET A O 1
ATOM 4777 N N . HIS A 1 604 ? 57.044 -12.293 -9.864 1.00 116.78 1233 HIS A N 1
ATOM 4778 C CA . HIS A 1 604 ? 58.425 -11.985 -9.494 1.00 121.67 1233 HIS A CA 1
ATOM 4779 C C . HIS A 1 604 ? 59.018 -13.065 -8.634 1.00 127.16 1233 HIS A C 1
ATOM 4780 O O . HIS A 1 604 ? 60.125 -12.933 -8.129 1.00 121.52 1233 HIS A O 1
ATOM 4787 N N . LEU A 1 605 ? 58.283 -14.149 -8.486 1.00 125.66 1234 LEU A N 1
ATOM 4788 C CA . LEU A 1 605 ? 58.736 -15.212 -7.649 1.00 125.06 1234 LEU A CA 1
ATOM 4789 C C . LEU A 1 605 ? 58.417 -16.517 -8.336 1.00 127.86 1234 LEU A C 1
ATOM 4790 O O . LEU A 1 605 ? 57.581 -16.560 -9.227 1.00 125.44 1234 LEU A O 1
ATOM 4795 N N . VAL A 1 606 ? 59.095 -17.583 -7.943 1.00 130.04 1235 VAL A N 1
ATOM 4796 C CA . VAL A 1 606 ? 58.881 -18.876 -8.562 1.00 127.38 1235 VAL A CA 1
ATOM 4797 C C . VAL A 1 606 ? 58.591 -19.921 -7.505 1.00 137.83 1235 VAL A C 1
ATOM 4798 O O . VAL A 1 606 ? 59.089 -19.839 -6.394 1.00 138.76 1235 VAL A O 1
ATOM 4802 N N . LEU A 1 607 ? 57.739 -20.876 -7.831 1.00 136.36 1236 LEU A N 1
ATOM 4803 C CA . LEU A 1 607 ? 57.353 -21.875 -6.858 1.00 133.74 1236 LEU A CA 1
ATOM 4804 C C . LEU A 1 607 ? 58.525 -22.709 -6.420 1.00 140.05 1236 LEU A C 1
ATOM 4805 O O . LEU A 1 607 ? 59.323 -23.145 -7.235 1.00 140.64 1236 LEU A O 1
ATOM 4810 N N . LEU A 1 608 ? 58.629 -22.945 -5.125 1.00 144.28 1237 LEU A N 1
ATOM 4811 C CA . LEU A 1 608 ? 59.710 -23.737 -4.573 1.00 147.42 1237 LEU A CA 1
ATOM 4812 C C . LEU A 1 608 ? 59.449 -25.237 -4.575 1.00 145.15 1237 LEU A C 1
ATOM 4813 O O . LEU A 1 608 ? 58.353 -25.678 -4.890 1.00 139.98 1237 LEU A O 1
ATOM 4818 N N . GLN A 1 609 ? 60.460 -26.027 -4.241 1.00 150.10 1238 GLN A N 1
ATOM 4819 C CA . GLN A 1 609 ? 60.321 -27.483 -4.272 1.00 153.14 1238 GLN A CA 1
ATOM 4820 C C . GLN A 1 609 ? 59.183 -28.023 -3.449 1.00 148.99 1238 GLN A C 1
ATOM 4821 O O . GLN A 1 609 ? 58.531 -28.979 -3.848 1.00 142.91 1238 GLN A O 1
ATOM 4827 N N . ASP A 1 610 ? 58.950 -27.430 -2.291 1.00 148.84 1239 ASP A N 1
ATOM 4828 C CA . ASP A 1 610 ? 57.814 -27.867 -1.488 1.00 143.86 1239 ASP A CA 1
ATOM 4829 C C . ASP A 1 610 ? 56.484 -27.652 -2.195 1.00 140.48 1239 ASP A C 1
ATOM 4830 O O . ASP A 1 610 ? 55.469 -28.194 -1.742 1.00 138.07 1239 ASP A O 1
ATOM 4835 N N . GLU A 1 611 ? 56.468 -26.872 -3.277 1.00 142.14 1240 GLU A N 1
ATOM 4836 C CA . GLU A 1 611 ? 55.270 -26.575 -4.064 1.00 137.94 1240 GLU A CA 1
ATOM 4837 C C . GLU A 1 611 ? 54.159 -25.947 -3.220 1.00 145.49 1240 GLU A C 1
ATOM 4838 O O . GLU A 1 611 ? 53.005 -25.888 -3.651 1.00 142.68 1240 GLU A O 1
ATOM 4844 N N . LEU A 1 612 ? 54.499 -25.472 -2.017 1.00 150.27 1241 LEU A N 1
ATOM 4845 C CA . LEU A 1 612 ? 53.604 -24.666 -1.200 1.00 137.21 1241 LEU A CA 1
ATOM 4846 C C . LEU A 1 612 ? 54.095 -23.239 -1.018 1.00 143.96 1241 LEU A C 1
ATOM 4847 O O . LEU A 1 612 ? 53.277 -22.345 -0.774 1.00 135.29 1241 LEU A O 1
ATOM 4852 N N . SER A 1 613 ? 55.398 -23.005 -1.145 1.00 146.76 1242 SER A N 1
ATOM 4853 C CA . SER A 1 613 ? 56.006 -21.709 -0.894 1.00 143.89 1242 SER A CA 1
ATOM 4854 C C . SER A 1 613 ? 56.570 -21.124 -2.182 1.00 136.94 1242 SER A C 1
ATOM 4855 O O . SER A 1 613 ? 56.780 -21.826 -3.175 1.00 138.31 1242 SER A O 1
ATOM 4858 N N . CYS A 1 614 ? 56.822 -19.819 -2.144 1.00 140.75 1243 CYS A N 1
ATOM 4859 C CA . CYS A 1 614 ? 57.323 -19.066 -3.284 1.00 135.30 1243 CYS A CA 1
ATOM 4860 C C . CYS A 1 614 ? 58.694 -18.489 -2.963 1.00 134.84 1243 CYS A C 1
ATOM 4861 O O . CYS A 1 614 ? 58.924 -17.987 -1.858 1.00 134.23 1243 CYS A O 1
ATOM 4864 N N . GLY A 1 615 ? 59.603 -18.561 -3.935 1.00 136.84 1244 GLY A N 1
ATOM 4865 C CA . GLY A 1 615 ? 60.944 -18.044 -3.769 1.00 140.86 1244 GLY A CA 1
ATOM 4866 C C . GLY A 1 615 ? 61.401 -17.294 -5.005 1.00 139.38 1244 GLY A C 1
ATOM 4867 O O . GLY A 1 615 ? 60.649 -17.118 -5.965 1.00 137.92 1244 GLY A O 1
ATOM 4868 N N . GLU A 1 616 ? 62.656 -16.860 -4.961 1.00 141.65 1245 GLU A N 1
ATOM 4869 C CA . GLU A 1 616 ? 63.252 -16.107 -6.055 1.00 137.52 1245 GLU A CA 1
ATOM 4870 C C . GLU A 1 616 ? 63.547 -17.006 -7.254 1.00 140.95 1245 GLU A C 1
ATOM 4871 O O . GLU A 1 616 ? 64.633 -17.575 -7.365 1.00 137.01 1245 GLU A O 1
ATOM 4877 N N . GLY B 2 1 ? 29.648 32.992 6.737 1.00 97.23 1 GLY B N 1
ATOM 4878 C CA . GLY B 2 1 ? 28.826 32.197 5.845 1.00 88.68 1 GLY B CA 1
ATOM 4879 C C . GLY B 2 1 ? 27.427 32.755 5.716 1.00 87.77 1 GLY B C 1
ATOM 4880 O O . GLY B 2 1 ? 26.882 33.309 6.670 1.00 97.32 1 GLY B O 1
ATOM 4881 N N . CYS B 2 2 ? 26.838 32.611 4.530 1.00 82.85 2 CYS B N 1
ATOM 4882 C CA . CYS B 2 2 ? 25.504 33.147 4.291 1.00 83.91 2 CYS B CA 1
ATOM 4883 C C . CYS B 2 2 ? 24.627 32.154 3.548 1.00 80.15 2 CYS B C 1
ATOM 4884 O O . CYS B 2 2 ? 23.627 32.558 2.943 1.00 83.38 2 CYS B O 1
ATOM 4887 N N . ARG B 2 3 ? 24.977 30.868 3.580 1.00 81.65 3 ARG B N 1
ATOM 4888 C CA . ARG B 2 3 ? 24.232 29.872 2.823 1.00 74.10 3 ARG B CA 1
ATOM 4889 C C . ARG B 2 3 ? 22.766 29.850 3.234 1.00 72.82 3 ARG B C 1
ATOM 4890 O O . ARG B 2 3 ? 21.874 29.815 2.378 1.00 73.92 3 ARG B O 1
ATOM 4898 N N . GLY B 2 4 ? 22.496 29.878 4.539 1.00 76.42 4 GLY B N 1
ATOM 4899 C CA . GLY B 2 4 ? 21.114 29.874 4.992 1.00 74.41 4 GLY B CA 1
ATOM 4900 C C . GLY B 2 4 ? 20.382 31.149 4.625 1.00 75.14 4 GLY B C 1
ATOM 4901 O O . GLY B 2 4 ? 19.274 31.108 4.080 1.00 73.68 4 GLY B O 1
ATOM 4902 N N . LEU B 2 5 ? 21.001 32.301 4.908 1.00 74.48 5 LEU B N 1
ATOM 4903 C CA . LEU B 2 5 ? 20.359 33.584 4.635 1.00 77.05 5 LEU B CA 1
ATOM 4904 C C . LEU B 2 5 ? 20.157 33.796 3.139 1.00 81.06 5 LEU B C 1
ATOM 4905 O O . LEU B 2 5 ? 19.127 34.339 2.717 1.00 75.66 5 LEU B O 1
ATOM 4910 N N . LYS B 2 6 ? 21.133 33.383 2.322 1.00 77.83 6 LYS B N 1
ATOM 4911 C CA . LYS B 2 6 ? 20.976 33.484 0.875 1.00 76.66 6 LYS B CA 1
ATOM 4912 C C . LYS B 2 6 ? 19.772 32.685 0.401 1.00 72.51 6 LYS B C 1
ATOM 4913 O O . LYS B 2 6 ? 18.974 33.175 -0.402 1.00 69.74 6 LYS B O 1
ATOM 4919 N N . ARG B 2 7 ? 19.608 31.465 0.915 1.00 72.24 7 ARG B N 1
ATOM 4920 C CA . ARG B 2 7 ? 18.484 30.633 0.502 1.00 69.20 7 ARG B CA 1
ATOM 4921 C C . ARG B 2 7 ? 17.158 31.276 0.885 1.00 69.82 7 ARG B C 1
ATOM 4922 O O . ARG B 2 7 ? 16.186 31.224 0.121 1.00 64.90 7 ARG B O 1
ATOM 4930 N N . LEU B 2 8 ? 17.102 31.889 2.071 1.00 74.46 8 LEU B N 1
ATOM 4931 C CA . LEU B 2 8 ? 15.895 32.590 2.492 1.00 71.50 8 LEU B CA 1
ATOM 4932 C C . LEU B 2 8 ? 15.665 33.850 1.670 1.00 71.91 8 LEU B C 1
ATOM 4933 O O . LEU B 2 8 ? 14.516 34.199 1.376 1.00 68.79 8 LEU B O 1
ATOM 4938 N N . TYR B 2 9 ? 16.741 34.564 1.318 1.00 74.80 9 TYR B N 1
ATOM 4939 C CA . TYR B 2 9 ? 16.595 35.763 0.495 1.00 75.18 9 TYR B CA 1
ATOM 4940 C C . TYR B 2 9 ? 15.980 35.425 -0.860 1.00 74.41 9 TYR B C 1
ATOM 4941 O O . TYR B 2 9 ? 14.991 36.039 -1.271 1.00 75.58 9 TYR B O 1
ATOM 4950 N N . GLU B 2 10 ? 16.527 34.422 -1.554 1.00 65.85 10 GLU B N 1
ATOM 4951 C CA . GLU B 2 10 ? 15.976 34.054 -2.855 1.00 73.36 10 GLU B CA 1
ATOM 4952 C C . GLU B 2 10 ? 14.592 33.431 -2.760 1.00 75.40 10 GLU B C 1
ATOM 4953 O O . GLU B 2 10 ? 13.922 33.306 -3.787 1.00 80.13 10 GLU B O 1
ATOM 4959 N N . ALA B 2 11 ? 14.148 33.036 -1.570 1.00 76.14 11 ALA B N 1
ATOM 4960 C CA . ALA B 2 11 ? 12.818 32.468 -1.420 1.00 67.18 11 ALA B CA 1
ATOM 4961 C C . ALA B 2 11 ? 11.744 33.517 -1.169 1.00 65.17 11 ALA B C 1
ATOM 4962 O O . ALA B 2 11 ? 10.553 33.200 -1.273 1.00 62.80 11 ALA B O 1
ATOM 4964 N N . PHE B 2 12 ? 12.130 34.750 -0.836 1.00 68.11 12 PHE B N 1
ATOM 4965 C CA . PHE B 2 12 ? 11.169 35.809 -0.549 1.00 79.25 12 PHE B CA 1
ATOM 4966 C C . PHE B 2 12 ? 11.519 37.133 -1.228 1.00 85.29 12 PHE B C 1
ATOM 4967 O O . PHE B 2 12 ? 10.833 38.135 -0.991 1.00 97.23 12 PHE B O 1
ATOM 4975 N N . CYS B 2 13 ? 12.548 37.158 -2.084 1.00 87.86 13 CYS B N 1
ATOM 4976 C CA . CYS B 2 13 ? 12.988 38.406 -2.702 1.00 95.41 13 CYS B CA 1
ATOM 4977 C C . CYS B 2 13 ? 11.960 38.950 -3.686 1.00 108.85 13 CYS B C 1
ATOM 4978 O O . CYS B 2 13 ? 11.813 40.171 -3.814 1.00 118.93 13 CYS B O 1
ATOM 4981 N N . LYS B 2 14 ? 11.235 38.071 -4.378 1.00 105.49 14 LYS B N 1
ATOM 4982 C CA . LYS B 2 14 ? 10.236 38.516 -5.339 1.00 109.33 14 LYS B CA 1
ATOM 4983 C C . LYS B 2 14 ? 9.058 39.215 -4.672 1.00 115.29 14 LYS B C 1
ATOM 4984 O O . LYS B 2 14 ? 8.217 39.789 -5.372 1.00 128.86 14 LYS B O 1
ATOM 4990 N N . GLN B 2 15 ? 8.987 39.178 -3.346 1.00 115.34 15 GLN B N 1
ATOM 4991 C CA . GLN B 2 15 ? 7.985 39.888 -2.554 1.00 115.49 15 GLN B CA 1
ATOM 4992 C C . GLN B 2 15 ? 8.439 41.311 -2.237 1.00 124.45 15 GLN B C 1
ATOM 4993 O O . GLN B 2 15 ? 8.345 41.783 -1.104 1.00 127.73 15 GLN B O 1
ATOM 4999 N N . ASP B 2 16 ? 8.909 42.023 -3.259 1.00 122.20 16 ASP B N 1
ATOM 5000 C CA . ASP B 2 16 ? 9.503 43.338 -3.078 1.00 125.95 16 ASP B CA 1
ATOM 5001 C C . ASP B 2 16 ? 9.004 44.272 -4.169 1.00 139.88 16 ASP B C 1
ATOM 5002 O O . ASP B 2 16 ? 8.725 43.842 -5.291 1.00 143.26 16 ASP B O 1
ATOM 5007 N N . SER B 2 17 ? 8.874 45.551 -3.832 1.00 136.39 17 SER B N 1
ATOM 5008 C CA . SER B 2 17 ? 8.328 46.521 -4.768 1.00 138.03 17 SER B CA 1
ATOM 5009 C C . SER B 2 17 ? 9.042 46.532 -6.090 1.00 152.69 17 SER B C 1
ATOM 5010 O O . SER B 2 17 ? 8.419 46.698 -7.137 1.00 139.81 17 SER B O 1
ATOM 5013 N N . ASP B 2 18 ? 10.355 46.373 -6.045 1.00 162.05 18 ASP B N 1
ATOM 5014 C CA . ASP B 2 18 ? 11.113 46.415 -7.291 1.00 161.20 18 ASP B CA 1
ATOM 5015 C C . ASP B 2 18 ? 10.618 45.370 -8.279 1.00 162.33 18 ASP B C 1
ATOM 5016 O O . ASP B 2 18 ? 10.625 45.608 -9.494 1.00 151.71 18 ASP B O 1
ATOM 5021 N N . CYS B 2 19 ? 10.188 44.212 -7.781 1.00 170.43 19 CYS B N 1
ATOM 5022 C CA . CYS B 2 19 ? 9.790 43.102 -8.636 1.00 162.13 19 CYS B CA 1
ATOM 5023 C C . CYS B 2 19 ? 8.387 43.336 -9.184 1.00 163.14 19 CYS B C 1
ATOM 5024 O O . CYS B 2 19 ? 7.411 43.347 -8.425 1.00 158.92 19 CYS B O 1
ATOM 5027 N N . LEU B 2 20 ? 8.288 43.500 -10.501 1.00 171.37 20 LEU B N 1
ATOM 5028 C CA . LEU B 2 20 ? 7.020 43.692 -11.195 1.00 173.57 20 LEU B CA 1
ATOM 5029 C C . LEU B 2 20 ? 6.647 42.441 -11.990 1.00 181.72 20 LEU B C 1
ATOM 5030 O O . LEU B 2 20 ? 6.177 42.524 -13.128 1.00 188.95 20 LEU B O 1
ATOM 5035 N N . ALA B 2 21 ? 6.880 41.268 -11.397 1.00 178.54 21 ALA B N 1
ATOM 5036 C CA . ALA B 2 21 ? 6.727 39.958 -12.024 1.00 175.23 21 ALA B CA 1
ATOM 5037 C C . ALA B 2 21 ? 7.615 39.790 -13.252 1.00 187.94 21 ALA B C 1
ATOM 5038 O O . ALA B 2 21 ? 7.395 38.871 -14.053 1.00 188.07 21 ALA B O 1
ATOM 5040 N N . GLY B 2 22 ? 8.605 40.662 -13.428 1.00 186.13 22 GLY B N 1
ATOM 5041 C CA . GLY B 2 22 ? 9.592 40.532 -14.480 1.00 173.71 22 GLY B CA 1
ATOM 5042 C C . GLY B 2 22 ? 10.986 40.611 -13.900 1.00 171.96 22 GLY B C 1
ATOM 5043 O O . GLY B 2 22 ? 11.893 41.201 -14.497 1.00 177.09 22 GLY B O 1
ATOM 5044 N N . CYS B 2 23 ? 11.161 40.025 -12.717 1.00 167.12 23 CYS B N 1
ATOM 5045 C CA . CYS B 2 23 ? 12.411 40.105 -11.977 1.00 159.09 23 CYS B CA 1
ATOM 5046 C C . CYS B 2 23 ? 12.989 38.712 -11.775 1.00 151.79 23 CYS B C 1
ATOM 5047 O O . CYS B 2 23 ? 12.278 37.785 -11.368 1.00 146.49 23 CYS B O 1
ATOM 5050 N N . VAL B 2 24 ? 14.272 38.561 -12.108 1.00 148.59 24 VAL B N 1
ATOM 5051 C CA . VAL B 2 24 ? 15.067 37.499 -11.508 1.00 148.41 24 VAL B CA 1
ATOM 5052 C C . VAL B 2 24 ? 15.458 37.894 -10.088 1.00 153.02 24 VAL B C 1
ATOM 5053 O O . VAL B 2 24 ? 15.848 37.030 -9.289 1.00 145.11 24 VAL B O 1
ATOM 5057 N N . CYS B 2 25 ? 15.320 39.177 -9.787 1.00 144.56 25 CYS B N 1
ATOM 5058 C CA . CYS B 2 25 ? 15.611 39.695 -8.456 1.00 130.73 25 CYS B CA 1
ATOM 5059 C C . CYS B 2 25 ? 17.083 40.034 -8.232 1.00 116.37 25 CYS B C 1
ATOM 5060 O O . CYS B 2 25 ? 17.952 39.365 -8.759 1.00 118.53 25 CYS B O 1
ATOM 5063 N N . PRO B 2 26 ? 17.375 41.069 -7.432 1.00 114.00 26 PRO B N 1
ATOM 5064 C CA . PRO B 2 26 ? 18.785 41.483 -7.389 1.00 108.42 26 PRO B CA 1
ATOM 5065 C C . PRO B 2 26 ? 19.696 40.477 -6.696 1.00 116.87 26 PRO B C 1
ATOM 5066 O O . PRO B 2 26 ? 19.273 39.666 -5.868 1.00 115.57 26 PRO B O 1
ATOM 5070 N N . MET B 2 27 ? 20.983 40.562 -7.044 1.00 111.13 27 MET B N 1
ATOM 5071 C CA . MET B 2 27 ? 21.991 39.682 -6.464 1.00 110.20 27 MET B CA 1
ATOM 5072 C C . MET B 2 27 ? 22.102 39.904 -4.960 1.00 114.52 27 MET B C 1
ATOM 5073 O O . MET B 2 27 ? 21.844 40.996 -4.444 1.00 117.88 27 MET B O 1
ATOM 5078 N N . PHE B 2 28 ? 22.491 38.845 -4.256 1.00 111.06 28 PHE B N 1
ATOM 5079 C CA . PHE B 2 28 ? 22.582 38.873 -2.803 1.00 107.44 28 PHE B CA 1
ATOM 5080 C C . PHE B 2 28 ? 23.853 39.602 -2.385 1.00 110.93 28 PHE B C 1
ATOM 5081 O O . PHE B 2 28 ? 24.960 39.192 -2.753 1.00 108.01 28 PHE B O 1
ATOM 5089 N N . SER B 2 29 ? 23.693 40.682 -1.617 1.00 109.67 29 SER B N 1
ATOM 5090 C CA . SER B 2 29 ? 24.812 41.509 -1.185 1.00 123.84 29 SER B CA 1
ATOM 5091 C C . SER B 2 29 ? 25.024 41.494 0.322 1.00 130.00 29 SER B C 1
ATOM 5092 O O . SER B 2 29 ? 25.973 42.125 0.804 1.00 129.08 29 SER B O 1
ATOM 5095 N N . GLU B 2 30 ? 24.181 40.788 1.075 1.00 119.87 30 GLU B N 1
ATOM 5096 C CA . GLU B 2 30 ? 24.170 40.872 2.529 1.00 124.01 30 GLU B CA 1
ATOM 5097 C C . GLU B 2 30 ? 25.016 39.803 3.203 1.00 128.99 30 GLU B C 1
ATOM 5098 O O . GLU B 2 30 ? 24.901 39.621 4.418 1.00 137.39 30 GLU B O 1
ATOM 5104 N N . CYS B 2 31 ? 25.842 39.082 2.454 1.00 129.25 31 CYS B N 1
ATOM 5105 C CA . CYS B 2 31 ? 26.834 38.229 3.089 1.00 128.84 31 CYS B CA 1
ATOM 5106 C C . CYS B 2 31 ? 27.876 39.100 3.777 1.00 141.04 31 CYS B C 1
ATOM 5107 O O . CYS B 2 31 ? 28.379 40.064 3.191 1.00 134.68 31 CYS B O 1
ATOM 5110 N N . GLY B 2 32 ? 28.191 38.767 5.025 1.00 146.18 32 GLY B N 1
ATOM 5111 C CA . GLY B 2 32 ? 29.133 39.549 5.804 1.00 137.27 32 GLY B CA 1
ATOM 5112 C C . GLY B 2 32 ? 28.472 40.327 6.926 1.00 124.28 32 GLY B C 1
ATOM 5113 O O . GLY B 2 32 ? 28.590 39.965 8.096 1.00 122.28 32 GLY B O 1
#

Foldseek 3Di:
DFKWKWFFAAQWIWIFGDVDAGDIDTQPAPDGGGWFDWEAALVQCKIWTAHQVQQWIWMAHSNHPPTATQGRPDAHAFREWYAPNQLQKIWTAGQVQQWIWIFHVNNPQIATQDRPPGHRWHYKDDDQQFQKIWTWGAPDQTFIWMAGQSNHPIDTQGRDAHGWYAFEAPPVVQKTWIAGQPQGFIWMAHVSNPPIDTQGRPADGWHEWYDDDQWIWTAGQVQQFIKIAGRRRRHPIDTSDGPHHPTNYMYMDDVVRNDHHACCNPPRVLAPGGWGGHGGSYTFHDGHQQWDQDPVSHYTHHDQWWKWWDFFQWIWIDHDDPVNGDIDTQPAPVRHGFFEWDAQLPVQKIWTAHQVQQWIWIAHSNNPPIDTQDHDDCVDHHWAYWEAPNQLQWIWTAADQQWTFITHSNNHGQATQDDDPQFGWHEWYADQLAQKIWTWTCGPPWIFIWMAGPNNHPIDTLDTPPADAFAEKEDDVVVQKIKTAGQVQQFIWMAGPVSPDIDTDDRPPAHGWHEWEDDDQKIWTARQVFQWIKIQRNVNPDGIGTSDGDHHRIRYMYIGHRDDVVVSVPQCCNPCHVLAARHWGQHDPRHTFHAGHPVWGQDPVSRYTHD/DCVPVQVVCQVCQCVDPVNPVPDNGDDDDPDD

Solvent-accessible surface area: 27360 Å² total

InterPro domains:
  IPR000033 LDLR class B repeat [PF00058] (108-147)
  IPR000033 LDLR class B repeat [PF00058] (150-191)
  IPR000033 LDLR class B repeat [PF00058] (194-233)
  IPR000033 LDLR class B repeat [PF00058] (372-412)
  IPR000033 LDLR class B repeat [PF00058] (416-455)
  IPR000033 LDLR class B repeat [PF00058] (458-499)
  IPR000033 LDLR class B repeat [PF00058] (674-714)
  IPR000033 LDLR class B repeat [PF00058] (718-757)
  IPR000033 LDLR class B repeat [PF00058] (760-800)
  IPR000033 LDLR class B repeat [PF00058] (1069-1110)
  IPR000033 LDLR class B repeat [PF00058] (1114-1153)
  IPR000033 LDLR class B repeat [PS51120] (63-106)
  IPR000033 LDLR class B repeat [PS51120] (107-149)
  IPR000033 LDLR class B repeat [PS51120] (150-193)
  IPR000033 LDLR class B repeat [PS51120] (194-236)
  IPR000033 LDLR class B repeat [PS51120] (372-414)
  IPR000033 LDLR class B repeat [PS51120] (415-457)
  IPR000033 LDLR class B repeat [PS51120] (458-501)
  IPR000033 LDLR class B repeat [PS51120] (502-544)
  IPR000033 LDLR class B repeat [PS51120] (674-716)

Sequence (643 aa):
SEAFLLFSRRADIRRISLETNNNNVAIPLTGVKEASALDFDVTDNRIYWTDISLKTISRAFMNGSALEHVVEFGLDYPEGMAVDWLGKNLYWADTGTNRIEVSKLDGQHRQVLVWKDLDSPRALALDPAEGFMYWTEWGGKPKIDRAAMDGSERTTLVPNVGRANGLTIDYAKRRLYWTDLDTNLIESSNMLGLNREVIADDLPHPFGLTQYQDYIYWTDWSRRSIERANKTSGQNRTIIQGHLDYVMDILVFHSSRQSGWNECASSNGHCSHLCLAVPVGGFVCGCPAHYSLNADNRTCSAPTTFLLFSQKSAINRMVIDEQQSPDIILPIHSLRNVRAIDYDPLDKQLYWIDSRQNMIRKAQEDGSQGFTVVVSSVLEIQPYDLSIDIYSRYIYWTEATNVINVTRLDGRSVGVVLKGEQDRPRAIVVNPEKGYMYFTNLQERSPKIERAALDGTEREVLFFSGLSKPIALALDSRLGKLFWADSDLRRIESSDLSGANRIVLEDSNILQPVGLTVFENWLYWIDKQQQMIEKIDMTGREGRTKVQARIAQLSDIHAVKELNLQEYRQHPCAQDNGGCSHICLVKGDGTTRCSCPMHLVLLQDELSCGEGCRGLKRLYEAFCKQDSDCLAGCVCPMFSECG

B-factor: mean 86.88, std 23.72, range [41.98, 188.95]

Secondary structure (DSSP, 8-state):
---EEEEEETTEEEEEESSSS--EEE----S-S-EEEEEEETTTTEEEEEETTTTEEEEEETTS-S-EEEE-SS-S---EEEEETTTTEEEEEETTTTEEEEEETTS-S-EEEE-TT---EEEEEEETTTTEEEEEE-SSS-EEEEEETTS-S-EEEE-S--SEEEEEEETTTTEEEEEETTTTEEEEEETTS-S-EEEE---S-EEEEEEETTEEEEEETTTTEEEEEETTTS-S-EEEEES---EEEEEEE-GGGS----GGGTGGGG-SSEEEEETTTEEEEE-STT-EE-TTSS-EE--SSEEEEE-SS-EEEE--STT-PPPEE---TT----SEEEEETTTTEEEEEETTTTEEEEE-TTS-S-EEEE-----------EEEETTTTEEEE---S-EEEEEETTS-EEEEEEE-SS--EEEEEEETTTTEEEEEEEETTEEEEEEEETTS-S-EEEE-SS-S-EEEEEEETTTTEEEEEETTTTEEEEEETTS---EEEE-SS-S-EEEEEEETTEEEEEETTTTEEEEEETTSSSPPEEEE---TT--EEEEE----HHHHHTSTTTTGGGG-SSEEEEETTTEEEEE--TT-EE-TTSSSEE-/--HHHHHHHHHHTTSSTT-SS----PPP----

GO terms:
  GO:0060070 canonical Wnt signaling pathway (P, IGI)
  GO:1990851 Wnt-Frizzled-LRP5/6 complex (C, IDA)
  GO:1990909 Wnt signalosome (C, IDA)
  GO:0016055 Wnt signaling pathway (P, IDA)
  GO:0060070 canonical Wnt signaling pathway (P, IDA)
  GO:0017147 Wnt-protein binding (F, TAS)
  GO:1990851 Wnt-Frizzled-LRP5/6 complex (C, TAS)
  GO:0060070 canonical Wnt signaling pathway (P, TAS)
  GO:1904948 midbrain dopaminergic neuron differentiation (P, TAS)
  GO:0005515 protein binding (F, IPI)
  GO:0017147 Wnt-protein binding (F, IPI)
  GO:1990851 Wnt-Frizzled-LRP5/6 complex (C, IPI)
  GO:0072659 protein localization to plasma membrane (P, IPI)
  GO:0005041 low-density lipoprotein particle receptor activity (F, IDA)
  GO:0005886 plasma membrane (C, IDA)
  GO:0042813 Wnt receptor activity (F, IDA)
  GO:0045121 membrane raft (C, EXP)
  GO:0042813 Wnt receptor activity (F, IMP)
  GO:0031901 early endosome membrane (C, TAS)
  GO:0005576 extracellular region (C, TAS)

Organism: Homo sapiens (NCBI:txid9606)

Nearest PDB structures (foldseek):
  8dvn-assembly1_A  TM=1.002E+00  e=0.000E+00  Homo sapiens
  6h15-assembly1_B  TM=9.944E-01  e=0.000E+00  Homo sapiens
  8dvl-assembly1_A  TM=9.934E-01  e=0.000E+00  Homo sapiens
  8dvm-assembly1_A  TM=9.816E-01  e=0.000E+00  Homo sapiens
  3s2k-assembly1_B  TM=9.942E-01  e=0.000E+00  Homo sapiens